Protein AF-A0A5B0R316-F1 (afdb_monomer)

Mean predicted aligned error: 24.02 Å

Organism: NCBI:txid56615

pLDDT: mean 70.98, std 22.23, range [26.22, 96.44]

Radius of gyration: 50.47 Å; Cα contacts (8 Å, |Δi|>4): 59; chains: 1; bounding box: 94×80×186 Å

Nearest PDB structures (foldseek):
  9cpb-assembly1_6M  TM=2.041E-01  e=8.741E+00  Bos taurus

Sequence (406 aa):
MTTLKRKETATASREEPPQNMEKSSAMEIDEIDSECSEATPKRPITPEIRVLSKEDQIKLRVKEHVSLWRQCQVATREGPTEKLRALLTTAQESQKVLQKLIDNEEIESYVKGWNPWDEKKTTLPFPSEKESNEIQEKRARQEAKLKLDQLLRSRQMEESHRPPSDGLRSVPECVADPKVAITILDSLETLNFNISTLDSNSESNFASIVHSLDSATNKMKENIELVCTKIIQQLNKPLPIELTPRNSEQLTIIQKDVEYLRDTSKDSKELINEIVQFSRNSAAQSNAQADYILSSIRQDAIVEKAKFDRTTSELKNLLIQKSADTDKKLDLLNEMILDKFSSIRNEISAVTRLKPDPQNDRNDLADKDSSQKEEKDLMSSHSNRYTSRDAPPHQTNNDKNTKKIK

Secondary structure (DSSP, 8-state):
------------------------------------------PPPP-------HHHHHHHHHHHHHHHHHHHHHHHHT-S-HHHHHHHHHHHHHHHHHTTTS-HHHHHHHTTS--HHHHHHHSSPPPPHHHHHHHHHHHHHHHHHHHHHHHHHHHHHHGGGPPP-------------HHHHHHHHHHHHHHHHHHHHHHHHHHHHHHHHHHHHHHHHHHHHHHHHHHHHHHHHHHTS---SS--HHHHHHHHHHHHHHHHHHHHHHHHHHHHHHHHHHHHHHHHHHHHHHHHHHHHHHHHHHHHHHHHHHHHHHHHHHHHHHHHHHHHHHHHHHHHHHHHHHHHHHHHHHHGGG-PPPP-----------------------------------------------

Foldseek 3Di:
DDDDDDDDDDDDDDDDDDDDDDDDDDDDDDDDDDDDDDDDDDDDDDPDPPPDDLVVVLVVLLVVLLVLLVQLVVVVVVADDPSNVVSLVVNVVSVVVNVVRDPPVVSCVSNVNDDSVVCVVVRDDPPPPVNVVVVVVVVVVVVVVVVVVVVVVVVVVVVPPDDDDDDDDDPPPPPDDVVVVVVVVVVVVVVVVVVVVVVVVVVVVVVVVVVVVVVVVVVVVVVVVVVVVVVVVVVPDDDDPDPDVVVVVVVVVVVVVVVVVVVVVVVVVVVVVVVVVVVVVVVVVVVVVVVVVVVVVVVVVVVVVVVVVVVVVVVVVVVVVVVVVVVVVVVVVVVVVVVVVVVVVVVVVVVVVPDDDDDDDDDDDDDDYDDDDDDDDDDDDDDDDDDDDDDDDDDDDDDDDDDDDD

Structure (mmCIF, N/CA/C/O backbone):
data_AF-A0A5B0R316-F1
#
_entry.id   AF-A0A5B0R316-F1
#
loop_
_atom_site.group_PDB
_atom_site.id
_atom_site.type_symbol
_atom_site.label_atom_id
_atom_site.label_alt_id
_atom_site.label_comp_id
_atom_site.label_asym_id
_atom_site.label_entity_id
_atom_site.label_seq_id
_atom_site.pdbx_PDB_ins_code
_atom_site.Cartn_x
_atom_site.Cartn_y
_atom_site.Cartn_z
_atom_site.occupancy
_atom_site.B_iso_or_equiv
_atom_site.auth_seq_id
_atom_site.auth_comp_id
_atom_site.auth_asym_id
_atom_site.auth_atom_id
_atom_site.pdbx_PDB_model_num
ATOM 1 N N . MET A 1 1 ? 1.970 -16.608 77.012 1.00 31.12 1 MET A N 1
ATOM 2 C CA . MET A 1 1 ? 2.658 -17.761 77.632 1.00 31.12 1 MET A CA 1
ATOM 3 C C . MET A 1 1 ? 2.508 -18.968 76.718 1.00 31.12 1 MET A C 1
ATOM 5 O O . MET A 1 1 ? 1.471 -19.091 76.080 1.00 31.12 1 MET A O 1
ATOM 9 N N . THR A 1 2 ? 3.547 -19.793 76.616 1.00 34.53 2 THR A N 1
ATOM 10 C CA . THR A 1 2 ? 3.607 -21.071 75.874 1.00 34.53 2 THR A CA 1
ATOM 11 C C . THR A 1 2 ? 2.837 -22.182 76.627 1.00 34.53 2 THR A C 1
ATOM 13 O O . THR A 1 2 ? 2.476 -21.975 77.781 1.00 34.53 2 THR A O 1
ATOM 16 N N . THR A 1 3 ? 2.472 -23.335 76.047 1.00 34.19 3 THR A N 1
ATOM 17 C CA . THR A 1 3 ? 3.372 -24.398 75.536 1.00 34.19 3 THR A CA 1
ATOM 18 C C . THR A 1 3 ? 2.697 -25.396 74.578 1.00 34.19 3 THR A C 1
ATOM 20 O O . THR A 1 3 ? 1.480 -25.548 74.559 1.00 34.19 3 THR A O 1
ATOM 23 N N . LEU A 1 4 ? 3.517 -26.101 73.782 1.00 35.59 4 LEU A N 1
ATOM 24 C CA . LEU A 1 4 ? 3.102 -27.217 72.919 1.00 35.59 4 LEU A CA 1
ATOM 25 C C . LEU A 1 4 ? 3.108 -28.562 73.668 1.00 35.59 4 LEU A C 1
ATOM 27 O O . LEU A 1 4 ? 3.827 -28.724 74.656 1.00 35.59 4 LEU A O 1
ATOM 31 N N . LYS A 1 5 ? 2.483 -29.590 73.073 1.00 34.59 5 LYS A N 1
ATOM 32 C CA . LYS A 1 5 ? 3.011 -30.961 73.169 1.00 34.59 5 LYS A CA 1
ATOM 33 C C . LYS A 1 5 ? 2.959 -31.694 71.823 1.00 34.59 5 LYS A C 1
ATOM 35 O O . LYS A 1 5 ? 2.032 -31.523 71.042 1.00 34.59 5 LYS A O 1
ATOM 40 N N . ARG A 1 6 ? 4.009 -32.475 71.566 1.00 32.84 6 ARG A N 1
ATOM 41 C CA . ARG A 1 6 ? 4.362 -33.159 70.309 1.00 32.84 6 ARG A CA 1
ATOM 42 C C . ARG A 1 6 ? 4.096 -34.659 70.443 1.00 32.84 6 ARG A C 1
ATOM 44 O O . ARG A 1 6 ? 4.309 -35.201 71.529 1.00 32.84 6 ARG A O 1
ATOM 51 N N . LYS A 1 7 ? 3.759 -35.345 69.347 1.00 38.12 7 LYS A N 1
ATOM 52 C CA . LYS A 1 7 ? 4.079 -36.772 69.191 1.00 38.12 7 LYS A CA 1
ATOM 53 C C . LYS A 1 7 ? 4.351 -37.111 67.726 1.00 38.12 7 LYS A C 1
ATOM 55 O O . LYS A 1 7 ? 3.553 -36.787 66.858 1.00 38.12 7 LYS A O 1
ATOM 60 N N . GLU A 1 8 ? 5.476 -37.772 67.493 1.00 33.75 8 GLU A N 1
ATOM 61 C CA . GLU A 1 8 ? 5.911 -38.332 66.211 1.00 33.75 8 GLU A CA 1
ATOM 62 C C . GLU A 1 8 ? 5.967 -39.858 66.329 1.00 33.75 8 GLU A C 1
ATOM 64 O O . GLU A 1 8 ? 6.203 -40.374 67.422 1.00 33.75 8 GLU A O 1
ATOM 69 N N . THR A 1 9 ? 5.821 -40.559 65.202 1.00 29.41 9 THR A N 1
ATOM 70 C CA . THR A 1 9 ? 6.404 -41.896 64.971 1.00 29.41 9 THR A CA 1
ATOM 71 C C . THR A 1 9 ? 6.431 -42.170 63.464 1.00 29.41 9 THR A C 1
ATOM 73 O O . THR A 1 9 ? 5.474 -41.807 62.783 1.00 29.41 9 THR A O 1
ATOM 76 N N . ALA A 1 10 ? 7.498 -42.788 62.941 1.00 31.16 10 ALA A N 1
ATOM 77 C CA . ALA A 1 10 ? 7.650 -43.097 61.513 1.00 31.16 10 ALA A CA 1
ATOM 78 C C . ALA A 1 10 ? 8.613 -44.280 61.255 1.00 31.16 10 ALA A C 1
ATOM 80 O O . ALA A 1 10 ? 9.680 -44.319 61.860 1.00 31.16 10 ALA A O 1
ATOM 81 N N . THR A 1 11 ? 8.229 -45.171 60.329 1.00 28.83 11 THR A N 1
ATOM 82 C CA . THR A 1 11 ? 8.977 -46.255 59.626 1.00 28.83 11 THR A CA 1
ATOM 83 C C . THR A 1 11 ? 7.994 -46.816 58.559 1.00 28.83 11 THR A C 1
ATOM 85 O O . THR A 1 11 ? 6.802 -46.862 58.843 1.00 28.83 11 THR A O 1
ATOM 88 N N . ALA A 1 12 ? 8.293 -47.049 57.266 1.00 31.67 12 ALA A N 1
ATOM 89 C CA . ALA A 1 12 ? 9.271 -47.940 56.597 1.00 31.67 12 ALA A CA 1
ATOM 90 C C . ALA A 1 12 ? 9.034 -49.446 56.896 1.00 31.67 12 ALA A C 1
ATOM 92 O O . ALA A 1 12 ? 8.996 -49.794 58.069 1.00 31.67 12 ALA A O 1
ATOM 93 N N . SER A 1 13 ? 8.922 -50.410 55.956 1.00 30.59 13 SER A N 1
ATOM 94 C CA . SER A 1 13 ? 8.861 -50.476 54.458 1.00 30.59 13 SER A CA 1
ATOM 95 C C . SER A 1 13 ? 8.245 -51.873 54.054 1.00 30.59 13 SER A C 1
ATOM 97 O O . SER A 1 13 ? 7.580 -52.420 54.929 1.00 30.59 13 SER A O 1
ATOM 99 N N . ARG A 1 14 ? 8.328 -52.570 52.888 1.00 28.52 14 ARG A N 1
ATOM 100 C CA . ARG A 1 14 ? 9.042 -52.513 51.573 1.00 28.52 14 ARG A CA 1
ATOM 101 C C . ARG A 1 14 ? 8.436 -53.587 50.589 1.00 28.52 14 ARG A C 1
ATOM 103 O O . ARG A 1 14 ? 7.758 -54.484 51.073 1.00 28.52 14 ARG A O 1
ATOM 110 N N . GLU A 1 15 ? 8.766 -53.534 49.281 1.00 26.22 15 GLU A N 1
ATOM 111 C CA . GLU A 1 15 ? 8.659 -54.597 48.215 1.00 26.22 15 GLU A CA 1
ATOM 112 C C . GLU A 1 15 ? 7.329 -54.938 47.471 1.00 26.22 15 GLU A C 1
ATOM 114 O O . GLU A 1 15 ? 6.242 -54.529 47.867 1.00 26.22 15 GLU A O 1
ATOM 119 N N . GLU A 1 16 ? 7.478 -55.625 46.315 1.00 27.00 16 GLU A N 1
ATOM 120 C CA . GLU A 1 16 ? 6.530 -55.858 45.185 1.00 27.00 16 GLU A CA 1
ATOM 121 C C . GLU A 1 16 ? 6.373 -57.387 44.852 1.00 27.00 16 GLU A C 1
ATOM 123 O O . GLU A 1 16 ? 6.710 -58.201 45.711 1.00 27.00 16 GLU A O 1
ATOM 128 N N . PRO A 1 17 ? 6.077 -57.850 43.603 1.00 50.44 17 PRO A N 1
ATOM 129 C CA . PRO A 1 17 ? 4.889 -57.727 42.727 1.00 50.44 17 PRO A CA 1
ATOM 130 C C . PRO A 1 17 ? 4.201 -59.117 42.495 1.00 50.44 17 PRO A C 1
ATOM 132 O O . PRO A 1 17 ? 4.450 -60.041 43.270 1.00 50.44 17 PRO A O 1
ATOM 135 N N . PRO A 1 18 ? 3.338 -59.327 41.461 1.00 39.19 18 PRO A N 1
ATOM 136 C CA . PRO A 1 18 ? 3.867 -59.976 40.238 1.00 39.19 18 PRO A CA 1
ATOM 137 C C . PRO A 1 18 ? 3.201 -59.639 38.868 1.00 39.19 18 PRO A C 1
ATOM 139 O O . PRO A 1 18 ? 1.987 -59.529 38.733 1.00 39.19 18 PRO A O 1
ATOM 142 N N . GLN A 1 19 ? 4.066 -59.573 37.848 1.00 32.94 19 GLN A N 1
ATOM 143 C CA . GLN A 1 19 ? 3.968 -59.988 36.425 1.00 32.94 19 GLN A CA 1
ATOM 144 C C . GLN A 1 19 ? 2.617 -60.293 35.721 1.00 32.94 19 GLN A C 1
ATOM 146 O O . GLN A 1 19 ? 1.839 -61.139 36.151 1.00 32.94 19 GLN A O 1
ATOM 151 N N . ASN A 1 20 ? 2.512 -59.820 34.466 1.00 30.19 20 ASN A N 1
ATOM 152 C CA . ASN A 1 20 ? 2.067 -60.639 33.322 1.00 30.19 20 ASN A CA 1
ATOM 153 C C . ASN A 1 20 ? 2.843 -60.246 32.034 1.00 30.19 20 ASN A C 1
ATOM 155 O O . ASN A 1 20 ? 3.482 -59.197 31.987 1.00 30.19 20 ASN A O 1
ATOM 159 N N . MET A 1 21 ? 2.826 -61.124 31.030 1.00 32.19 21 MET A N 1
ATOM 160 C CA . MET A 1 21 ? 3.539 -61.088 29.738 1.00 32.19 21 MET A CA 1
ATOM 161 C C . MET A 1 21 ? 2.742 -60.284 28.674 1.00 32.19 21 MET A C 1
ATOM 163 O O . MET A 1 21 ? 1.617 -59.882 28.955 1.00 32.19 21 MET A O 1
ATOM 167 N N . GLU A 1 22 ? 3.174 -59.988 27.439 1.00 32.84 22 GLU A N 1
ATOM 168 C CA . GLU A 1 22 ? 4.334 -60.322 26.568 1.00 32.84 22 GLU A CA 1
ATOM 169 C C . GLU A 1 22 ? 4.556 -59.083 25.617 1.00 32.84 22 GLU A C 1
ATOM 171 O O . GLU A 1 22 ? 3.850 -58.092 25.791 1.00 32.84 22 GLU A O 1
ATOM 176 N N . LYS A 1 23 ? 5.440 -58.945 24.605 1.00 35.66 23 LYS A N 1
ATOM 177 C CA . LYS A 1 23 ? 6.363 -59.814 23.835 1.00 35.66 23 LYS A CA 1
ATOM 178 C C . LYS A 1 23 ? 7.543 -58.989 23.259 1.00 35.66 23 LYS A C 1
ATOM 180 O O . LYS A 1 23 ? 7.582 -57.770 23.376 1.00 35.66 23 LYS A O 1
ATOM 185 N N . SER A 1 24 ? 8.498 -59.671 22.627 1.00 32.66 24 SER A N 1
ATOM 186 C CA . SER A 1 24 ? 9.755 -59.172 22.047 1.00 32.66 24 SER A CA 1
ATOM 187 C C . SER A 1 24 ? 9.664 -58.470 20.680 1.00 32.66 24 SER A C 1
ATOM 189 O O . SER A 1 24 ? 8.971 -58.950 19.783 1.00 32.66 24 SER A O 1
ATOM 191 N N . SER A 1 25 ? 10.567 -57.513 20.450 1.00 36.44 25 SER A N 1
ATOM 192 C CA . SER A 1 25 ? 11.430 -57.496 19.253 1.00 36.44 25 SER A CA 1
ATOM 193 C C . SER A 1 25 ? 12.783 -56.874 19.626 1.00 36.44 25 SER A C 1
ATOM 195 O O . SER A 1 25 ? 12.814 -55.989 20.479 1.00 36.44 25 SER A O 1
ATOM 197 N N . ALA A 1 26 ? 13.887 -57.353 19.050 1.00 38.78 26 ALA A N 1
ATOM 198 C CA . ALA A 1 26 ? 15.240 -56.963 19.449 1.00 38.78 26 ALA A CA 1
ATOM 199 C C . ALA A 1 26 ? 16.176 -56.772 18.246 1.00 38.78 26 ALA A C 1
ATOM 201 O O . ALA A 1 26 ? 16.152 -57.565 17.309 1.00 38.78 26 ALA A O 1
ATOM 202 N N . MET A 1 27 ? 17.020 -55.746 18.347 1.00 43.09 27 MET A N 1
ATOM 203 C CA . MET A 1 27 ? 18.334 -55.594 17.715 1.00 43.09 27 MET A CA 1
ATOM 204 C C . MET A 1 27 ? 19.194 -54.938 18.810 1.00 43.09 27 MET A C 1
ATOM 206 O O . MET A 1 27 ? 18.824 -53.888 19.327 1.00 43.09 27 MET A O 1
ATOM 210 N N . GLU A 1 28 ? 20.110 -55.675 19.435 1.00 39.16 28 GLU A N 1
ATOM 211 C CA . GLU A 1 28 ? 21.454 -55.956 18.904 1.00 39.16 28 GLU A CA 1
ATOM 212 C C . GLU A 1 28 ? 22.319 -54.689 18.999 1.00 39.16 28 GLU A C 1
ATOM 214 O O . GLU A 1 28 ? 22.260 -53.791 18.163 1.00 39.16 28 GLU A O 1
ATOM 219 N N . ILE A 1 29 ? 23.055 -54.603 20.111 1.00 39.28 29 ILE A N 1
ATOM 220 C CA . ILE A 1 29 ? 24.066 -53.585 20.402 1.00 39.28 29 ILE A CA 1
ATOM 221 C C . ILE A 1 29 ? 25.362 -54.369 20.583 1.00 39.28 29 ILE A C 1
ATOM 223 O O . ILE A 1 29 ? 25.443 -55.170 21.514 1.00 39.28 29 ILE A O 1
ATOM 227 N N . ASP A 1 30 ? 26.338 -54.162 19.702 1.00 42.19 30 ASP A N 1
ATOM 228 C CA . ASP A 1 30 ? 27.630 -54.839 19.812 1.00 42.19 30 ASP A CA 1
ATOM 229 C C . ASP A 1 30 ? 28.403 -54.371 21.052 1.00 42.19 30 ASP A C 1
ATOM 231 O O . ASP A 1 30 ? 28.545 -53.176 21.334 1.00 42.19 30 ASP A O 1
ATOM 235 N N . GLU A 1 31 ? 28.912 -55.354 21.783 1.00 44.88 31 GLU A N 1
ATOM 236 C CA . GLU A 1 31 ? 29.706 -55.205 22.995 1.00 44.88 31 GLU A CA 1
ATOM 237 C C . GLU A 1 31 ? 31.177 -54.974 22.612 1.00 44.88 31 GLU A C 1
ATOM 239 O O . GLU A 1 31 ? 31.789 -55.801 21.936 1.00 44.88 31 GLU A O 1
ATOM 244 N N . ILE A 1 32 ? 31.756 -53.838 23.023 1.00 40.59 32 ILE A N 1
ATOM 245 C CA . ILE A 1 32 ? 33.181 -53.536 22.809 1.00 40.59 32 ILE A CA 1
ATOM 246 C C . ILE A 1 32 ? 33.857 -53.178 24.134 1.00 40.59 32 ILE A C 1
ATOM 248 O O . ILE A 1 32 ? 34.098 -52.012 24.452 1.00 40.59 32 ILE A O 1
ATOM 252 N N . ASP A 1 33 ? 34.188 -54.214 24.902 1.00 34.28 33 ASP A N 1
ATOM 253 C CA . ASP A 1 33 ? 35.157 -54.102 25.988 1.00 34.28 33 ASP A CA 1
ATOM 254 C C . ASP A 1 33 ? 36.561 -53.850 25.419 1.00 34.28 33 ASP A C 1
ATOM 256 O O . ASP A 1 33 ? 37.045 -54.564 24.537 1.00 34.28 33 ASP A O 1
ATOM 260 N N . SER A 1 34 ? 37.248 -52.839 25.949 1.00 39.31 34 SER A N 1
ATOM 261 C CA . SER A 1 34 ? 38.700 -52.673 25.825 1.00 39.31 34 SER A CA 1
ATOM 262 C C . SER A 1 34 ? 39.210 -51.724 26.904 1.00 39.31 34 SER A C 1
ATOM 264 O O . SER A 1 34 ? 39.035 -50.507 26.827 1.00 39.31 34 SER A O 1
ATOM 266 N N . GLU A 1 35 ? 39.860 -52.290 27.918 1.00 33.50 35 GLU A N 1
ATOM 267 C CA . GLU A 1 35 ? 40.532 -51.535 28.973 1.00 33.50 35 GLU A CA 1
ATOM 268 C C . GLU A 1 35 ? 41.697 -50.703 28.414 1.00 33.50 35 GLU A C 1
ATOM 270 O O . GLU A 1 35 ? 42.565 -51.222 27.713 1.00 33.50 35 GLU A O 1
ATOM 275 N N . CYS A 1 36 ? 41.800 -49.435 28.822 1.00 30.66 36 CYS A N 1
ATOM 276 C CA . CYS A 1 36 ? 43.102 -48.799 29.026 1.00 30.66 36 CYS A CA 1
ATOM 277 C C . CYS A 1 36 ? 42.979 -47.632 30.0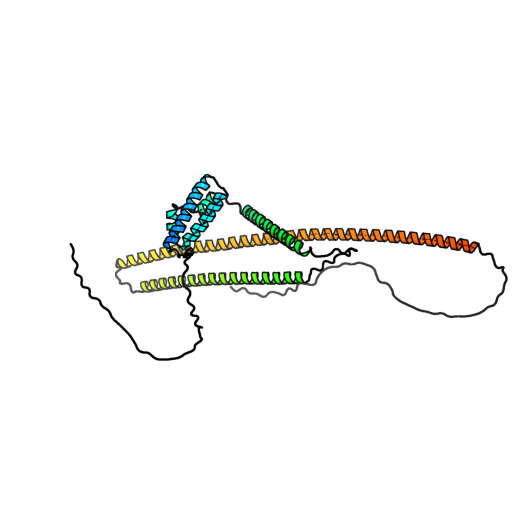15 1.00 30.66 36 CYS A C 1
ATOM 279 O O . CYS A 1 36 ? 42.121 -46.760 29.867 1.00 30.66 36 CYS A O 1
ATOM 281 N N . SER A 1 37 ? 43.838 -47.623 31.033 1.00 36.16 37 SER A N 1
ATOM 282 C CA . SER A 1 37 ? 43.792 -46.664 32.139 1.00 36.16 37 SER A CA 1
ATOM 283 C C . SER A 1 37 ? 44.692 -45.441 31.926 1.00 36.16 37 SER A C 1
ATOM 285 O O . SER A 1 37 ? 45.668 -45.474 31.186 1.00 36.16 37 SER A O 1
ATOM 287 N N . GLU A 1 38 ? 44.395 -44.398 32.704 1.00 33.16 38 GLU A N 1
ATOM 288 C CA . GLU A 1 38 ? 45.369 -43.435 33.242 1.00 33.16 38 GLU A CA 1
ATOM 289 C C . GLU A 1 38 ? 46.117 -42.490 32.272 1.00 33.16 38 GLU A C 1
ATOM 291 O O . GLU A 1 38 ? 47.277 -42.682 31.921 1.00 33.16 38 GLU A O 1
ATOM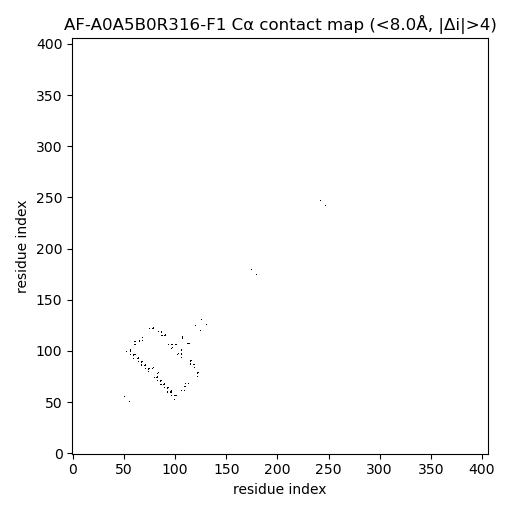 296 N N . ALA A 1 39 ? 45.509 -41.322 32.024 1.00 32.62 39 ALA A N 1
ATOM 297 C CA . ALA A 1 39 ? 46.205 -40.029 32.116 1.00 32.62 39 ALA A CA 1
ATOM 298 C C . ALA A 1 39 ? 45.189 -38.888 32.323 1.00 32.62 39 ALA A C 1
ATOM 300 O O . ALA A 1 39 ? 44.187 -38.819 31.615 1.00 32.62 39 ALA A O 1
ATOM 301 N N . THR A 1 40 ? 45.441 -37.956 33.256 1.00 43.38 40 THR A N 1
ATOM 302 C CA . THR A 1 40 ? 44.519 -36.829 33.533 1.00 43.38 40 THR A CA 1
ATOM 303 C C . THR A 1 40 ? 45.074 -35.472 33.083 1.00 43.38 40 THR A C 1
ATOM 305 O O . THR A 1 40 ? 45.884 -34.879 33.797 1.00 43.38 40 THR A O 1
ATOM 308 N N . PRO A 1 41 ? 44.557 -34.885 31.989 1.00 35.16 41 PRO A N 1
ATOM 309 C CA . PRO A 1 41 ? 44.620 -33.447 31.746 1.00 35.16 41 PRO A CA 1
ATOM 310 C C . PRO A 1 41 ? 43.256 -32.801 32.038 1.00 35.16 41 PRO A C 1
ATOM 312 O O . PRO A 1 41 ? 42.274 -33.044 31.334 1.00 35.16 41 PRO A O 1
ATOM 315 N N . LYS A 1 42 ? 43.185 -31.923 33.047 1.00 46.12 42 LYS A N 1
ATOM 316 C CA . LYS A 1 42 ? 41.985 -31.109 33.317 1.00 46.12 42 LYS A CA 1
ATOM 317 C C . LYS A 1 42 ? 41.725 -30.143 32.152 1.00 46.12 42 LYS A C 1
ATOM 319 O O . LYS A 1 42 ? 42.327 -29.072 32.099 1.00 46.12 42 LYS A O 1
ATOM 324 N N . ARG A 1 43 ? 40.806 -30.483 31.242 1.00 32.75 43 ARG A N 1
ATOM 325 C CA . ARG A 1 43 ? 40.205 -29.484 30.340 1.00 32.75 43 ARG A CA 1
ATOM 326 C C . ARG A 1 43 ? 39.260 -28.569 31.139 1.00 32.75 43 ARG A C 1
ATOM 328 O O . ARG A 1 43 ? 38.674 -29.036 32.118 1.00 32.75 43 ARG A O 1
ATOM 335 N N . PRO A 1 44 ? 39.118 -27.282 30.769 1.00 37.41 44 PRO A N 1
ATOM 336 C CA . PRO A 1 44 ? 38.201 -26.378 31.453 1.00 37.41 44 PRO A CA 1
ATOM 337 C C . PRO A 1 44 ? 36.766 -26.901 31.409 1.00 37.41 44 PRO A C 1
ATOM 339 O O . PRO A 1 44 ? 36.323 -27.416 30.384 1.00 37.41 44 PRO A O 1
ATOM 342 N N . ILE A 1 45 ? 36.038 -26.727 32.512 1.00 39.34 45 ILE A N 1
ATOM 343 C CA . ILE A 1 45 ? 34.597 -26.976 32.560 1.00 39.34 45 ILE A CA 1
ATOM 344 C C . ILE A 1 45 ? 33.936 -26.018 31.563 1.00 39.34 45 ILE A C 1
ATOM 346 O O . ILE A 1 45 ? 34.042 -24.798 31.713 1.00 39.34 45 ILE A O 1
ATOM 350 N N . THR A 1 46 ? 33.278 -26.571 30.542 1.00 37.31 46 THR A N 1
ATOM 351 C CA . THR A 1 46 ? 32.412 -25.825 29.621 1.00 37.31 46 THR A CA 1
ATOM 352 C C . THR A 1 46 ? 31.451 -24.969 30.447 1.00 37.31 46 THR A C 1
ATOM 354 O O . THR A 1 46 ? 30.878 -25.512 31.394 1.00 37.31 46 THR A O 1
ATOM 357 N N . PRO A 1 47 ? 31.255 -23.670 30.150 1.00 44.84 47 PRO A N 1
ATOM 358 C CA . PRO A 1 47 ? 30.359 -22.834 30.937 1.00 44.84 47 PRO A CA 1
ATOM 359 C C . PRO A 1 47 ? 28.932 -23.378 30.848 1.00 44.84 47 PRO A C 1
ATOM 361 O O . PRO A 1 47 ? 28.223 -23.166 29.867 1.00 44.84 47 PRO A O 1
ATOM 364 N N . GLU A 1 48 ? 28.546 -24.101 31.898 1.00 38.47 48 GLU A N 1
ATOM 365 C CA . GLU A 1 48 ? 27.192 -24.538 32.203 1.00 38.47 48 GLU A CA 1
ATOM 366 C C . GLU A 1 48 ? 26.256 -23.347 31.988 1.00 38.47 48 GLU A C 1
ATOM 368 O O . GLU A 1 48 ? 26.334 -22.354 32.719 1.00 38.47 48 GLU A O 1
ATOM 373 N N . ILE A 1 49 ? 25.403 -23.416 30.958 1.00 51.50 49 ILE A N 1
ATOM 374 C CA . ILE A 1 49 ? 24.432 -22.360 30.660 1.00 51.50 49 ILE A CA 1
ATOM 375 C C . ILE A 1 49 ? 23.325 -22.464 31.706 1.00 51.50 49 ILE A C 1
ATOM 377 O O . ILE A 1 49 ? 22.246 -23.008 31.469 1.00 51.50 49 ILE A O 1
ATOM 381 N N . ARG A 1 50 ? 23.630 -21.955 32.901 1.00 51.72 50 ARG A N 1
ATOM 382 C CA . ARG A 1 50 ? 22.679 -21.763 33.986 1.00 51.72 50 ARG A CA 1
ATOM 383 C C . ARG A 1 50 ? 21.593 -20.849 33.458 1.00 51.72 50 ARG A C 1
ATOM 385 O O . ARG A 1 50 ? 21.812 -19.649 33.295 1.00 51.72 50 ARG A O 1
ATOM 392 N N . VAL A 1 51 ? 20.438 -21.438 33.168 1.00 57.88 51 VAL A N 1
ATOM 393 C CA . VAL A 1 51 ? 19.218 -20.699 32.862 1.00 57.88 51 VAL A CA 1
ATOM 394 C C . VAL A 1 51 ? 18.938 -19.832 34.083 1.00 57.88 51 VAL A C 1
ATOM 396 O O . VAL A 1 51 ? 18.527 -20.339 35.126 1.00 57.88 51 VAL A O 1
ATOM 399 N N . LEU A 1 52 ? 19.267 -18.542 33.975 1.00 61.53 52 LEU A N 1
ATOM 400 C CA . LEU A 1 52 ? 19.078 -17.580 35.055 1.00 61.53 52 LEU A CA 1
ATOM 401 C C . LEU A 1 52 ? 17.617 -17.630 35.495 1.00 61.53 52 LEU A C 1
ATOM 403 O O . LEU A 1 52 ? 16.715 -17.694 34.654 1.00 61.53 52 LEU A O 1
ATOM 407 N N . SER A 1 53 ? 17.380 -17.595 36.807 1.00 76.94 53 SER A N 1
ATOM 408 C CA . SER A 1 53 ? 16.011 -17.493 37.300 1.00 76.94 53 SER A CA 1
ATOM 409 C C . SER A 1 53 ? 15.377 -16.203 36.763 1.00 76.94 53 SER A C 1
ATOM 411 O O . SER A 1 53 ? 16.087 -15.236 36.470 1.00 76.94 53 SER A O 1
ATOM 413 N N . LYS A 1 54 ? 14.044 -16.160 36.632 1.00 76.56 54 LYS A N 1
ATOM 414 C CA . LYS A 1 54 ? 13.345 -14.940 36.177 1.00 76.56 54 LYS A CA 1
ATOM 415 C C . LYS A 1 54 ? 13.760 -13.722 37.011 1.00 76.56 54 LYS A C 1
ATOM 417 O O . LYS A 1 54 ? 14.029 -12.663 36.462 1.00 76.56 54 LYS A O 1
ATOM 422 N N . GLU A 1 55 ? 13.905 -13.929 38.315 1.00 77.75 55 GLU A N 1
ATOM 423 C CA . GLU A 1 55 ? 14.384 -12.964 39.304 1.00 77.75 55 GLU A CA 1
ATOM 424 C C . GLU A 1 55 ? 15.804 -12.439 38.999 1.00 77.75 55 GLU A C 1
ATOM 426 O O . GLU A 1 55 ? 16.043 -11.230 38.997 1.00 77.75 55 GLU A O 1
ATOM 431 N N . ASP A 1 56 ? 16.756 -13.321 38.679 1.00 81.31 56 ASP A N 1
ATOM 432 C CA . ASP A 1 56 ? 18.124 -12.923 38.310 1.00 81.31 56 ASP A CA 1
ATOM 433 C C . ASP A 1 56 ? 18.175 -12.239 36.936 1.00 81.31 56 ASP A C 1
ATOM 435 O O . ASP A 1 56 ? 18.954 -11.306 36.724 1.00 81.31 56 ASP A O 1
ATOM 439 N N . GLN A 1 57 ? 17.316 -12.666 36.005 1.00 83.44 57 GLN A N 1
ATOM 440 C CA . GLN A 1 57 ? 17.158 -12.048 34.691 1.00 83.44 57 GLN A CA 1
ATOM 441 C C . GLN A 1 57 ? 16.595 -10.622 34.811 1.00 83.44 57 GLN A C 1
ATOM 443 O O . GLN A 1 57 ? 17.130 -9.709 34.177 1.00 83.44 57 GLN A O 1
ATOM 448 N N . ILE A 1 58 ? 15.585 -10.410 35.664 1.00 83.88 58 ILE A N 1
ATOM 449 C CA . ILE A 1 58 ? 15.049 -9.086 36.015 1.00 83.88 58 ILE A CA 1
ATOM 450 C C . ILE A 1 58 ? 16.163 -8.229 36.622 1.00 83.88 58 ILE A C 1
ATOM 452 O O . ILE A 1 58 ? 16.471 -7.170 36.082 1.00 83.88 58 ILE A O 1
ATOM 456 N N . LYS A 1 59 ? 16.854 -8.707 37.666 1.00 85.50 59 LYS A N 1
ATOM 457 C CA . LYS A 1 59 ? 17.960 -7.977 38.318 1.00 85.50 59 LYS A CA 1
ATOM 458 C C . LYS A 1 59 ? 19.067 -7.566 37.345 1.00 85.50 59 LYS A C 1
ATOM 460 O O . LYS A 1 59 ? 19.566 -6.441 37.424 1.00 85.50 59 LYS A O 1
ATOM 465 N N . LEU A 1 60 ? 19.442 -8.444 36.412 1.00 85.81 60 LEU A N 1
ATOM 466 C CA . LEU A 1 60 ? 20.443 -8.145 35.388 1.00 85.81 60 LEU A CA 1
ATOM 467 C C . LEU A 1 60 ? 19.962 -7.046 34.426 1.00 85.81 60 LEU A C 1
ATOM 469 O O . LEU A 1 60 ? 20.701 -6.092 34.177 1.00 85.81 60 LEU A O 1
ATOM 473 N N . ARG A 1 61 ? 18.721 -7.143 33.929 1.00 84.69 61 ARG A N 1
ATOM 474 C CA . ARG A 1 61 ? 18.138 -6.170 32.989 1.00 84.69 61 ARG A CA 1
ATOM 475 C C . ARG A 1 61 ? 17.798 -4.828 33.644 1.00 84.69 61 ARG A C 1
ATOM 477 O O . ARG A 1 61 ? 18.028 -3.795 33.028 1.00 84.69 61 ARG A O 1
ATOM 484 N N . VAL A 1 62 ? 17.360 -4.804 34.904 1.00 87.94 62 VAL A N 1
ATOM 485 C CA . VAL A 1 62 ? 17.165 -3.565 35.682 1.00 87.94 62 VAL A CA 1
ATOM 486 C C . VAL A 1 62 ? 18.505 -2.860 35.898 1.00 87.94 62 VAL A C 1
ATOM 488 O O . VAL A 1 62 ? 18.609 -1.654 35.685 1.00 87.94 62 VAL A O 1
ATOM 491 N N . LYS A 1 63 ? 19.571 -3.598 36.243 1.00 90.06 63 LYS A N 1
ATOM 492 C CA . LYS A 1 63 ? 20.925 -3.036 36.388 1.00 90.06 63 LYS A CA 1
ATOM 493 C C . LYS A 1 63 ? 21.453 -2.441 35.077 1.00 90.06 63 LYS A C 1
ATOM 495 O O . LYS A 1 63 ? 22.057 -1.368 35.096 1.00 90.06 63 LYS A O 1
ATOM 500 N N . GLU A 1 64 ? 21.211 -3.113 33.954 1.00 88.06 64 GLU A N 1
ATOM 501 C CA . GLU A 1 64 ? 21.515 -2.621 32.606 1.00 88.06 64 GLU A CA 1
ATOM 502 C C . GLU A 1 64 ? 20.718 -1.343 32.285 1.00 88.06 64 GLU A C 1
ATOM 504 O O . GLU A 1 64 ? 21.322 -0.317 31.965 1.00 88.06 64 GLU A O 1
ATOM 509 N N . HIS A 1 65 ? 19.396 -1.349 32.485 1.00 89.56 65 HIS A N 1
ATOM 510 C CA . HIS A 1 65 ? 18.510 -0.208 32.236 1.00 89.56 65 HIS A CA 1
ATOM 511 C C . HIS A 1 65 ? 18.885 1.027 33.075 1.00 89.56 65 HIS A C 1
ATOM 513 O O . HIS A 1 65 ? 19.059 2.122 32.541 1.00 89.56 65 HIS A O 1
ATOM 519 N N . VAL A 1 66 ? 19.141 0.846 34.375 1.00 87.12 66 VAL A N 1
ATOM 520 C CA . VAL A 1 66 ? 19.626 1.903 35.282 1.00 87.12 66 VAL A CA 1
ATOM 521 C C . VAL A 1 66 ? 21.011 2.425 34.866 1.00 87.12 66 VAL A C 1
ATOM 523 O O . VAL A 1 66 ? 21.312 3.603 35.077 1.00 87.12 66 VAL A O 1
ATOM 526 N N . SER A 1 67 ? 21.863 1.597 34.248 1.00 86.81 67 SER A N 1
ATOM 527 C CA . SER A 1 67 ? 23.147 2.057 33.697 1.00 86.81 67 SER A CA 1
ATOM 528 C C . SER A 1 67 ? 22.981 2.877 32.410 1.00 86.81 67 SER A C 1
ATOM 530 O O . SER A 1 67 ? 23.714 3.848 32.215 1.00 86.81 67 SER A O 1
ATOM 532 N N . LEU A 1 68 ? 22.001 2.540 31.564 1.00 88.19 68 LEU A N 1
ATOM 533 C CA . LEU A 1 68 ? 21.654 3.293 30.355 1.00 88.19 68 LEU A CA 1
ATOM 534 C C . LEU A 1 68 ? 21.012 4.639 30.712 1.00 88.19 68 LEU A C 1
ATOM 536 O O . LEU A 1 68 ? 21.429 5.664 30.181 1.00 88.19 68 LEU A O 1
ATOM 540 N N . TRP A 1 69 ? 20.095 4.668 31.683 1.00 88.81 69 TRP A N 1
ATOM 541 C CA . TRP A 1 69 ? 19.496 5.892 32.232 1.00 88.81 69 TRP A CA 1
ATOM 542 C C . TRP A 1 69 ? 20.541 6.900 32.732 1.00 88.81 69 TRP A C 1
ATOM 544 O O . TRP A 1 69 ? 20.481 8.088 32.410 1.00 88.81 69 TRP A O 1
ATOM 554 N N . ARG A 1 70 ? 21.546 6.436 33.489 1.00 86.12 70 ARG A N 1
ATOM 555 C CA . ARG A 1 70 ? 22.648 7.297 33.959 1.00 86.12 70 ARG A CA 1
ATOM 556 C C . ARG A 1 70 ? 23.500 7.826 32.805 1.00 86.12 70 ARG A C 1
ATOM 558 O O . ARG A 1 70 ? 23.916 8.979 32.848 1.00 86.12 70 ARG A O 1
ATOM 565 N N . GLN A 1 71 ? 23.745 7.012 31.778 1.00 85.75 71 GLN A N 1
ATOM 566 C CA . GLN A 1 71 ? 24.463 7.449 30.577 1.00 85.75 71 GLN A CA 1
ATOM 567 C C . GLN A 1 71 ? 23.649 8.463 29.759 1.00 85.75 71 GLN A C 1
ATOM 569 O O . GLN A 1 71 ? 24.229 9.441 29.291 1.00 85.75 71 GLN A O 1
ATOM 574 N N . CYS A 1 72 ? 22.324 8.296 29.661 1.00 84.81 72 CYS A N 1
ATOM 575 C CA . CYS A 1 72 ? 21.424 9.283 29.059 1.00 84.81 72 CYS A CA 1
ATOM 576 C C . CYS A 1 72 ? 21.505 10.615 29.816 1.00 84.81 72 CYS A C 1
ATOM 578 O O . CYS A 1 72 ? 21.854 11.617 29.212 1.00 84.81 72 CYS A O 1
ATOM 580 N N . GLN A 1 73 ? 21.344 10.629 31.146 1.00 81.94 73 GLN A N 1
ATOM 581 C CA . GLN A 1 73 ? 21.471 11.856 31.956 1.00 81.94 73 GLN A CA 1
ATOM 582 C C . GLN A 1 73 ? 22.810 12.597 31.796 1.00 81.94 73 GLN A C 1
ATOM 584 O O . GLN A 1 73 ? 22.847 13.820 31.941 1.00 81.94 73 GLN A O 1
ATOM 589 N N . VAL A 1 74 ? 23.913 11.886 31.539 1.00 82.38 74 VAL A N 1
ATOM 590 C CA . VAL A 1 74 ? 25.210 12.514 31.238 1.00 82.38 74 VAL A CA 1
ATOM 591 C C . VAL A 1 74 ? 25.215 13.065 29.810 1.00 82.38 74 VAL A C 1
ATOM 593 O O . VAL A 1 74 ? 25.512 14.241 29.623 1.00 82.38 74 VAL A O 1
ATOM 596 N N . ALA A 1 75 ? 24.815 12.269 28.816 1.00 77.88 75 ALA A N 1
ATOM 597 C CA . ALA A 1 75 ? 24.780 12.689 27.414 1.00 77.88 75 ALA A CA 1
ATOM 598 C C . ALA A 1 75 ? 23.768 13.826 27.139 1.00 77.88 75 ALA A C 1
ATOM 600 O O . ALA A 1 75 ? 24.043 14.696 26.322 1.00 77.88 75 ALA A O 1
ATOM 601 N N . THR A 1 76 ? 22.658 13.911 27.876 1.00 78.25 76 THR A N 1
ATOM 602 C CA . THR A 1 76 ? 21.697 15.028 27.812 1.00 78.25 76 THR A CA 1
ATOM 603 C C . THR A 1 76 ? 22.330 16.357 28.250 1.00 78.25 76 THR A C 1
ATOM 605 O O . THR A 1 76 ? 21.963 17.408 27.730 1.00 78.25 76 THR A O 1
ATOM 608 N N . ARG A 1 77 ? 23.348 16.338 29.128 1.00 74.00 77 ARG A N 1
ATOM 609 C CA . ARG A 1 77 ? 24.153 17.532 29.473 1.00 74.00 77 ARG A CA 1
ATOM 610 C C . ARG A 1 77 ? 25.192 17.887 28.404 1.00 74.00 77 ARG A C 1
ATOM 612 O O . ARG A 1 77 ? 25.630 19.030 28.350 1.00 74.00 77 ARG A O 1
ATOM 619 N N . GLU A 1 78 ? 25.573 16.926 27.563 1.00 71.50 78 GLU A N 1
ATOM 620 C CA . GLU A 1 78 ? 26.427 17.125 26.381 1.00 71.50 78 GLU A CA 1
ATOM 621 C C . GLU A 1 78 ? 25.615 17.595 25.148 1.00 71.50 78 GLU A C 1
ATOM 623 O O . GLU A 1 78 ? 26.191 17.925 24.112 1.00 71.50 78 GLU A O 1
ATOM 628 N N . GLY A 1 79 ? 24.282 17.663 25.260 1.00 66.69 79 GLY A N 1
ATOM 629 C CA . GLY A 1 79 ? 23.361 18.151 24.231 1.00 66.69 79 GLY A CA 1
ATOM 630 C C . GLY A 1 79 ? 22.872 17.079 23.236 1.00 66.69 79 GLY A C 1
ATOM 631 O O . GLY A 1 79 ? 23.185 15.898 23.399 1.00 66.69 79 GLY A O 1
ATOM 632 N N . PRO A 1 80 ? 22.093 17.466 22.197 1.00 69.94 80 PRO A N 1
ATOM 633 C CA . PRO A 1 80 ? 21.412 16.556 21.252 1.00 69.94 80 PRO A CA 1
ATOM 634 C C . PRO A 1 80 ? 22.321 15.770 20.277 1.00 69.94 80 PRO A C 1
ATOM 636 O O . PRO A 1 80 ? 22.127 15.775 19.060 1.00 69.94 80 PRO A O 1
ATOM 639 N N . THR A 1 81 ? 23.328 15.079 20.806 1.00 75.50 81 THR A N 1
ATOM 640 C CA . THR A 1 81 ? 24.335 14.313 20.065 1.00 75.50 81 THR A CA 1
ATOM 641 C C . THR A 1 81 ? 23.817 12.962 19.559 1.00 75.50 81 THR A C 1
ATOM 643 O O . THR A 1 81 ? 22.881 12.369 20.098 1.00 75.50 81 THR A O 1
ATOM 646 N N . GLU A 1 82 ? 24.476 12.414 18.536 1.00 74.62 82 GLU A N 1
ATOM 647 C CA . GLU A 1 82 ? 24.203 11.062 18.024 1.00 74.62 82 GLU A CA 1
ATOM 648 C C . GLU A 1 82 ? 24.412 9.973 19.097 1.00 74.62 82 GLU A C 1
ATOM 650 O O . GLU A 1 82 ? 23.626 9.030 19.189 1.00 74.62 82 GLU A O 1
ATOM 655 N N . LYS A 1 83 ? 25.387 10.176 19.994 1.00 78.00 83 LYS A N 1
ATOM 656 C CA . LYS A 1 83 ? 25.622 9.378 21.210 1.00 78.00 83 LYS A CA 1
ATOM 657 C C . LYS A 1 83 ? 24.362 9.267 22.082 1.00 78.00 83 LYS A C 1
ATOM 659 O O . LYS A 1 83 ? 24.003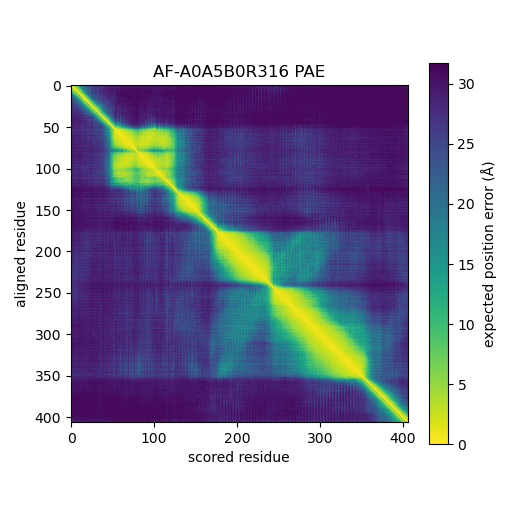 8.164 22.487 1.00 78.00 83 LYS A O 1
ATOM 664 N N . LEU A 1 84 ? 23.656 10.377 22.324 1.00 80.56 84 LEU A N 1
ATOM 665 C CA . LEU A 1 84 ? 22.395 10.371 23.074 1.00 80.56 84 LEU A CA 1
ATOM 666 C C . LEU A 1 84 ? 21.282 9.620 22.321 1.00 80.56 84 LEU A C 1
ATOM 668 O O . LEU A 1 84 ? 20.531 8.865 22.934 1.00 80.56 84 LEU A O 1
ATOM 672 N N . ARG A 1 85 ? 21.201 9.755 20.988 1.00 80.94 85 ARG A N 1
ATOM 673 C CA . ARG A 1 85 ? 20.216 9.025 20.159 1.00 80.94 85 ARG A CA 1
ATOM 674 C C . ARG A 1 85 ? 20.424 7.509 20.203 1.00 80.94 85 ARG A C 1
ATOM 676 O O . ARG A 1 85 ? 19.441 6.766 20.269 1.00 80.94 85 ARG A O 1
ATOM 683 N N . ALA A 1 86 ? 21.679 7.058 20.190 1.00 83.75 86 ALA A N 1
ATOM 684 C CA . ALA A 1 86 ? 22.035 5.653 20.359 1.00 83.75 86 ALA A CA 1
ATOM 685 C C . ALA A 1 86 ? 21.636 5.149 21.757 1.00 83.75 86 ALA A C 1
ATOM 687 O O . ALA A 1 86 ? 20.860 4.201 21.861 1.00 83.75 86 ALA A O 1
ATOM 688 N N . LEU A 1 87 ? 22.066 5.846 22.819 1.00 85.06 87 LEU A N 1
ATOM 689 C CA . LEU A 1 87 ? 21.753 5.497 24.211 1.00 85.06 87 LEU A CA 1
ATOM 690 C C . LEU A 1 87 ? 20.242 5.423 24.485 1.00 85.06 87 LEU A C 1
ATOM 692 O O . LEU A 1 87 ? 19.783 4.444 25.071 1.00 85.06 87 LEU A O 1
ATOM 696 N N . LEU A 1 88 ? 19.458 6.398 24.009 1.00 85.12 88 LEU A N 1
ATOM 697 C CA . LEU A 1 88 ? 17.995 6.384 24.127 1.00 85.12 88 LEU A CA 1
ATOM 698 C C . LEU A 1 88 ? 17.363 5.199 23.384 1.00 85.12 88 LEU A C 1
ATOM 700 O O . LEU A 1 88 ? 16.375 4.641 23.849 1.00 85.12 88 LEU A O 1
ATOM 704 N N . THR A 1 89 ? 17.923 4.783 22.246 1.00 85.12 89 THR A N 1
ATOM 705 C CA . THR A 1 89 ? 17.391 3.649 21.474 1.00 85.12 89 THR A CA 1
ATOM 706 C C . THR A 1 89 ? 17.688 2.317 22.172 1.00 85.12 89 THR A C 1
ATOM 708 O O . THR A 1 89 ? 16.772 1.522 22.367 1.00 85.12 89 THR A O 1
ATOM 711 N N . THR A 1 90 ? 18.906 2.117 22.685 1.00 84.44 90 THR A N 1
ATOM 712 C CA . THR A 1 90 ? 19.233 0.948 23.524 1.00 84.44 90 THR A CA 1
ATOM 713 C C . THR A 1 90 ? 18.437 0.942 24.838 1.00 84.44 90 THR A C 1
ATOM 715 O O . THR A 1 90 ? 18.032 -0.118 25.314 1.00 84.44 90 THR A O 1
ATOM 718 N N . ALA A 1 91 ? 18.137 2.111 25.417 1.00 86.75 91 ALA A N 1
ATOM 719 C CA . ALA A 1 91 ? 17.262 2.215 26.585 1.00 86.75 91 ALA A CA 1
ATOM 720 C C . ALA A 1 91 ? 15.807 1.816 26.279 1.00 86.75 91 ALA A C 1
ATOM 722 O O . ALA A 1 91 ? 15.196 1.126 27.093 1.00 86.75 91 ALA A O 1
ATOM 723 N N . GLN A 1 92 ? 15.274 2.183 25.107 1.00 86.81 92 GLN A N 1
ATOM 724 C CA . GLN A 1 92 ? 13.949 1.752 24.639 1.00 86.81 92 GLN A CA 1
ATOM 725 C C . GLN A 1 92 ? 13.875 0.231 24.429 1.00 86.81 92 GLN A C 1
ATOM 727 O O . GLN A 1 92 ? 12.893 -0.398 24.823 1.00 86.81 92 GLN A O 1
ATOM 732 N N . GLU A 1 93 ? 14.918 -0.381 23.865 1.00 86.12 93 GLU A N 1
ATOM 733 C CA . GLU A 1 93 ? 15.015 -1.841 23.719 1.00 86.12 93 GLU A CA 1
ATOM 734 C C . GLU A 1 93 ? 15.106 -2.543 25.083 1.00 86.12 93 GLU A C 1
ATOM 736 O O . GLU A 1 93 ? 14.367 -3.493 25.343 1.00 86.12 93 GLU A O 1
ATOM 741 N N . SER A 1 94 ? 15.948 -2.029 25.983 1.00 86.50 94 SER A N 1
ATOM 742 C CA . SER A 1 94 ? 16.098 -2.508 27.362 1.00 86.50 94 SER A CA 1
ATOM 743 C C . SER A 1 94 ? 14.775 -2.442 28.145 1.00 86.50 94 SER A C 1
ATOM 745 O O . SER A 1 94 ? 14.379 -3.434 28.762 1.00 86.50 94 SER A O 1
ATOM 747 N N . GLN A 1 95 ? 14.036 -1.330 28.044 1.00 85.75 95 GLN A N 1
ATOM 748 C CA . GLN A 1 95 ? 12.704 -1.174 28.641 1.00 85.75 95 GLN A CA 1
ATOM 749 C C . GLN A 1 95 ? 11.711 -2.192 28.059 1.00 85.75 95 GLN A C 1
ATOM 751 O O . GLN A 1 95 ? 11.051 -2.902 28.811 1.00 85.75 95 GLN A O 1
ATOM 756 N N . LYS A 1 96 ? 11.663 -2.346 26.728 1.00 88.06 96 LYS A N 1
ATOM 757 C CA . LYS A 1 96 ? 10.770 -3.294 26.032 1.00 88.06 96 LYS A CA 1
ATOM 758 C C . LYS A 1 96 ? 11.064 -4.769 26.351 1.00 88.06 96 LYS A C 1
ATOM 760 O O . LYS A 1 96 ? 10.198 -5.626 26.168 1.00 88.06 96 LYS A O 1
ATOM 765 N N . VAL A 1 97 ? 12.275 -5.086 26.814 1.00 83.81 97 VAL A N 1
ATOM 766 C CA . VAL A 1 97 ? 12.631 -6.412 27.347 1.00 83.81 97 VAL A CA 1
ATOM 767 C C . VAL A 1 97 ? 12.193 -6.562 28.807 1.00 83.81 97 VAL A C 1
ATOM 769 O O . VAL A 1 97 ? 11.660 -7.612 29.157 1.00 83.81 97 VAL A O 1
ATOM 772 N N . LEU A 1 98 ? 12.349 -5.527 29.641 1.00 85.44 98 LEU A N 1
ATOM 773 C CA . LEU A 1 98 ? 11.849 -5.524 31.025 1.00 85.44 98 LEU A CA 1
ATOM 774 C C . LEU A 1 98 ? 10.319 -5.623 31.105 1.00 85.44 98 LEU A C 1
ATOM 776 O O . LEU A 1 98 ? 9.817 -6.397 31.912 1.00 85.44 98 LEU A O 1
ATOM 780 N N . GLN A 1 99 ? 9.596 -4.956 30.201 1.00 86.69 99 GLN A N 1
ATOM 781 C CA . GLN A 1 99 ? 8.128 -4.998 30.063 1.00 86.69 99 GLN A CA 1
ATOM 782 C C . GLN A 1 99 ? 7.546 -6.393 29.753 1.00 86.69 99 GLN A C 1
ATOM 784 O O . GLN A 1 99 ? 6.333 -6.560 29.681 1.00 86.69 99 GLN A O 1
ATOM 789 N N . LYS A 1 100 ? 8.394 -7.406 29.528 1.00 86.50 100 LYS A N 1
ATOM 790 C CA . LYS A 1 100 ? 7.992 -8.818 29.385 1.00 86.50 100 LYS A CA 1
ATOM 791 C C . LYS A 1 100 ? 8.210 -9.643 30.658 1.00 86.50 100 LYS A C 1
ATOM 793 O O . LYS A 1 100 ? 7.959 -10.848 30.643 1.00 86.50 100 LYS A O 1
ATOM 798 N N . LEU A 1 101 ? 8.752 -9.029 31.709 1.00 80.56 101 LEU A N 1
ATOM 799 C CA . LEU A 1 101 ? 9.209 -9.682 32.936 1.00 80.56 101 LEU A CA 1
ATOM 800 C C . LEU A 1 101 ? 8.626 -9.033 34.203 1.00 80.56 101 LEU A C 1
ATOM 802 O O . LEU A 1 101 ? 8.375 -9.763 35.157 1.00 80.56 101 LEU A O 1
ATOM 806 N N . ILE A 1 102 ? 8.418 -7.710 34.194 1.00 85.00 102 ILE A N 1
ATOM 807 C CA . ILE A 1 102 ? 7.828 -6.894 35.271 1.00 85.00 102 ILE A CA 1
ATOM 808 C C . ILE A 1 102 ? 6.968 -5.754 34.694 1.00 85.00 102 ILE A C 1
ATOM 810 O O . ILE A 1 102 ? 7.098 -5.412 33.514 1.00 85.00 102 ILE A O 1
ATOM 814 N N . ASP A 1 103 ? 6.107 -5.168 35.527 1.00 85.31 103 ASP A N 1
ATOM 815 C CA . ASP A 1 103 ? 5.160 -4.114 35.141 1.00 85.31 103 ASP A CA 1
ATOM 816 C C . ASP A 1 103 ? 5.817 -2.727 34.983 1.00 85.31 103 ASP A C 1
ATOM 818 O O . ASP A 1 103 ? 6.851 -2.424 35.585 1.00 85.31 103 ASP A O 1
ATOM 822 N N . ASN A 1 104 ? 5.191 -1.846 34.189 1.00 79.75 104 ASN A N 1
ATOM 823 C CA . ASN A 1 104 ? 5.700 -0.494 33.895 1.00 79.75 104 ASN A CA 1
ATOM 824 C C . ASN A 1 104 ? 6.004 0.326 35.157 1.00 79.75 104 ASN A C 1
ATOM 826 O O . ASN A 1 104 ? 7.062 0.944 35.243 1.00 79.75 104 ASN A O 1
ATOM 830 N N . GLU A 1 105 ? 5.099 0.302 36.137 1.00 76.81 105 GLU A N 1
ATOM 831 C CA . GLU A 1 105 ? 5.216 1.069 37.384 1.00 76.81 105 GLU A CA 1
ATOM 832 C C . GLU A 1 105 ? 6.452 0.644 38.198 1.00 76.81 105 GLU A C 1
ATOM 834 O O . GLU A 1 105 ? 7.159 1.483 38.764 1.00 76.81 105 GLU A O 1
ATOM 839 N N . GLU A 1 106 ? 6.777 -0.654 38.196 1.00 81.69 106 GLU A N 1
ATOM 840 C CA . GLU A 1 106 ? 7.973 -1.185 38.851 1.00 81.69 106 GLU A CA 1
ATOM 841 C C . GLU A 1 106 ? 9.249 -0.783 38.091 1.00 81.69 106 GLU A C 1
ATOM 843 O O . GLU A 1 106 ? 10.210 -0.319 38.711 1.00 81.69 106 GLU A O 1
ATOM 848 N N . ILE A 1 107 ? 9.244 -0.861 36.752 1.00 81.31 107 ILE A N 1
ATOM 849 C CA . ILE A 1 107 ? 10.360 -0.407 35.899 1.00 81.31 107 ILE A CA 1
ATOM 850 C C . ILE A 1 107 ? 10.659 1.076 36.145 1.00 81.31 107 ILE A C 1
ATOM 852 O O . ILE A 1 107 ? 11.810 1.449 36.386 1.00 81.31 107 ILE A O 1
ATOM 856 N N . GLU A 1 108 ? 9.625 1.918 36.118 1.00 80.50 108 GLU A N 1
ATOM 857 C CA . GLU A 1 108 ? 9.733 3.362 36.324 1.00 80.50 108 GLU A CA 1
ATOM 858 C C . GLU A 1 108 ? 10.229 3.707 37.733 1.00 80.50 108 GLU A C 1
ATOM 860 O O . GLU A 1 108 ? 11.017 4.646 37.886 1.00 80.50 108 GLU A O 1
ATOM 865 N N . SER A 1 109 ? 9.877 2.914 38.753 1.00 79.69 109 SER A N 1
ATOM 866 C CA . SER A 1 109 ? 10.389 3.095 40.119 1.00 79.69 109 SER A CA 1
ATOM 867 C C . SER A 1 109 ? 11.926 3.042 40.186 1.00 79.69 109 SER A C 1
ATOM 869 O O . SER A 1 109 ? 12.549 3.879 40.849 1.00 79.69 109 SER A O 1
ATOM 871 N N . TYR A 1 110 ? 12.566 2.143 39.426 1.00 80.38 110 TYR A N 1
ATOM 872 C CA . TYR A 1 110 ? 14.026 1.986 39.409 1.00 80.38 110 TYR A CA 1
ATOM 873 C C . TYR A 1 110 ? 14.768 3.141 38.720 1.00 80.38 110 TYR A C 1
ATOM 875 O O . TYR A 1 110 ? 15.945 3.378 39.011 1.00 80.38 110 TYR A O 1
ATOM 883 N N . VAL A 1 111 ? 14.093 3.878 37.832 1.00 80.50 111 VAL A N 1
ATOM 884 C CA . VAL A 1 111 ? 14.643 5.029 37.088 1.00 80.50 111 VAL A CA 1
ATOM 885 C C . VAL A 1 111 ? 13.988 6.366 37.468 1.00 80.50 111 VAL A C 1
ATOM 887 O O . VAL A 1 111 ? 14.172 7.366 36.780 1.00 80.50 111 VAL A O 1
ATOM 890 N N . LYS A 1 112 ? 13.279 6.417 38.607 1.00 79.19 112 LYS A N 1
ATOM 891 C CA . LYS A 1 112 ? 12.616 7.616 39.162 1.00 79.19 112 LYS A CA 1
ATOM 892 C C . LYS A 1 112 ? 11.575 8.265 38.230 1.00 79.19 112 LYS A C 1
ATOM 894 O O . LYS A 1 112 ? 11.544 9.489 38.114 1.00 79.19 112 LYS A O 1
ATOM 899 N N . GLY A 1 113 ? 10.743 7.467 37.562 1.00 74.38 113 GLY A N 1
ATOM 900 C CA . GLY A 1 113 ? 9.734 7.963 36.614 1.00 74.38 113 GLY A CA 1
ATOM 901 C C . GLY A 1 113 ? 10.320 8.459 35.287 1.00 74.38 113 GLY A C 1
ATOM 902 O O . GLY A 1 113 ? 9.689 9.238 34.578 1.00 74.38 113 GLY A O 1
ATOM 903 N N . TRP A 1 114 ? 11.552 8.062 34.954 1.00 78.44 114 TRP A N 1
ATOM 904 C CA . TRP A 1 114 ? 12.168 8.393 33.672 1.00 78.44 114 TRP A CA 1
ATOM 905 C C . TRP A 1 114 ? 11.622 7.516 32.545 1.00 78.44 114 TRP A C 1
ATOM 907 O O . TRP A 1 114 ? 11.771 6.294 32.572 1.00 78.44 114 TRP A O 1
ATOM 917 N N . ASN A 1 115 ? 11.070 8.158 31.517 1.00 76.06 115 ASN A N 1
ATOM 918 C CA . ASN A 1 115 ? 10.599 7.493 30.312 1.00 76.06 115 ASN A CA 1
ATOM 919 C C . ASN A 1 115 ? 11.536 7.777 29.113 1.00 76.06 115 ASN A C 1
ATOM 921 O O . ASN A 1 115 ? 11.552 8.912 28.616 1.00 76.06 115 ASN A O 1
ATOM 925 N N . PRO A 1 116 ? 12.254 6.769 28.568 1.00 74.38 116 PRO A N 1
ATOM 926 C CA . PRO A 1 116 ? 13.064 6.914 27.352 1.00 74.38 116 PRO A CA 1
ATOM 927 C C . PRO A 1 116 ? 12.290 7.494 26.160 1.00 74.38 116 PRO A C 1
ATOM 929 O O . PRO A 1 116 ? 12.863 8.168 25.304 1.00 74.38 116 PRO A O 1
ATOM 932 N N . TRP A 1 117 ? 10.982 7.225 26.083 1.00 74.00 117 TRP A N 1
ATOM 933 C CA . TRP A 1 117 ? 10.124 7.689 24.994 1.00 74.00 117 TRP A CA 1
ATOM 934 C C . TRP A 1 117 ? 9.810 9.185 25.074 1.00 74.00 117 TRP A C 1
ATOM 936 O O . TRP A 1 117 ? 9.590 9.791 24.028 1.00 74.00 117 TRP A O 1
ATOM 946 N N . ASP A 1 118 ? 9.846 9.796 26.261 1.00 67.88 118 ASP A N 1
ATOM 947 C CA . ASP A 1 118 ? 9.547 11.222 26.442 1.00 67.88 118 ASP A CA 1
ATOM 948 C C . ASP A 1 118 ? 10.809 12.095 26.447 1.00 67.88 118 ASP A C 1
ATOM 950 O O . ASP A 1 118 ? 10.789 13.187 25.874 1.00 67.88 118 ASP A O 1
ATOM 954 N N . GLU A 1 119 ? 11.956 11.599 26.932 1.00 62.78 119 GLU A N 1
ATOM 955 C CA . GLU A 1 119 ? 13.244 12.280 26.691 1.00 62.78 119 GLU A CA 1
ATOM 956 C C . GLU A 1 119 ? 13.592 12.332 25.195 1.00 62.78 119 GLU A C 1
ATOM 958 O O . GLU A 1 119 ? 14.116 13.340 24.714 1.00 62.78 119 GLU A O 1
ATOM 963 N N . LYS A 1 120 ? 13.225 11.298 24.422 1.00 61.53 120 LYS A N 1
ATOM 964 C CA . LYS A 1 120 ? 13.402 11.271 22.960 1.00 61.53 120 LYS A CA 1
ATOM 965 C C . LYS A 1 120 ? 12.489 12.262 22.221 1.00 61.53 120 LYS A C 1
ATOM 967 O O . LYS A 1 120 ? 12.890 12.735 21.163 1.00 61.53 120 LYS A O 1
ATOM 972 N N . LYS A 1 121 ? 11.317 12.613 22.774 1.00 60.28 121 LYS A N 1
ATOM 973 C CA . LYS A 1 121 ? 10.413 13.662 22.243 1.00 60.28 121 LYS A CA 1
ATOM 974 C C . LYS A 1 121 ? 10.845 15.081 22.623 1.00 60.28 121 LYS A C 1
ATOM 976 O O . LYS A 1 121 ? 10.568 16.013 21.879 1.00 60.28 121 LYS A O 1
ATOM 981 N N . THR A 1 122 ? 11.457 15.257 23.794 1.00 58.91 122 THR A N 1
ATOM 982 C CA . THR A 1 122 ? 11.789 16.583 24.353 1.00 58.91 122 THR A CA 1
ATOM 983 C C . THR A 1 122 ? 13.206 17.045 24.017 1.00 58.91 122 THR A C 1
ATOM 985 O O . THR A 1 122 ? 13.426 18.240 23.839 1.00 58.91 122 THR A O 1
ATOM 988 N N . THR A 1 123 ? 14.165 16.123 23.881 1.00 54.56 123 THR A N 1
ATOM 989 C CA . THR A 1 123 ? 15.584 16.455 23.625 1.00 54.56 123 THR A CA 1
ATOM 990 C C . THR A 1 123 ? 15.938 16.494 22.134 1.00 54.56 123 THR A C 1
ATOM 992 O O . THR A 1 123 ? 17.005 16.973 21.750 1.00 54.56 123 THR A O 1
ATOM 995 N N . LEU A 1 124 ? 15.052 15.991 21.273 1.00 47.69 124 LEU A N 1
ATOM 996 C CA . LEU A 1 124 ? 15.204 16.027 19.824 1.00 47.69 124 LEU A CA 1
ATOM 997 C C . LEU A 1 124 ? 14.053 16.850 19.234 1.00 47.69 124 LEU A C 1
ATOM 999 O O . LEU A 1 124 ? 12.908 16.414 19.354 1.00 47.69 124 LEU A O 1
ATOM 1003 N N . PRO A 1 125 ? 14.305 17.979 18.539 1.00 41.50 125 PRO A N 1
ATOM 1004 C CA . PRO A 1 125 ? 13.332 18.429 17.556 1.00 41.50 125 PRO A CA 1
ATOM 1005 C C . PRO A 1 125 ? 13.149 17.275 16.566 1.00 41.50 125 PRO A C 1
ATOM 1007 O O . PRO A 1 125 ? 14.137 16.710 16.084 1.00 41.50 125 PRO A O 1
ATOM 1010 N N . PHE A 1 126 ? 11.899 16.881 16.318 1.00 42.81 126 PHE A N 1
ATOM 1011 C CA . PHE A 1 126 ? 11.606 15.824 15.355 1.00 42.81 126 PHE A CA 1
ATOM 1012 C C . PHE A 1 126 ? 12.264 16.200 14.019 1.00 42.81 126 PHE A C 1
ATOM 1014 O O . PHE A 1 126 ? 11.988 17.302 13.533 1.00 42.81 126 PHE A O 1
ATOM 1021 N N . PRO A 1 127 ? 13.104 15.334 13.411 1.00 43.69 127 PRO A N 1
ATOM 1022 C CA . PRO A 1 127 ? 13.429 15.517 12.006 1.00 43.69 127 PRO A CA 1
ATOM 1023 C C . PRO A 1 127 ? 12.093 15.518 11.274 1.00 43.69 127 PRO A C 1
ATOM 1025 O O . PRO A 1 127 ? 11.255 14.640 11.508 1.00 43.69 127 PRO A O 1
ATOM 1028 N N . SER A 1 128 ? 11.856 16.539 10.459 1.00 48.53 128 SER A N 1
ATOM 1029 C CA . SER A 1 128 ? 10.592 16.653 9.746 1.00 48.53 128 SER A CA 1
ATOM 1030 C C . SER A 1 128 ? 10.363 15.388 8.917 1.00 48.53 128 SER A C 1
ATOM 1032 O O . SER A 1 128 ? 11.311 14.738 8.476 1.00 48.53 128 SER A O 1
ATOM 1034 N N . GLU A 1 129 ? 9.104 15.022 8.679 1.00 52.72 129 GLU A N 1
ATOM 1035 C CA . GLU A 1 129 ? 8.760 13.814 7.910 1.00 52.72 129 GLU A CA 1
ATOM 1036 C C . GLU A 1 129 ? 9.482 13.787 6.544 1.00 52.72 129 GLU A C 1
ATOM 1038 O O . GLU A 1 129 ? 9.938 12.745 6.078 1.00 52.72 129 GLU A O 1
ATOM 1043 N N . LYS A 1 130 ? 9.723 14.979 5.979 1.00 51.78 130 LYS A N 1
ATOM 1044 C CA . LYS A 1 130 ? 10.556 15.234 4.797 1.00 51.78 130 LYS A CA 1
ATOM 1045 C C . LYS A 1 130 ? 12.024 14.833 4.989 1.00 51.78 130 LYS A C 1
ATOM 1047 O O . LYS A 1 130 ? 12.551 14.120 4.146 1.00 51.78 130 LYS A O 1
ATOM 1052 N N . GLU A 1 131 ? 12.674 15.242 6.078 1.00 53.03 131 GLU A N 1
ATOM 1053 C CA . GLU A 1 131 ? 14.067 14.876 6.388 1.00 53.03 131 GLU A CA 1
ATOM 1054 C C . GLU A 1 131 ? 14.217 13.387 6.722 1.00 53.03 131 GLU A C 1
ATOM 1056 O O . GLU A 1 131 ? 15.201 12.771 6.319 1.00 53.03 131 GLU A O 1
ATOM 1061 N N . SER A 1 132 ? 13.247 12.780 7.417 1.00 53.78 132 SER A N 1
ATOM 1062 C CA . SER A 1 132 ? 13.260 11.331 7.664 1.00 53.78 132 SER A CA 1
ATOM 1063 C C . SER A 1 132 ? 13.179 10.555 6.347 1.00 53.78 132 SER A C 1
ATOM 1065 O O . SER A 1 132 ? 13.985 9.653 6.108 1.00 53.78 132 SER A O 1
ATOM 1067 N N . ASN A 1 133 ? 12.268 10.961 5.457 1.00 62.06 133 ASN A N 1
ATOM 1068 C CA . ASN A 1 133 ? 12.137 10.377 4.125 1.00 62.06 133 ASN A CA 1
ATOM 1069 C C . ASN A 1 133 ? 13.384 10.641 3.264 1.00 62.06 133 ASN A C 1
ATOM 1071 O O . ASN A 1 133 ? 13.854 9.723 2.603 1.00 62.06 133 ASN A O 1
ATOM 1075 N N . GLU A 1 134 ? 13.989 11.830 3.324 1.00 71.44 134 GLU A N 1
ATOM 1076 C CA . GLU A 1 134 ? 15.224 12.152 2.594 1.00 71.44 134 GLU A CA 1
ATOM 1077 C C . GLU A 1 134 ? 16.433 11.343 3.107 1.00 71.44 134 GLU A C 1
ATOM 1079 O O . GLU A 1 134 ? 17.264 10.895 2.317 1.00 71.44 134 GLU A O 1
ATOM 1084 N N . ILE A 1 135 ? 16.545 11.101 4.419 1.00 73.69 135 ILE A N 1
ATOM 1085 C CA . ILE A 1 135 ? 17.585 10.233 5.000 1.00 73.69 135 ILE A CA 1
ATOM 1086 C C . ILE A 1 135 ? 17.364 8.772 4.584 1.00 73.69 135 ILE A C 1
ATOM 1088 O O . ILE A 1 135 ? 18.326 8.082 4.230 1.00 73.69 135 ILE A O 1
ATOM 1092 N N . GLN A 1 136 ? 16.116 8.300 4.585 1.00 74.38 136 GLN A N 1
ATOM 1093 C CA . GLN A 1 136 ? 15.766 6.947 4.154 1.00 74.38 136 GLN A CA 1
ATOM 1094 C C . GLN A 1 136 ? 15.981 6.757 2.643 1.00 74.38 136 GLN A C 1
ATOM 1096 O O . GLN A 1 136 ? 16.548 5.744 2.236 1.00 74.38 136 GLN A O 1
ATOM 1101 N N . GLU A 1 137 ? 15.643 7.751 1.820 1.00 80.56 137 GLU A N 1
ATOM 1102 C CA . GLU A 1 137 ? 15.907 7.775 0.379 1.00 80.56 137 GLU A CA 1
ATOM 1103 C C . GLU A 1 137 ? 17.413 7.824 0.084 1.00 80.56 137 GLU A C 1
ATOM 1105 O O . GLU A 1 137 ? 17.899 7.058 -0.748 1.00 80.56 137 GLU A O 1
ATOM 1110 N N . LYS A 1 138 ? 18.189 8.660 0.789 1.00 83.38 138 LYS A N 1
ATOM 1111 C CA . LYS A 1 138 ? 19.659 8.685 0.674 1.00 83.38 138 LYS A CA 1
ATOM 1112 C C . LYS A 1 138 ? 20.266 7.330 1.034 1.00 83.38 138 LYS A C 1
ATOM 1114 O O . LYS A 1 138 ? 21.107 6.838 0.283 1.00 83.38 138 LYS A O 1
ATOM 1119 N N . ARG A 1 139 ? 19.808 6.692 2.119 1.00 81.69 139 ARG A N 1
ATOM 1120 C CA . ARG A 1 139 ? 20.247 5.343 2.514 1.00 81.69 139 ARG A CA 1
ATOM 1121 C C . ARG A 1 139 ? 19.883 4.301 1.451 1.00 81.69 139 ARG A C 1
ATOM 1123 O O . ARG A 1 139 ? 20.759 3.544 1.047 1.00 81.69 139 ARG A O 1
ATOM 1130 N N . ALA A 1 140 ? 18.652 4.312 0.937 1.00 84.25 140 ALA A N 1
ATOM 1131 C CA . ALA A 1 140 ? 18.206 3.402 -0.119 1.00 84.25 140 ALA A CA 1
ATOM 1132 C C . ALA A 1 140 ? 18.986 3.597 -1.434 1.00 84.25 140 ALA A C 1
ATOM 1134 O O . ALA A 1 140 ? 19.431 2.623 -2.035 1.00 84.25 140 ALA A O 1
ATOM 1135 N N . ARG A 1 141 ? 19.240 4.846 -1.852 1.00 83.88 141 ARG A N 1
ATOM 1136 C CA . ARG A 1 141 ? 20.093 5.174 -3.012 1.00 83.88 141 ARG A CA 1
ATOM 1137 C C . ARG A 1 141 ? 21.536 4.706 -2.816 1.00 83.88 141 ARG A C 1
ATOM 1139 O O . ARG A 1 141 ? 22.154 4.224 -3.762 1.00 83.88 141 ARG A O 1
ATOM 1146 N N . GLN A 1 142 ? 22.079 4.827 -1.605 1.00 84.56 142 GLN A N 1
ATOM 1147 C CA . GLN A 1 142 ? 23.441 4.397 -1.284 1.00 84.56 142 GLN A CA 1
ATOM 1148 C C . GLN A 1 142 ? 23.565 2.864 -1.230 1.00 84.56 142 GLN A C 1
ATOM 1150 O O . GLN A 1 142 ? 24.551 2.316 -1.722 1.00 84.56 142 GLN A O 1
ATOM 1155 N N . GLU A 1 143 ? 22.545 2.164 -0.730 1.00 86.31 143 GLU A N 1
ATOM 1156 C CA . GLU A 1 143 ? 22.451 0.701 -0.765 1.00 86.31 143 GLU A CA 1
ATOM 1157 C C . GLU A 1 143 ? 22.258 0.170 -2.196 1.00 86.31 143 GLU A C 1
ATOM 1159 O O . GLU A 1 143 ? 22.944 -0.765 -2.606 1.00 86.31 143 GLU A O 1
ATOM 1164 N N . ALA A 1 144 ? 21.394 0.804 -2.996 1.00 83.94 144 ALA A N 1
ATOM 1165 C CA . ALA A 1 144 ? 21.224 0.487 -4.414 1.00 83.94 144 ALA A CA 1
ATOM 1166 C C . ALA A 1 144 ? 22.525 0.703 -5.204 1.00 83.94 144 ALA A C 1
ATOM 1168 O O . ALA A 1 144 ? 22.878 -0.123 -6.046 1.00 83.94 144 ALA A O 1
ATOM 1169 N N . LYS A 1 145 ? 23.288 1.761 -4.891 1.00 87.06 145 LYS A N 1
ATOM 1170 C CA . LYS A 1 145 ? 24.611 1.995 -5.483 1.00 87.06 145 LYS A CA 1
ATOM 1171 C C . LYS A 1 145 ? 25.629 0.926 -5.073 1.00 87.06 145 LYS A C 1
ATOM 1173 O O . LYS A 1 145 ? 26.374 0.464 -5.927 1.00 87.06 145 LYS A O 1
ATOM 1178 N N . LEU A 1 146 ? 25.634 0.483 -3.812 1.00 84.94 146 LEU A N 1
ATOM 1179 C CA . LEU A 1 146 ? 26.480 -0.634 -3.368 1.00 84.94 146 LEU A CA 1
ATOM 1180 C C . LEU A 1 146 ? 26.111 -1.951 -4.068 1.00 84.94 146 LEU A C 1
ATOM 1182 O O . LEU A 1 146 ? 27.004 -2.666 -4.513 1.00 84.94 146 LEU A O 1
ATOM 1186 N N . LYS A 1 147 ? 24.815 -2.243 -4.232 1.00 84.62 147 LYS A N 1
ATOM 1187 C CA . LYS A 1 147 ? 24.325 -3.407 -4.992 1.00 84.62 147 LYS A CA 1
ATOM 1188 C C . LYS A 1 147 ? 24.724 -3.337 -6.473 1.00 84.62 147 LYS A C 1
ATOM 1190 O O . LYS A 1 147 ? 25.123 -4.351 -7.040 1.00 84.62 147 LYS A O 1
ATOM 1195 N N . LEU A 1 148 ? 24.691 -2.149 -7.082 1.00 82.19 148 LEU A N 1
ATOM 1196 C CA . LEU A 1 148 ? 25.154 -1.927 -8.455 1.00 82.19 148 LEU A CA 1
ATOM 1197 C C . LEU A 1 148 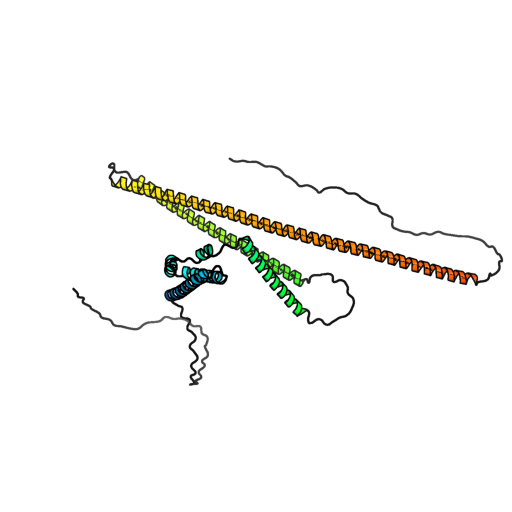? 26.676 -2.110 -8.592 1.00 82.19 148 LEU A C 1
ATOM 1199 O O . LEU A 1 148 ? 27.116 -2.842 -9.475 1.00 82.19 148 LEU A O 1
ATOM 1203 N N . ASP A 1 149 ? 27.477 -1.523 -7.698 1.00 79.75 149 ASP A N 1
ATOM 1204 C CA . ASP A 1 149 ? 28.935 -1.719 -7.656 1.00 79.75 149 ASP A CA 1
ATOM 1205 C C . ASP A 1 149 ? 29.306 -3.197 -7.425 1.00 79.75 149 ASP A C 1
ATOM 1207 O O . ASP A 1 149 ? 30.302 -3.679 -7.966 1.00 79.75 149 ASP A O 1
ATOM 1211 N N . GLN A 1 150 ? 28.512 -3.931 -6.638 1.00 80.88 150 GLN A N 1
ATOM 1212 C CA . GLN A 1 150 ? 28.699 -5.362 -6.399 1.00 80.88 150 GLN A CA 1
ATOM 1213 C C . GLN A 1 150 ? 28.396 -6.187 -7.659 1.00 80.88 150 GLN A C 1
ATOM 1215 O O . GLN A 1 150 ? 29.231 -6.997 -8.057 1.00 80.88 150 GLN A O 1
ATOM 1220 N N . LEU A 1 151 ? 27.274 -5.925 -8.343 1.00 77.00 151 LEU A N 1
ATOM 1221 C CA . LEU A 1 151 ? 26.932 -6.548 -9.631 1.00 77.00 151 LEU A CA 1
ATOM 1222 C C . LEU A 1 151 ? 27.980 -6.261 -10.721 1.00 77.00 151 LEU A C 1
ATOM 1224 O O . LEU A 1 151 ? 28.351 -7.160 -11.476 1.00 77.00 151 LEU A O 1
ATOM 1228 N N . LEU A 1 152 ? 28.498 -5.030 -10.783 1.00 72.38 152 LEU A N 1
ATOM 1229 C CA . LEU A 1 152 ? 29.546 -4.643 -11.732 1.00 72.38 152 LEU A CA 1
ATOM 1230 C C . LEU A 1 152 ? 30.865 -5.391 -11.472 1.00 72.38 152 LEU A C 1
ATOM 1232 O O . LEU A 1 152 ? 31.495 -5.849 -12.425 1.00 72.38 152 LEU A O 1
ATOM 1236 N N . ARG A 1 153 ? 31.254 -5.589 -10.203 1.00 69.50 153 ARG A N 1
ATOM 1237 C CA . ARG A 1 153 ? 32.423 -6.418 -9.848 1.00 69.50 153 ARG A CA 1
ATOM 1238 C C . ARG A 1 153 ? 32.204 -7.898 -10.151 1.00 69.50 153 ARG A C 1
ATOM 1240 O O . ARG A 1 153 ? 33.123 -8.536 -10.654 1.00 69.50 153 ARG A O 1
ATOM 1247 N N . SER A 1 154 ? 31.009 -8.436 -9.895 1.00 58.56 154 SER A N 1
ATOM 1248 C CA . SER A 1 154 ? 30.672 -9.819 -10.256 1.00 58.56 154 SER A CA 1
ATOM 1249 C C . SER A 1 154 ? 30.817 -10.058 -11.761 1.00 58.56 154 SER A C 1
ATOM 1251 O O . SER A 1 154 ? 31.471 -11.022 -12.148 1.00 58.56 154 SER A O 1
ATOM 1253 N N . ARG A 1 155 ? 30.322 -9.145 -12.612 1.00 55.47 155 ARG A N 1
ATOM 1254 C CA . ARG A 1 155 ? 30.485 -9.252 -14.075 1.00 55.47 155 ARG A CA 1
ATOM 1255 C C . ARG A 1 155 ? 31.955 -9.223 -14.519 1.00 55.47 155 ARG A C 1
ATOM 1257 O O . ARG A 1 155 ? 32.327 -9.966 -15.420 1.00 55.47 155 ARG A O 1
ATOM 1264 N N . GLN A 1 156 ? 32.807 -8.407 -13.892 1.00 49.50 156 GLN A N 1
ATOM 1265 C CA . GLN A 1 156 ? 34.231 -8.337 -14.263 1.00 49.50 156 GLN A CA 1
ATOM 1266 C C . GLN A 1 156 ? 35.025 -9.626 -13.978 1.00 49.50 156 GLN A C 1
ATOM 1268 O O . GLN A 1 156 ? 36.094 -9.804 -14.557 1.00 49.50 156 GLN A O 1
ATOM 1273 N N . MET A 1 157 ? 34.519 -10.534 -13.136 1.00 42.12 157 MET A N 1
ATOM 1274 C CA . MET A 1 157 ? 35.168 -11.827 -12.878 1.00 42.12 157 MET A CA 1
ATOM 1275 C C . MET A 1 157 ? 34.942 -12.851 -14.004 1.00 42.12 157 MET A C 1
ATOM 1277 O O . MET A 1 157 ? 35.791 -13.717 -14.198 1.00 42.12 157 MET A O 1
ATOM 1281 N N . GLU A 1 158 ? 33.847 -12.755 -14.769 1.00 50.53 158 GLU A N 1
ATOM 1282 C CA . GLU A 1 158 ? 33.529 -13.704 -15.854 1.00 50.53 158 GLU A CA 1
ATOM 1283 C C . GLU A 1 158 ? 34.214 -13.352 -17.190 1.00 50.53 158 GLU A C 1
ATOM 1285 O O . GLU A 1 158 ? 34.540 -14.237 -17.979 1.00 50.53 158 GLU A O 1
ATOM 1290 N N . GLU A 1 159 ? 34.496 -12.069 -17.441 1.00 43.06 159 GLU A N 1
ATOM 1291 C CA . GLU A 1 159 ? 35.091 -11.586 -18.704 1.00 43.06 159 GLU A CA 1
ATOM 1292 C C . GLU A 1 159 ? 36.583 -11.990 -18.872 1.00 43.06 159 GLU A C 1
ATOM 1294 O O . GLU A 1 159 ? 37.142 -11.926 -19.966 1.00 43.06 159 GLU A O 1
ATOM 1299 N N . SER A 1 160 ? 37.245 -12.444 -17.799 1.00 40.56 160 SER A N 1
ATOM 1300 C CA . SER A 1 160 ? 38.712 -12.614 -17.708 1.00 40.56 160 SER A CA 1
ATOM 1301 C C . SER A 1 160 ? 39.285 -13.881 -18.383 1.00 40.56 160 SER A C 1
ATOM 1303 O O . SER A 1 160 ? 40.463 -14.209 -18.224 1.00 40.56 160 SER A O 1
ATOM 1305 N N . HIS A 1 161 ? 38.470 -14.635 -19.128 1.00 47.31 161 HIS A N 1
ATOM 1306 C CA . HIS A 1 161 ? 38.859 -15.920 -19.737 1.00 47.31 161 HIS A CA 1
ATOM 1307 C C . HIS A 1 161 ? 38.642 -16.009 -21.257 1.00 47.31 161 HIS A C 1
ATOM 1309 O O . HIS A 1 161 ? 38.742 -17.093 -21.834 1.00 47.31 161 HIS A O 1
ATOM 1315 N N . ARG A 1 162 ? 38.385 -14.884 -21.940 1.00 47.84 162 ARG A N 1
ATOM 1316 C CA . ARG A 1 162 ? 38.230 -14.865 -23.403 1.00 47.84 162 ARG A CA 1
ATOM 1317 C C . ARG A 1 162 ? 39.558 -14.524 -24.106 1.00 47.84 162 ARG A C 1
ATOM 1319 O O . ARG A 1 162 ? 40.117 -13.465 -23.826 1.00 47.84 162 ARG A O 1
ATOM 1326 N N . PRO A 1 163 ? 40.077 -15.371 -25.018 1.00 50.03 163 PRO A N 1
ATOM 1327 C CA . PRO A 1 163 ? 41.279 -15.044 -25.782 1.00 50.03 163 PRO A CA 1
ATOM 1328 C C . PRO A 1 163 ? 40.999 -13.911 -26.788 1.00 50.03 163 PRO A C 1
ATOM 1330 O O . PRO A 1 163 ? 39.864 -13.782 -27.259 1.00 50.03 163 PRO A O 1
ATOM 1333 N N . PRO A 1 164 ? 42.008 -13.100 -27.154 1.00 53.09 164 PRO A N 1
ATOM 1334 C CA . PRO A 1 164 ? 41.836 -12.057 -28.155 1.00 53.09 164 PRO A CA 1
ATOM 1335 C C . PRO A 1 164 ? 41.562 -12.676 -29.530 1.00 53.09 164 PRO A C 1
ATOM 1337 O O . PRO A 1 164 ? 42.194 -13.650 -29.933 1.00 53.09 164 PRO A O 1
ATOM 1340 N N . SER A 1 165 ? 40.607 -12.104 -30.258 1.00 47.78 165 SER A N 1
ATOM 1341 C CA . SER A 1 165 ? 40.340 -12.422 -31.661 1.00 47.78 165 SER A CA 1
ATOM 1342 C C . SER A 1 165 ? 40.171 -11.116 -32.422 1.00 47.78 165 SER A C 1
ATOM 1344 O O . SER A 1 165 ? 39.270 -10.331 -32.124 1.00 47.78 165 SER A O 1
ATOM 1346 N N . ASP A 1 166 ? 41.068 -10.876 -33.373 1.00 46.22 166 ASP A N 1
ATOM 1347 C CA . ASP A 1 166 ? 41.001 -9.733 -34.277 1.00 46.22 166 ASP A CA 1
ATOM 1348 C C . ASP A 1 166 ? 39.855 -9.873 -35.287 1.00 46.22 166 ASP A C 1
ATOM 1350 O O . ASP A 1 166 ? 39.478 -10.978 -35.678 1.00 46.22 166 ASP A O 1
ATOM 1354 N N . GLY A 1 167 ? 39.383 -8.733 -35.798 1.00 49.12 167 GLY A N 1
ATOM 1355 C CA . GLY A 1 167 ? 38.661 -8.679 -37.071 1.00 49.12 167 GLY A CA 1
ATOM 1356 C C . GLY A 1 167 ? 37.200 -8.226 -37.007 1.00 49.12 167 GLY A C 1
ATOM 1357 O O . GLY A 1 167 ? 36.318 -8.952 -36.572 1.00 49.12 167 GLY A O 1
ATOM 1358 N N . LEU A 1 168 ? 36.963 -7.049 -37.597 1.00 43.00 168 LEU A N 1
ATOM 1359 C CA . LEU A 1 168 ? 35.715 -6.627 -38.256 1.00 43.00 168 LEU A CA 1
ATOM 1360 C C . LEU A 1 168 ? 34.424 -6.613 -37.407 1.00 43.00 168 LEU A C 1
ATOM 1362 O O . LEU A 1 168 ? 33.686 -7.583 -37.276 1.00 43.00 168 LEU A O 1
ATOM 1366 N N . ARG A 1 169 ? 34.090 -5.409 -36.927 1.00 41.28 169 ARG A N 1
ATOM 1367 C CA . ARG A 1 169 ? 32.872 -5.096 -36.168 1.00 41.28 169 ARG A CA 1
ATOM 1368 C C . ARG A 1 169 ? 31.621 -5.046 -37.060 1.00 41.28 169 ARG A C 1
ATOM 1370 O O . ARG A 1 169 ? 31.332 -4.008 -37.654 1.00 41.28 169 ARG A O 1
ATOM 1377 N N . SER A 1 170 ? 30.831 -6.116 -37.063 1.00 48.53 170 SER A N 1
ATOM 1378 C CA . SER A 1 170 ? 29.379 -6.021 -37.268 1.00 48.53 170 SER A CA 1
ATOM 1379 C C . SER A 1 170 ? 28.705 -5.377 -36.042 1.00 48.53 170 SER A C 1
ATOM 1381 O O . SER A 1 170 ? 29.292 -5.296 -34.959 1.00 48.53 170 SER A O 1
ATOM 1383 N N . VAL A 1 171 ? 27.487 -4.851 -36.207 1.00 46.91 171 VAL A N 1
ATOM 1384 C CA . VAL A 1 171 ? 26.721 -4.261 -35.094 1.00 46.91 171 VAL A CA 1
ATOM 1385 C C . VAL A 1 171 ? 26.182 -5.390 -34.205 1.00 46.91 171 VAL A C 1
ATOM 1387 O O . VAL A 1 171 ? 25.541 -6.291 -34.745 1.00 46.91 171 VAL A O 1
ATOM 1390 N N . PRO A 1 172 ? 26.390 -5.364 -32.873 1.00 47.03 172 PRO A N 1
ATOM 1391 C CA . PRO A 1 172 ? 25.766 -6.329 -31.976 1.00 47.03 172 PRO A CA 1
ATOM 1392 C C . PRO A 1 172 ? 24.256 -6.085 -31.916 1.00 47.03 172 PRO A C 1
ATOM 1394 O O . PRO A 1 172 ? 23.787 -5.138 -31.283 1.00 47.03 172 PRO A O 1
ATOM 1397 N N . GLU A 1 173 ? 23.492 -6.940 -32.587 1.00 48.47 173 GLU A N 1
ATOM 1398 C CA . GLU A 1 173 ? 22.049 -7.027 -32.398 1.00 48.47 173 GLU A CA 1
ATOM 1399 C C . GLU A 1 173 ? 21.790 -7.508 -30.965 1.00 48.47 173 GLU A C 1
ATOM 1401 O O . GLU A 1 173 ? 22.273 -8.565 -30.557 1.00 48.47 173 GLU A O 1
ATOM 1406 N N . CYS A 1 174 ? 21.113 -6.685 -30.158 1.00 45.62 174 CYS A N 1
ATOM 1407 C CA . CYS A 1 174 ? 21.033 -6.870 -28.707 1.00 45.62 174 CYS A CA 1
ATOM 1408 C C . CYS A 1 174 ? 19.970 -7.913 -28.322 1.00 45.62 174 CYS A C 1
ATOM 1410 O O . CYS A 1 174 ? 18.989 -7.617 -27.637 1.00 45.62 174 CYS A O 1
ATOM 1412 N N . VAL A 1 175 ? 20.163 -9.146 -28.792 1.00 55.97 175 VAL A N 1
ATOM 1413 C CA . VAL A 1 175 ? 19.395 -10.314 -28.363 1.00 55.97 175 VAL A CA 1
ATOM 1414 C C . VAL A 1 175 ? 19.790 -10.614 -26.919 1.00 55.97 175 VAL A C 1
ATOM 1416 O O . VAL A 1 175 ? 20.868 -11.147 -26.656 1.00 55.97 175 VAL A O 1
ATOM 1419 N N . ALA A 1 176 ? 18.933 -10.232 -25.972 1.00 62.09 176 ALA A N 1
ATOM 1420 C CA . ALA A 1 176 ? 19.102 -10.613 -24.576 1.00 62.09 176 ALA A CA 1
ATOM 1421 C C . ALA A 1 176 ? 19.138 -12.147 -24.468 1.00 62.09 176 ALA A C 1
ATOM 1423 O O . ALA A 1 176 ? 18.291 -12.820 -25.057 1.00 62.09 176 ALA A O 1
ATOM 1424 N N . ASP A 1 177 ? 20.115 -12.692 -23.733 1.00 78.12 177 ASP A N 1
ATOM 1425 C CA . ASP A 1 177 ? 20.251 -14.142 -23.541 1.00 78.12 177 ASP A CA 1
ATOM 1426 C C . ASP A 1 177 ? 18.914 -14.712 -23.021 1.00 78.12 177 ASP A C 1
ATOM 1428 O O . ASP A 1 177 ? 18.429 -14.242 -21.982 1.00 78.12 177 ASP A O 1
ATOM 1432 N N . PRO A 1 178 ? 18.309 -15.711 -23.697 1.00 83.06 178 PRO A N 1
ATOM 1433 C CA . PRO A 1 178 ? 17.076 -16.347 -23.245 1.00 83.06 178 PRO A CA 1
ATOM 1434 C C . PRO A 1 178 ? 17.118 -16.805 -21.782 1.00 83.06 178 PRO A C 1
ATOM 1436 O O . PRO A 1 178 ? 16.093 -16.757 -21.109 1.00 83.06 178 PRO A O 1
ATOM 1439 N N . LYS A 1 179 ? 18.292 -17.172 -21.249 1.00 84.12 179 LYS A N 1
ATOM 1440 C CA . LYS A 1 179 ? 18.469 -17.490 -19.824 1.00 84.12 179 LYS A CA 1
ATOM 1441 C C . LYS A 1 179 ? 18.162 -16.298 -18.924 1.00 84.12 179 LYS A C 1
ATOM 1443 O O . LYS A 1 179 ? 17.462 -16.460 -17.935 1.00 84.12 179 LYS A O 1
ATOM 1448 N N . VAL A 1 180 ? 18.640 -15.104 -19.277 1.00 83.56 180 VAL A N 1
ATOM 1449 C CA . VAL A 1 180 ? 18.378 -13.870 -18.518 1.00 83.56 180 VAL A CA 1
ATOM 1450 C C . VAL A 1 180 ? 16.893 -13.513 -18.585 1.00 83.56 180 VAL A C 1
ATOM 1452 O O . VAL A 1 180 ? 16.320 -13.126 -17.571 1.00 83.56 180 VAL A O 1
ATOM 1455 N N . ALA A 1 181 ? 16.246 -13.703 -19.740 1.00 81.88 181 ALA A N 1
ATOM 1456 C CA . ALA A 1 181 ? 14.800 -13.519 -19.868 1.00 81.88 181 ALA A CA 1
ATOM 1457 C C . ALA A 1 181 ? 14.006 -14.498 -18.978 1.00 81.88 181 ALA A C 1
ATOM 1459 O O . ALA A 1 181 ? 13.085 -14.071 -18.287 1.00 81.88 181 ALA A O 1
ATOM 1460 N N . ILE A 1 182 ? 14.403 -15.777 -18.930 1.00 89.31 182 ILE A N 1
ATOM 1461 C CA . ILE A 1 182 ? 13.813 -16.791 -18.039 1.00 89.31 182 ILE A CA 1
ATOM 1462 C C . ILE A 1 182 ? 14.021 -16.409 -16.565 1.00 89.31 182 ILE A C 1
ATOM 1464 O O . ILE A 1 182 ? 13.048 -16.299 -15.833 1.00 89.31 182 ILE A O 1
ATOM 1468 N N . THR A 1 183 ? 15.245 -16.076 -16.138 1.00 87.56 183 THR A N 1
ATOM 1469 C CA . THR A 1 183 ? 15.516 -15.685 -14.739 1.00 87.56 183 THR A CA 1
ATOM 1470 C C . THR A 1 183 ? 14.739 -14.432 -14.308 1.00 87.56 183 THR A C 1
ATOM 1472 O O . THR A 1 183 ? 14.368 -14.302 -13.140 1.00 87.56 183 THR A O 1
ATOM 1475 N N . ILE A 1 184 ? 14.461 -13.505 -15.233 1.00 86.31 184 ILE A N 1
ATOM 1476 C CA . ILE A 1 184 ? 13.588 -12.349 -14.979 1.00 86.31 184 ILE A CA 1
ATOM 1477 C C . ILE A 1 184 ? 12.128 -12.791 -14.797 1.00 86.31 184 ILE A C 1
ATOM 1479 O O . ILE A 1 184 ? 11.477 -12.305 -13.873 1.00 86.31 184 ILE A O 1
ATOM 1483 N N . LEU A 1 185 ? 11.621 -13.718 -15.616 1.00 92.25 185 LEU A N 1
ATOM 1484 C CA . LEU A 1 185 ? 10.272 -14.279 -15.462 1.00 92.25 185 LEU A CA 1
ATOM 1485 C C . LEU A 1 185 ? 10.121 -15.027 -14.128 1.00 92.25 185 LEU A C 1
ATOM 1487 O O . LEU A 1 185 ? 9.221 -14.688 -13.364 1.00 92.25 185 LEU A O 1
ATOM 1491 N N . ASP A 1 186 ? 11.052 -15.923 -13.785 1.00 90.62 186 ASP A N 1
ATOM 1492 C CA . ASP A 1 186 ? 11.060 -16.656 -12.506 1.00 90.62 186 ASP A CA 1
ATOM 1493 C C . ASP A 1 186 ? 11.041 -15.692 -11.299 1.00 90.62 186 ASP A C 1
ATOM 1495 O O . ASP A 1 186 ? 10.350 -15.903 -10.296 1.00 90.62 186 ASP A O 1
ATOM 1499 N N . SER A 1 187 ? 11.783 -14.582 -11.406 1.00 90.31 187 SER A N 1
ATOM 1500 C CA . SER A 1 187 ? 11.829 -13.525 -10.386 1.00 90.31 187 SER A CA 1
ATOM 1501 C C . SER A 1 187 ? 10.505 -12.762 -10.272 1.00 90.31 187 SER A C 1
ATOM 1503 O O . SER A 1 187 ? 10.087 -12.419 -9.165 1.00 90.31 187 SER A O 1
ATOM 1505 N N . LEU A 1 188 ? 9.829 -12.499 -11.395 1.00 89.69 188 LEU A N 1
ATOM 1506 C CA . LEU A 1 188 ? 8.524 -11.833 -11.428 1.00 89.69 188 LEU A CA 1
ATOM 1507 C C . LEU A 1 188 ? 7.405 -12.739 -10.899 1.00 89.69 188 LEU A C 1
ATOM 1509 O O . LEU A 1 188 ? 6.568 -12.264 -10.132 1.00 89.69 188 LEU A O 1
ATOM 1513 N N . GLU A 1 189 ? 7.417 -14.035 -11.221 1.00 91.12 189 GLU A N 1
ATOM 1514 C CA . GLU A 1 189 ? 6.492 -15.014 -10.635 1.00 91.12 189 GLU A CA 1
ATOM 1515 C C . GLU A 1 189 ? 6.695 -15.134 -9.119 1.00 91.12 189 GLU A C 1
ATOM 1517 O O . GLU A 1 189 ? 5.727 -15.086 -8.359 1.00 91.12 189 GLU A O 1
ATOM 1522 N N . THR A 1 190 ? 7.952 -15.170 -8.661 1.00 92.50 190 THR A N 1
ATOM 1523 C CA . THR A 1 190 ? 8.297 -15.169 -7.229 1.00 92.50 190 THR A CA 1
ATOM 1524 C C . THR A 1 190 ? 7.792 -13.906 -6.518 1.00 92.50 190 THR A C 1
ATOM 1526 O O . THR A 1 190 ? 7.241 -13.986 -5.418 1.00 92.50 190 THR A O 1
ATOM 1529 N N . LEU A 1 191 ? 7.935 -12.725 -7.131 1.00 88.50 191 LEU A N 1
ATOM 1530 C CA . LEU A 1 191 ? 7.390 -11.475 -6.588 1.00 88.50 191 LEU A CA 1
ATOM 1531 C C . LEU A 1 191 ? 5.857 -11.486 -6.546 1.00 88.50 191 LEU A C 1
ATOM 1533 O O . LEU A 1 191 ? 5.283 -11.101 -5.529 1.00 88.50 191 LEU A O 1
ATOM 1537 N N . ASN A 1 192 ? 5.199 -11.970 -7.601 1.00 90.50 192 ASN A N 1
ATOM 1538 C CA . ASN A 1 192 ? 3.743 -12.079 -7.662 1.00 90.50 192 ASN A CA 1
ATOM 1539 C C . ASN A 1 192 ? 3.199 -13.029 -6.578 1.00 90.50 192 ASN A C 1
ATOM 1541 O O . ASN A 1 192 ? 2.278 -12.667 -5.850 1.00 90.50 192 ASN A O 1
ATOM 1545 N N . PHE A 1 193 ? 3.835 -14.190 -6.384 1.00 93.50 193 PHE A N 1
ATOM 1546 C CA . PHE A 1 193 ? 3.506 -15.130 -5.307 1.00 93.50 193 PHE A CA 1
ATOM 1547 C C . PHE A 1 193 ? 3.662 -14.503 -3.911 1.00 93.50 193 PHE A C 1
ATOM 1549 O O . PHE A 1 193 ? 2.791 -14.661 -3.053 1.00 93.50 193 PHE A O 1
ATOM 1556 N N . ASN A 1 194 ? 4.743 -13.750 -3.681 1.00 91.44 194 ASN A N 1
ATOM 1557 C CA . ASN A 1 194 ? 4.968 -13.052 -2.414 1.00 91.44 194 ASN A CA 1
ATOM 1558 C C . ASN A 1 194 ? 3.925 -11.949 -2.160 1.00 91.44 194 ASN A C 1
ATOM 1560 O O . ASN A 1 194 ? 3.476 -11.797 -1.024 1.00 91.44 194 ASN A O 1
ATOM 1564 N N . ILE A 1 195 ? 3.494 -11.223 -3.198 1.00 8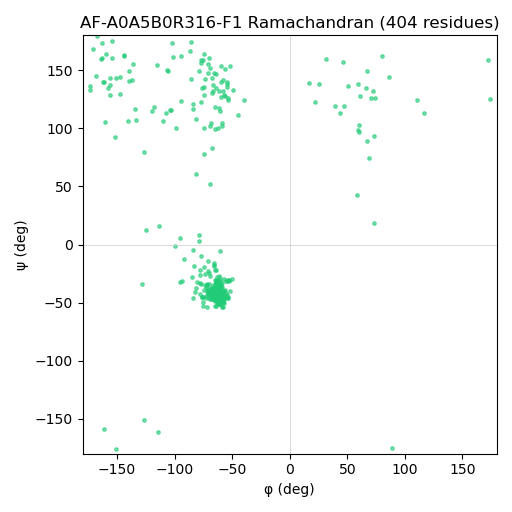7.62 195 ILE A N 1
ATOM 1565 C CA . ILE A 1 195 ? 2.411 -10.230 -3.106 1.00 87.62 195 ILE A CA 1
ATOM 1566 C C . ILE A 1 195 ? 1.082 -10.919 -2.766 1.00 87.62 195 ILE A C 1
ATOM 1568 O O . ILE A 1 195 ? 0.434 -10.520 -1.803 1.00 87.62 195 ILE A O 1
ATOM 1572 N N . SER A 1 196 ? 0.709 -11.994 -3.469 1.00 88.62 196 SER A N 1
ATOM 1573 C CA . SER A 1 196 ? -0.509 -12.767 -3.165 1.00 88.62 196 SER A CA 1
ATOM 1574 C C . SER A 1 196 ? -0.491 -13.369 -1.753 1.00 88.62 196 SER A C 1
ATOM 1576 O O . SER A 1 196 ? -1.520 -13.429 -1.081 1.00 88.62 196 SER A O 1
ATOM 1578 N N . THR A 1 197 ? 0.685 -13.789 -1.278 1.00 89.31 197 THR A N 1
ATOM 1579 C CA . THR A 1 197 ? 0.875 -14.302 0.086 1.00 89.31 197 THR A CA 1
ATOM 1580 C C . THR A 1 197 ? 0.730 -13.192 1.128 1.00 89.31 197 THR A C 1
ATOM 1582 O O . THR A 1 197 ? 0.124 -13.414 2.174 1.00 89.31 197 THR A O 1
ATOM 1585 N N . LEU A 1 198 ? 1.255 -11.990 0.864 1.00 88.06 198 LEU A N 1
ATOM 1586 C CA . LEU A 1 198 ? 1.069 -10.830 1.737 1.00 88.06 198 LEU A CA 1
ATOM 1587 C C . LEU A 1 198 ? -0.411 -10.440 1.829 1.00 88.06 198 LEU A C 1
ATOM 1589 O O . LEU A 1 198 ? -0.913 -10.294 2.939 1.00 88.06 198 LEU A O 1
ATOM 1593 N N . ASP A 1 199 ? -1.096 -10.348 0.689 1.00 83.44 199 ASP A N 1
ATOM 1594 C CA . ASP A 1 199 ? -2.502 -9.942 0.584 1.00 83.44 199 ASP A CA 1
ATOM 1595 C C . ASP A 1 199 ? -3.431 -10.899 1.359 1.00 83.44 199 ASP A C 1
ATOM 1597 O O . ASP A 1 199 ? -4.181 -10.478 2.244 1.00 83.44 199 ASP A O 1
ATOM 1601 N N . SER A 1 200 ? -3.260 -12.211 1.146 1.00 90.44 200 SER A N 1
ATOM 1602 C CA . SER A 1 200 ? -3.950 -13.276 1.892 1.00 90.44 200 SER A CA 1
ATOM 1603 C C . SER A 1 200 ? -3.669 -13.237 3.403 1.00 90.44 200 SER A C 1
ATOM 1605 O O . SER A 1 200 ? -4.563 -13.465 4.222 1.00 90.44 200 SER A O 1
ATOM 1607 N N . ASN A 1 201 ? -2.442 -12.884 3.806 1.00 89.38 201 ASN A N 1
ATOM 1608 C CA . ASN A 1 201 ? -2.100 -12.708 5.217 1.00 89.38 201 ASN A CA 1
ATOM 1609 C C . ASN A 1 201 ? -2.750 -11.452 5.822 1.00 89.38 201 ASN A C 1
ATOM 1611 O O . ASN A 1 201 ? -3.187 -11.502 6.972 1.00 89.38 201 ASN A O 1
ATOM 161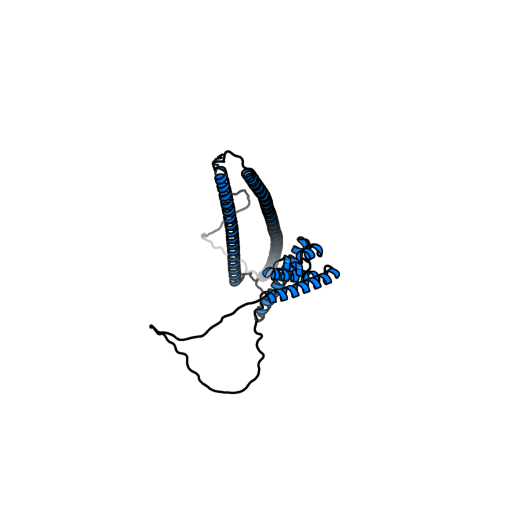5 N N . SER A 1 202 ? -2.844 -10.332 5.096 1.00 84.25 202 SER A N 1
ATOM 1616 C CA . SER A 1 202 ? -3.585 -9.151 5.568 1.00 84.25 202 SER A CA 1
ATOM 1617 C C . SER A 1 202 ? -5.081 -9.425 5.701 1.00 84.25 202 SER A C 1
ATOM 1619 O O . SER A 1 202 ? -5.647 -9.083 6.738 1.00 84.25 202 SER A O 1
ATOM 1621 N N . GLU A 1 203 ? -5.698 -10.100 4.729 1.00 89.81 203 GLU A N 1
ATOM 1622 C CA . GLU A 1 203 ? -7.125 -10.445 4.768 1.00 89.81 203 GLU A CA 1
ATOM 1623 C C . GLU A 1 203 ? -7.439 -11.403 5.930 1.00 89.81 203 GLU A C 1
ATOM 1625 O O . GLU A 1 203 ? -8.360 -11.162 6.710 1.00 89.81 203 GLU A O 1
ATOM 1630 N N . SER A 1 204 ? -6.610 -12.433 6.138 1.00 91.31 204 SER A N 1
ATOM 1631 C CA . SER A 1 204 ? -6.732 -13.357 7.277 1.00 91.31 204 SER A CA 1
ATOM 1632 C C . SER A 1 204 ? -6.606 -12.643 8.634 1.00 91.31 204 SER A C 1
ATOM 1634 O O . SER A 1 204 ? -7.410 -12.864 9.545 1.00 91.31 204 SER A O 1
ATOM 1636 N N . ASN A 1 205 ? -5.645 -11.720 8.767 1.00 88.75 205 ASN A N 1
ATOM 1637 C CA . ASN A 1 205 ? -5.498 -10.901 9.973 1.00 88.75 205 ASN A CA 1
ATOM 1638 C C . ASN A 1 205 ? -6.698 -9.962 10.184 1.00 88.75 205 ASN A C 1
ATOM 1640 O O . ASN A 1 205 ? -7.186 -9.842 11.309 1.00 88.75 205 ASN A O 1
ATOM 1644 N N . PHE A 1 206 ? -7.202 -9.324 9.124 1.00 89.19 206 PHE A N 1
ATOM 1645 C CA . PHE A 1 206 ? -8.364 -8.438 9.192 1.00 89.19 206 PHE A CA 1
ATOM 1646 C C . PHE A 1 206 ? -9.633 -9.201 9.592 1.00 89.19 206 PHE A C 1
ATOM 1648 O O . PHE A 1 206 ? -10.298 -8.813 10.552 1.00 89.19 206 PHE A O 1
ATOM 1655 N N . ALA A 1 207 ? -9.917 -10.337 8.949 1.00 90.81 207 ALA A N 1
ATOM 1656 C CA . ALA A 1 207 ? -11.039 -11.210 9.288 1.00 90.81 207 ALA A CA 1
ATOM 1657 C C . ALA A 1 207 ? -10.978 -11.700 10.749 1.00 90.81 207 ALA A C 1
ATOM 1659 O O . ALA A 1 207 ? -11.995 -11.710 11.444 1.00 90.81 207 ALA A O 1
ATOM 1660 N N . SER A 1 208 ? -9.783 -12.039 11.247 1.00 92.06 208 SER A N 1
ATOM 1661 C CA . SER A 1 208 ? -9.565 -12.429 12.647 1.00 92.06 208 SER A CA 1
ATOM 1662 C C . SER A 1 208 ? -9.849 -11.280 13.631 1.00 92.06 208 SER A C 1
ATOM 1664 O O . SER A 1 208 ? -10.500 -11.482 14.660 1.00 92.06 208 SER A O 1
ATOM 1666 N N . ILE A 1 209 ? -9.446 -10.047 13.296 1.00 88.94 209 ILE A N 1
ATOM 1667 C CA . ILE A 1 209 ? -9.755 -8.844 14.090 1.00 88.94 209 ILE A CA 1
ATOM 1668 C C . ILE A 1 209 ? -11.263 -8.554 14.089 1.00 88.94 209 ILE A C 1
ATOM 1670 O O . ILE A 1 209 ? -11.835 -8.336 15.158 1.00 88.94 209 ILE A O 1
ATOM 1674 N N . VAL A 1 210 ? -11.925 -8.604 12.927 1.00 91.62 210 VAL A N 1
ATOM 1675 C CA . VAL A 1 210 ? -13.380 -8.395 12.803 1.00 91.62 210 VAL A CA 1
ATOM 1676 C C . VAL A 1 210 ? -14.153 -9.438 13.615 1.00 91.62 210 VAL A C 1
ATOM 1678 O O . VAL A 1 210 ? -14.977 -9.071 14.449 1.00 91.62 210 VAL A O 1
ATOM 1681 N N . HIS A 1 211 ? -13.825 -10.726 13.482 1.00 91.69 211 HIS A N 1
ATOM 1682 C CA . HIS A 1 211 ? -14.477 -11.792 14.250 1.00 91.69 211 HIS A CA 1
ATOM 1683 C C . HIS A 1 211 ? -14.221 -11.665 15.769 1.00 91.69 211 HIS A C 1
ATOM 1685 O O . HIS A 1 211 ? -15.074 -12.029 16.587 1.00 91.69 211 HIS A O 1
ATOM 1691 N N . SER A 1 212 ? -13.064 -11.136 16.180 1.00 93.75 212 SER A N 1
ATOM 1692 C CA . SER A 1 212 ? -12.781 -10.829 17.588 1.00 93.75 212 SER A CA 1
ATOM 1693 C C . SER A 1 212 ? -13.676 -9.694 18.112 1.00 93.75 212 SER A C 1
ATOM 1695 O O . SER A 1 212 ? -14.297 -9.835 19.170 1.00 93.75 212 SER A O 1
ATOM 1697 N N . LEU A 1 213 ? -13.824 -8.612 17.337 1.00 86.50 213 LEU A N 1
ATOM 1698 C CA . LEU A 1 213 ? -14.701 -7.478 17.654 1.00 86.50 213 LEU A CA 1
ATOM 1699 C C . LEU A 1 213 ? -16.183 -7.878 17.695 1.00 86.50 213 LEU A C 1
ATOM 1701 O O . LEU A 1 213 ? -16.882 -7.507 18.640 1.00 86.50 213 LEU A O 1
ATOM 1705 N N . ASP A 1 214 ? -16.656 -8.688 16.747 1.00 89.69 214 ASP A N 1
ATOM 1706 C CA . ASP A 1 214 ? -18.023 -9.222 16.754 1.00 89.69 214 ASP A CA 1
ATOM 1707 C C . ASP A 1 214 ? -18.261 -10.147 17.957 1.00 89.69 214 ASP A C 1
ATOM 1709 O O . ASP A 1 214 ? -19.307 -10.069 18.606 1.00 89.69 214 ASP A O 1
ATOM 1713 N N . SER A 1 215 ? -17.288 -10.991 18.326 1.00 92.94 215 SER A N 1
ATOM 1714 C CA . SER A 1 215 ? -17.394 -11.836 19.526 1.00 92.94 215 SER A CA 1
ATOM 1715 C C . SER A 1 215 ? -17.460 -11.003 20.811 1.00 92.94 215 SER A C 1
ATOM 1717 O O . SER A 1 215 ? -18.268 -11.298 21.694 1.00 92.94 215 SER A O 1
ATOM 1719 N N . ALA A 1 216 ? -16.650 -9.945 20.919 1.00 88.06 216 ALA A N 1
ATOM 1720 C CA . ALA A 1 216 ? -16.680 -9.021 22.051 1.00 88.06 216 ALA A CA 1
ATOM 1721 C C . ALA A 1 216 ? -18.007 -8.243 22.124 1.00 88.06 216 ALA A C 1
ATOM 1723 O O . ALA A 1 216 ? -18.613 -8.153 23.192 1.00 88.06 216 ALA A O 1
ATOM 1724 N N . THR A 1 217 ? -18.497 -7.753 20.983 1.00 89.75 217 THR A N 1
ATOM 1725 C CA . THR A 1 217 ? -19.752 -6.994 20.869 1.00 89.75 217 THR A CA 1
ATOM 1726 C C . THR A 1 217 ? -20.962 -7.849 21.244 1.00 89.75 217 THR A C 1
ATOM 1728 O O . THR A 1 217 ? -21.809 -7.410 22.024 1.00 89.75 217 THR A O 1
ATOM 1731 N N . ASN A 1 218 ? -21.024 -9.099 20.773 1.00 90.81 218 ASN A N 1
ATOM 1732 C CA . ASN A 1 218 ? -22.102 -10.020 21.139 1.00 90.81 218 ASN A CA 1
ATOM 1733 C C . ASN A 1 218 ? -22.064 -10.385 22.634 1.00 90.81 218 ASN A C 1
ATOM 1735 O O . ASN A 1 218 ? -23.096 -10.294 23.291 1.00 90.81 218 ASN A O 1
ATOM 1739 N N . LYS A 1 219 ? -20.888 -10.659 23.219 1.00 91.31 219 LYS A N 1
ATOM 1740 C CA . LYS A 1 219 ? -20.754 -10.872 24.677 1.00 91.31 219 LYS A CA 1
ATOM 1741 C C . LYS A 1 219 ? -21.168 -9.646 25.495 1.00 91.31 219 LYS A C 1
ATOM 1743 O O .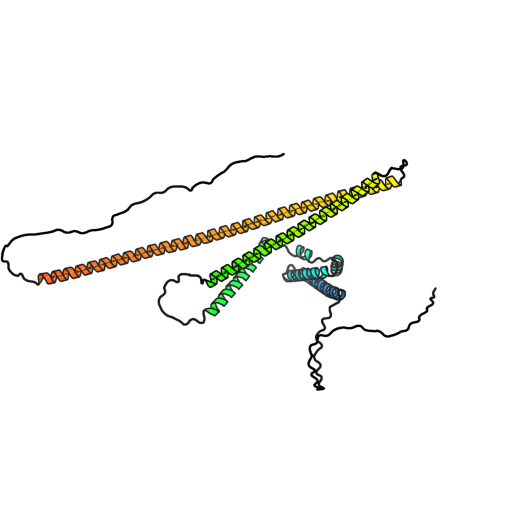 LYS A 1 219 ? -21.788 -9.783 26.547 1.00 91.31 219 LYS A O 1
ATOM 1748 N N . MET A 1 220 ? -20.844 -8.435 25.034 1.00 86.88 220 MET A N 1
ATOM 1749 C CA . MET A 1 220 ? -21.286 -7.198 25.688 1.00 86.88 220 MET A CA 1
ATOM 1750 C C . MET A 1 220 ? -22.814 -7.067 25.641 1.00 86.88 220 MET A C 1
ATOM 1752 O O . MET A 1 220 ? -23.432 -6.763 26.661 1.00 86.88 220 MET A O 1
ATOM 1756 N N . LYS A 1 221 ? -23.429 -7.363 24.489 1.00 91.44 221 LYS A N 1
ATOM 1757 C CA . LYS A 1 221 ? -24.886 -7.388 24.318 1.00 91.44 221 LYS A CA 1
ATOM 1758 C C . LYS A 1 221 ? -25.554 -8.422 25.233 1.00 91.44 221 LYS A C 1
ATOM 1760 O O . LYS A 1 221 ? -26.483 -8.061 25.945 1.00 91.44 221 LYS A O 1
ATOM 1765 N N . GLU A 1 222 ? -25.062 -9.661 25.267 1.00 92.06 222 GLU A N 1
ATOM 1766 C CA . GLU A 1 222 ? -25.565 -10.733 26.145 1.00 92.06 222 GLU A CA 1
ATOM 1767 C C . GLU A 1 222 ? -25.494 -10.340 27.629 1.00 92.06 222 GLU A C 1
ATOM 1769 O O . GLU A 1 222 ? -26.456 -10.531 28.373 1.00 92.06 222 GLU A O 1
ATOM 1774 N N . ASN A 1 223 ? -24.387 -9.724 28.061 1.00 89.50 223 ASN A N 1
ATOM 1775 C CA . ASN A 1 223 ? -24.240 -9.216 29.426 1.00 89.50 223 ASN A CA 1
ATOM 1776 C C . ASN A 1 223 ? -25.247 -8.098 29.747 1.00 89.50 223 ASN A C 1
ATOM 1778 O O . ASN A 1 223 ? -25.846 -8.109 30.824 1.00 89.50 223 ASN A O 1
ATOM 1782 N N . ILE A 1 224 ? -25.472 -7.159 28.821 1.00 87.69 224 ILE A N 1
ATOM 1783 C CA . ILE A 1 224 ? -26.488 -6.106 28.971 1.00 87.69 224 ILE A CA 1
ATOM 1784 C C . ILE A 1 224 ? -27.891 -6.725 29.047 1.00 87.69 224 ILE A C 1
ATOM 1786 O O . ILE A 1 224 ? -28.662 -6.385 29.940 1.00 87.69 224 ILE A O 1
ATOM 1790 N N . GLU A 1 225 ? -28.213 -7.677 28.172 1.00 92.19 225 GLU A N 1
ATOM 1791 C CA . GLU A 1 225 ? -29.512 -8.357 28.125 1.00 92.19 225 GLU A CA 1
ATOM 1792 C C . GLU A 1 225 ? -29.778 -9.175 29.407 1.00 92.19 225 GLU A C 1
ATOM 1794 O O . GLU A 1 225 ? -30.881 -9.132 29.963 1.00 92.19 225 GLU A O 1
ATOM 1799 N N . LEU A 1 226 ? -28.746 -9.815 29.971 1.00 91.56 226 LEU A N 1
ATOM 1800 C CA . LEU A 1 226 ? -28.791 -10.490 31.273 1.00 91.56 226 LEU A CA 1
ATOM 1801 C C . LEU A 1 226 ? -28.993 -9.518 32.452 1.00 91.56 226 LEU A C 1
ATOM 1803 O O . LEU A 1 226 ? -29.656 -9.861 33.433 1.00 91.56 226 LEU A O 1
ATOM 1807 N N . VAL A 1 227 ? -28.434 -8.306 32.390 1.00 87.56 227 VAL A N 1
ATOM 1808 C CA . VAL A 1 227 ? -28.654 -7.260 33.406 1.00 87.56 227 VAL A CA 1
ATOM 1809 C C . VAL A 1 227 ? -30.066 -6.679 33.285 1.00 87.56 227 VAL A C 1
ATOM 1811 O O . VAL A 1 227 ? -30.780 -6.606 34.286 1.00 87.56 227 VAL A O 1
ATOM 1814 N N . CYS A 1 228 ? -30.520 -6.348 32.075 1.00 86.25 228 CYS A N 1
ATOM 1815 C CA . CYS A 1 228 ? -31.870 -5.842 31.824 1.00 86.25 228 CYS A CA 1
ATOM 1816 C C . CYS A 1 228 ? -32.952 -6.845 32.253 1.00 86.25 228 CYS A C 1
ATOM 1818 O O . CYS A 1 228 ? -33.888 -6.465 32.956 1.00 86.25 228 CYS A O 1
ATOM 1820 N N . THR A 1 229 ? -32.810 -8.128 31.908 1.00 89.75 229 THR A N 1
ATOM 1821 C CA . THR A 1 229 ? -33.758 -9.175 32.333 1.00 89.75 229 THR A CA 1
ATOM 1822 C C . THR A 1 229 ? -33.780 -9.355 33.852 1.00 89.75 229 THR A C 1
ATOM 1824 O O . THR A 1 229 ? -34.867 -9.444 34.423 1.00 89.75 229 THR A O 1
ATOM 1827 N N . LYS A 1 230 ? -32.626 -9.306 34.538 1.00 87.56 230 LYS A N 1
ATOM 1828 C CA . LYS A 1 230 ? -32.573 -9.289 36.014 1.00 87.56 230 LYS A CA 1
ATOM 1829 C C . LYS A 1 230 ? -33.296 -8.079 36.608 1.00 87.56 230 LYS A C 1
ATOM 1831 O O . LYS A 1 230 ? -34.068 -8.257 37.546 1.00 87.56 230 LYS A O 1
ATOM 1836 N N . ILE A 1 231 ? -33.091 -6.871 36.077 1.00 82.88 231 ILE A N 1
ATOM 1837 C CA . ILE A 1 231 ? -33.764 -5.651 36.561 1.00 82.88 231 ILE A CA 1
ATOM 1838 C C . ILE A 1 231 ? -35.284 -5.770 36.380 1.00 82.88 231 ILE A C 1
ATOM 1840 O O . ILE A 1 231 ? -36.029 -5.578 37.339 1.00 82.88 231 ILE A O 1
ATOM 1844 N N . ILE A 1 232 ? -35.752 -6.183 35.197 1.00 86.62 232 ILE A N 1
ATOM 1845 C CA . ILE A 1 232 ? -37.179 -6.417 34.917 1.00 86.62 232 ILE A CA 1
ATOM 1846 C C . ILE A 1 232 ? -37.759 -7.480 35.868 1.00 86.62 232 ILE A C 1
ATOM 1848 O O . ILE A 1 232 ? -38.850 -7.303 36.407 1.00 86.62 232 ILE A O 1
ATOM 1852 N N . GLN A 1 233 ? -37.022 -8.559 36.146 1.00 87.12 233 GLN A N 1
ATOM 1853 C CA . GLN A 1 233 ? -37.451 -9.614 37.069 1.00 87.12 233 GLN A CA 1
ATOM 1854 C C . GLN A 1 233 ? -37.475 -9.168 38.546 1.00 87.12 233 GLN A C 1
ATOM 1856 O O . GLN A 1 233 ? -38.220 -9.744 39.336 1.00 87.12 233 GLN A O 1
ATOM 1861 N N . GLN A 1 234 ? -36.696 -8.154 38.940 1.00 77.56 234 GLN A N 1
ATOM 1862 C CA . GLN A 1 234 ? -36.815 -7.524 40.263 1.00 77.56 234 GLN A CA 1
ATOM 1863 C C . GLN A 1 234 ? -38.029 -6.585 40.320 1.00 77.56 234 GLN A C 1
ATOM 1865 O O . GLN A 1 234 ? -38.799 -6.663 41.273 1.00 77.56 234 GLN A O 1
ATOM 1870 N N . LEU A 1 235 ? -38.235 -5.753 39.290 1.00 75.94 235 LEU A N 1
ATOM 1871 C CA . LEU A 1 235 ? -39.359 -4.808 39.199 1.00 75.94 235 LEU A CA 1
ATOM 1872 C C . LEU A 1 235 ? -40.729 -5.506 39.126 1.00 75.94 235 LEU A C 1
ATOM 1874 O O . LEU A 1 235 ? -41.702 -4.997 39.669 1.00 75.94 235 LEU A O 1
ATOM 1878 N N . ASN A 1 236 ? -40.798 -6.688 38.508 1.00 82.69 236 ASN A N 1
ATOM 1879 C CA . ASN A 1 236 ? -42.020 -7.496 38.415 1.00 82.69 236 ASN A CA 1
ATOM 1880 C C . ASN A 1 236 ? -42.353 -8.289 39.697 1.00 82.69 236 ASN A C 1
ATOM 1882 O O . ASN A 1 236 ? -43.317 -9.058 39.704 1.00 82.69 236 ASN A O 1
ATOM 1886 N N . LYS A 1 237 ? -41.583 -8.148 40.785 1.00 81.81 237 LYS A N 1
ATOM 1887 C CA . LYS A 1 237 ? -41.960 -8.738 42.078 1.00 81.81 237 LYS A CA 1
ATOM 1888 C C . LYS A 1 237 ? -43.092 -7.916 42.698 1.00 81.81 237 LYS A C 1
ATOM 1890 O O . LYS A 1 237 ? -42.993 -6.691 42.710 1.00 81.81 237 LYS A O 1
ATOM 1895 N N . PRO A 1 238 ? -44.147 -8.551 43.244 1.00 65.44 238 PRO A N 1
ATOM 1896 C CA . PRO A 1 238 ? -45.231 -7.818 43.885 1.00 65.44 238 PRO A CA 1
ATOM 1897 C C . PRO A 1 238 ? -44.680 -7.021 45.070 1.00 65.44 238 PRO A C 1
ATOM 1899 O O . PRO A 1 238 ? -44.185 -7.592 46.043 1.00 65.44 238 PRO A O 1
ATOM 1902 N N . LEU A 1 239 ? -44.749 -5.695 44.959 1.00 60.94 239 LEU A N 1
ATOM 1903 C CA . LEU A 1 239 ? -44.339 -4.770 46.009 1.00 60.94 239 LEU A CA 1
ATOM 1904 C C . LEU A 1 239 ? -45.167 -5.033 47.278 1.00 60.94 239 LEU A C 1
ATOM 1906 O O . LEU A 1 239 ? -46.400 -4.991 47.210 1.00 60.94 239 LEU A O 1
ATOM 1910 N N . PRO A 1 240 ? -44.530 -5.249 48.445 1.00 54.88 240 PRO A N 1
ATOM 1911 C CA . PRO A 1 240 ? -45.199 -5.054 49.723 1.00 54.88 240 PRO A CA 1
ATOM 1912 C C . PRO A 1 240 ? -45.772 -3.634 49.763 1.00 54.88 240 PRO A C 1
ATOM 1914 O O . PRO A 1 240 ? -45.095 -2.683 49.375 1.00 54.88 240 PRO A O 1
ATOM 1917 N N . ILE A 1 241 ? -47.017 -3.493 50.220 1.00 57.41 241 ILE A N 1
ATOM 1918 C CA . ILE A 1 241 ? -47.753 -2.214 50.181 1.00 57.41 241 ILE A CA 1
ATOM 1919 C C . ILE A 1 241 ? -47.111 -1.148 51.098 1.00 57.41 241 ILE A C 1
ATOM 1921 O O . ILE A 1 241 ? -47.334 0.048 50.922 1.00 57.41 241 ILE A O 1
ATOM 1925 N N . GLU A 1 242 ? -46.242 -1.560 52.021 1.00 59.09 242 GLU A N 1
ATOM 1926 C CA . GLU A 1 242 ? -45.377 -0.666 52.787 1.00 59.09 242 GLU A CA 1
ATOM 1927 C C . GLU A 1 242 ? -44.094 -0.320 52.006 1.00 59.09 242 GLU A C 1
ATOM 1929 O O . GLU A 1 242 ? -43.236 -1.178 51.769 1.00 59.09 242 GLU A O 1
ATOM 1934 N N . LEU A 1 243 ? -43.909 0.965 51.668 1.00 56.78 243 LEU A N 1
ATOM 1935 C CA . LEU A 1 243 ? -42.614 1.494 51.222 1.00 56.78 243 LEU A CA 1
ATOM 1936 C C . LEU A 1 243 ? -41.608 1.471 52.385 1.00 56.78 243 LEU A C 1
ATOM 1938 O O . LEU A 1 243 ? -41.378 2.470 53.065 1.00 56.78 243 LEU A O 1
ATOM 1942 N N . THR A 1 244 ? -40.984 0.316 52.612 1.00 66.19 244 THR A N 1
ATOM 1943 C CA . THR A 1 244 ? -39.883 0.212 53.578 1.00 66.19 244 THR A CA 1
ATOM 1944 C C . THR A 1 244 ? -38.666 1.023 53.097 1.00 66.19 244 THR A C 1
ATOM 1946 O O . THR A 1 244 ? -38.411 1.077 51.888 1.00 66.19 244 THR A O 1
ATOM 1949 N N . PRO A 1 245 ? -37.851 1.609 54.002 1.00 72.62 245 PRO A N 1
ATOM 1950 C CA . PRO A 1 245 ? -36.660 2.382 53.622 1.00 72.62 245 PRO A CA 1
ATOM 1951 C C . PRO A 1 245 ? -35.685 1.623 52.707 1.00 72.62 245 PRO A C 1
ATOM 1953 O O . PRO A 1 245 ? -35.063 2.216 51.827 1.00 72.62 245 PRO A O 1
ATOM 1956 N N . ARG A 1 246 ? -35.626 0.294 52.850 1.00 74.81 246 ARG A N 1
ATOM 1957 C CA . ARG A 1 246 ? -34.822 -0.621 52.029 1.00 74.81 246 ARG A CA 1
ATOM 1958 C C . ARG A 1 246 ? -35.159 -0.554 50.533 1.00 74.81 246 ARG A C 1
ATOM 1960 O O . ARG A 1 246 ? -34.267 -0.702 49.703 1.00 74.81 246 ARG A O 1
ATOM 1967 N N . ASN A 1 247 ? -36.419 -0.302 50.177 1.00 78.81 247 ASN A N 1
ATOM 1968 C CA . ASN A 1 247 ? -36.829 -0.172 48.776 1.00 78.81 247 ASN A CA 1
ATOM 1969 C C . ASN A 1 247 ? -36.302 1.146 48.171 1.00 78.81 247 ASN A C 1
ATOM 1971 O O . ASN A 1 247 ? -35.917 1.178 47.006 1.00 78.81 247 ASN A O 1
ATOM 1975 N N . SER A 1 248 ? -36.225 2.216 48.974 1.00 81.00 248 SER A N 1
ATOM 1976 C CA . SER A 1 248 ? -35.630 3.504 48.577 1.00 81.00 248 SER A CA 1
ATOM 1977 C C . SER A 1 248 ? -34.114 3.394 48.370 1.00 81.00 248 SER A C 1
ATOM 1979 O O . SER A 1 248 ? -33.573 3.886 47.379 1.00 81.00 248 SER A O 1
ATOM 1981 N N . GLU A 1 249 ? -33.430 2.662 49.253 1.00 85.38 249 GLU A N 1
ATOM 1982 C CA . GLU A 1 249 ? -32.004 2.348 49.118 1.00 85.38 249 GLU A CA 1
ATOM 1983 C C . GLU A 1 249 ? -31.720 1.547 47.833 1.00 85.38 249 GLU A C 1
ATOM 1985 O O . GLU A 1 249 ? -30.839 1.913 47.056 1.00 85.38 249 GLU A O 1
ATOM 1990 N N . GLN A 1 250 ? -32.522 0.516 47.539 1.00 84.00 250 GLN A N 1
ATOM 1991 C CA . GLN A 1 250 ? -32.396 -0.263 46.299 1.00 84.00 250 GLN A CA 1
ATOM 1992 C C . GLN A 1 250 ? -32.658 0.564 45.032 1.00 84.00 250 GLN A C 1
ATOM 1994 O O . GLN A 1 250 ? -31.923 0.413 44.057 1.00 84.00 250 GLN A O 1
ATOM 1999 N N . LEU A 1 251 ? -33.650 1.462 45.041 1.00 83.44 251 LEU A N 1
ATOM 2000 C CA . LEU A 1 251 ? -33.879 2.396 43.931 1.00 83.44 251 LEU A CA 1
ATOM 2001 C C . LEU A 1 251 ? -32.681 3.334 43.731 1.00 83.44 251 LEU A C 1
ATOM 2003 O O . LEU A 1 251 ? -32.229 3.503 42.602 1.00 83.44 251 LEU A O 1
ATOM 2007 N N . THR A 1 252 ? -32.119 3.870 44.818 1.00 88.69 252 THR A N 1
ATOM 2008 C CA . THR A 1 252 ? -30.927 4.736 44.779 1.00 88.69 252 THR A CA 1
ATOM 2009 C C . THR A 1 252 ? -29.714 4.020 44.171 1.00 88.69 252 THR A C 1
ATOM 2011 O O . THR A 1 252 ? -28.982 4.618 43.382 1.00 88.69 252 THR A O 1
ATOM 2014 N N . ILE A 1 253 ? -29.513 2.735 44.489 1.00 87.75 253 ILE A N 1
ATOM 2015 C CA . ILE A 1 253 ? -28.441 1.910 43.904 1.00 87.75 253 ILE A CA 1
ATOM 2016 C C . ILE A 1 253 ? -28.669 1.712 42.398 1.00 87.75 253 ILE A C 1
ATOM 2018 O O . ILE A 1 253 ? -27.800 2.064 41.605 1.00 87.75 253 ILE A O 1
ATOM 2022 N N . ILE A 1 254 ? -29.857 1.247 41.990 1.00 87.50 254 ILE A N 1
ATOM 2023 C CA . ILE A 1 254 ? -30.195 1.022 40.570 1.00 87.50 254 ILE A CA 1
ATOM 2024 C C . ILE A 1 254 ? -30.036 2.312 39.752 1.00 87.50 254 ILE A C 1
ATOM 2026 O O . ILE A 1 254 ? -29.520 2.288 38.636 1.00 87.50 254 ILE A O 1
ATOM 2030 N N . GLN A 1 255 ? -30.452 3.450 40.308 1.00 88.81 255 GLN A N 1
ATOM 2031 C CA . GLN A 1 255 ? -30.341 4.753 39.658 1.00 88.81 255 GLN A CA 1
ATOM 2032 C C . GLN A 1 255 ? -28.874 5.162 39.440 1.00 88.81 255 GLN A C 1
ATOM 2034 O O . GLN A 1 255 ? -28.545 5.698 38.382 1.00 88.81 255 GLN A O 1
ATOM 2039 N N . LYS A 1 256 ? -27.987 4.836 40.389 1.00 93.19 256 LYS A N 1
ATOM 2040 C CA . LYS A 1 256 ? -26.541 5.078 40.302 1.00 93.19 256 LYS A CA 1
ATOM 2041 C C . LYS A 1 256 ? -25.842 4.147 39.303 1.00 93.19 256 LYS A C 1
ATOM 2043 O O . LYS A 1 256 ? -25.003 4.613 38.535 1.00 93.19 256 LYS A O 1
ATOM 2048 N N . ASP A 1 257 ? -26.229 2.872 39.253 1.00 89.19 257 ASP A N 1
ATOM 2049 C CA . ASP A 1 257 ? -25.712 1.902 38.275 1.00 89.19 257 ASP A CA 1
ATOM 2050 C C . ASP A 1 257 ? -26.109 2.286 36.836 1.00 89.19 257 ASP A C 1
ATOM 2052 O O . ASP A 1 257 ? -25.297 2.214 35.912 1.00 89.19 257 ASP A O 1
ATOM 2056 N N . VAL A 1 258 ? -27.345 2.764 36.640 1.00 87.94 258 VAL A N 1
ATOM 2057 C CA . VAL A 1 258 ? -27.832 3.292 35.351 1.00 87.94 258 VAL A CA 1
ATOM 2058 C C . VAL A 1 258 ? -27.085 4.563 34.932 1.00 87.94 258 VAL A C 1
ATOM 2060 O O . VAL A 1 258 ? -26.864 4.773 33.739 1.00 87.94 258 VAL A O 1
ATOM 2063 N N . GLU A 1 259 ? -26.687 5.411 35.881 1.00 92.12 259 GLU A N 1
ATOM 2064 C CA . GLU A 1 259 ? -25.889 6.612 35.608 1.00 92.12 259 GLU A CA 1
ATOM 2065 C C . GLU A 1 259 ? -24.456 6.247 35.184 1.00 92.12 259 GLU A C 1
ATOM 2067 O O . GLU A 1 259 ? -23.992 6.711 34.145 1.00 92.12 259 GLU A O 1
ATOM 2072 N N . TYR A 1 260 ? -23.810 5.319 35.899 1.00 91.19 260 TYR A N 1
ATOM 2073 C CA . TYR A 1 260 ? -22.493 4.780 35.539 1.00 91.19 260 TYR A CA 1
ATOM 2074 C C . TYR A 1 260 ? -22.485 4.155 34.132 1.00 91.19 260 TYR A C 1
ATOM 2076 O O . TYR A 1 260 ? -21.670 4.529 33.288 1.00 91.19 260 TYR A O 1
ATOM 2084 N N . LEU A 1 261 ? -23.447 3.273 33.831 1.00 85.56 261 LEU A N 1
ATOM 2085 C CA . LEU A 1 261 ? -23.584 2.651 32.506 1.00 85.56 261 LEU A CA 1
ATOM 2086 C C . LEU A 1 261 ? -23.849 3.676 31.390 1.00 85.56 261 LEU A C 1
ATOM 2088 O O . LEU A 1 261 ? -23.401 3.486 30.255 1.00 85.56 261 LEU A O 1
ATOM 2092 N N . ARG A 1 262 ? -24.566 4.768 31.688 1.00 90.50 262 ARG A N 1
ATOM 2093 C CA . ARG A 1 262 ? -24.798 5.864 30.735 1.00 90.50 262 ARG A CA 1
ATOM 2094 C C . ARG A 1 262 ? -23.497 6.581 30.392 1.00 90.50 262 ARG A C 1
ATOM 2096 O O . ARG A 1 262 ? -23.300 6.908 29.222 1.00 90.50 262 ARG A O 1
ATOM 2103 N N . ASP A 1 263 ? -22.636 6.806 31.376 1.00 88.88 263 ASP A N 1
ATOM 2104 C CA . ASP A 1 263 ? -21.386 7.538 31.189 1.00 88.88 263 ASP A CA 1
ATOM 2105 C C . ASP A 1 263 ? -20.336 6.678 30.476 1.00 88.88 263 ASP A C 1
ATOM 2107 O O . ASP A 1 263 ? -19.854 7.098 29.429 1.00 88.88 263 ASP A O 1
ATOM 2111 N N . THR A 1 264 ? -20.150 5.407 30.855 1.00 88.31 264 THR A N 1
ATOM 2112 C CA . THR A 1 264 ? -19.318 4.466 30.070 1.00 88.31 264 THR A CA 1
ATOM 2113 C C . THR A 1 264 ? -19.807 4.316 28.615 1.00 88.31 264 THR A C 1
ATOM 2115 O O . THR A 1 264 ? -19.016 4.098 27.694 1.00 88.31 264 THR A O 1
ATOM 2118 N N . SER A 1 265 ? -21.114 4.480 28.362 1.00 84.19 265 SER A N 1
ATOM 2119 C CA . SER A 1 265 ? -21.688 4.513 27.006 1.00 84.19 265 SER A CA 1
ATOM 2120 C C . SER A 1 265 ? -21.411 5.817 26.234 1.00 84.19 265 SER A C 1
ATOM 2122 O O . SER A 1 265 ? -21.516 5.813 25.004 1.00 84.19 265 SER A O 1
ATOM 2124 N N . LYS A 1 266 ? -21.060 6.928 26.899 1.00 88.19 266 LYS A N 1
ATOM 2125 C CA . LYS A 1 266 ? -20.523 8.137 26.244 1.00 88.19 266 LYS A CA 1
ATOM 2126 C C . LYS A 1 266 ? -19.075 7.899 25.834 1.00 88.19 266 LYS A C 1
ATOM 2128 O O . LYS A 1 266 ? -18.779 8.016 24.649 1.00 88.19 266 LYS A O 1
ATOM 2133 N N . ASP A 1 267 ? -18.239 7.464 26.775 1.00 87.88 267 ASP A N 1
ATOM 2134 C CA . ASP A 1 267 ? -16.806 7.215 26.569 1.00 87.88 267 ASP A CA 1
ATOM 2135 C C . ASP A 1 267 ? -16.587 6.242 25.396 1.00 87.88 267 ASP A C 1
ATOM 2137 O O . ASP A 1 267 ? -15.802 6.491 24.483 1.00 87.88 267 ASP A O 1
ATOM 2141 N N . SER A 1 268 ? -17.398 5.177 25.343 1.00 84.44 268 SER A N 1
ATOM 2142 C CA . SER A 1 268 ? -17.405 4.208 24.239 1.00 84.44 268 SER A CA 1
ATOM 2143 C C . SER A 1 268 ? -17.709 4.843 22.871 1.00 84.44 268 SER A C 1
ATOM 2145 O O . SER A 1 268 ? -17.156 4.418 21.860 1.00 84.44 268 SER A O 1
ATOM 2147 N N . LYS A 1 269 ? -18.589 5.853 22.803 1.00 87.38 269 LYS A N 1
ATOM 2148 C CA . LYS A 1 269 ? -18.938 6.553 21.548 1.00 87.38 269 LYS A CA 1
ATOM 2149 C C . LYS A 1 269 ? -17.862 7.545 21.126 1.00 87.38 269 LYS A C 1
ATOM 2151 O O . LYS A 1 269 ? -17.653 7.719 19.928 1.00 87.38 269 LYS A O 1
ATOM 2156 N N . GLU A 1 270 ? -17.197 8.178 22.086 1.00 90.62 270 GLU A N 1
ATOM 2157 C CA . GLU A 1 270 ? -16.063 9.063 21.828 1.00 90.62 270 GLU A CA 1
ATOM 2158 C C . GLU A 1 270 ? -14.884 8.262 21.259 1.00 90.62 270 GLU A C 1
ATOM 2160 O O . GLU A 1 270 ? -14.398 8.586 20.178 1.00 90.62 270 GLU A O 1
ATOM 2165 N N . LEU A 1 271 ? -14.559 7.117 21.867 1.00 88.56 271 LEU A N 1
ATOM 2166 C CA . LEU A 1 271 ? -13.531 6.186 21.386 1.00 88.56 271 LEU A CA 1
ATOM 2167 C C . LEU A 1 271 ? -13.872 5.603 19.993 1.00 88.56 271 LEU A C 1
ATOM 2169 O O . LEU A 1 271 ? -13.014 5.546 19.113 1.00 88.56 271 LEU A O 1
ATOM 2173 N N . ILE A 1 272 ? -15.140 5.254 19.727 1.00 88.62 272 ILE A N 1
ATOM 2174 C CA . ILE A 1 272 ? -15.597 4.872 18.372 1.00 88.62 272 ILE A CA 1
ATOM 2175 C C . ILE A 1 272 ? -15.400 6.020 17.367 1.00 88.62 272 ILE A C 1
ATOM 2177 O O . ILE A 1 272 ? -14.975 5.781 16.235 1.00 88.62 272 ILE A O 1
ATOM 2181 N N . ASN A 1 273 ? -15.690 7.266 17.752 1.00 91.62 273 ASN A N 1
ATOM 2182 C CA . ASN A 1 273 ? -15.479 8.428 16.891 1.00 91.62 273 ASN A CA 1
ATOM 2183 C C . ASN A 1 273 ? -13.982 8.665 16.620 1.00 91.62 273 ASN A C 1
ATOM 2185 O O . ASN A 1 273 ? -13.623 8.904 15.469 1.00 91.62 273 ASN A O 1
ATOM 2189 N N . GLU A 1 274 ? -13.104 8.523 17.617 1.00 94.06 274 GLU A N 1
ATOM 2190 C CA . GLU A 1 274 ? -11.647 8.578 17.425 1.00 94.06 274 GLU A CA 1
ATOM 2191 C C . GLU A 1 274 ? -11.155 7.521 16.429 1.00 94.06 274 GLU A C 1
ATOM 2193 O O . GLU A 1 274 ? -10.448 7.869 15.482 1.00 94.06 274 GLU A O 1
ATOM 2198 N N . ILE A 1 275 ? -11.589 6.260 16.569 1.00 90.00 275 ILE A N 1
ATOM 2199 C CA . ILE A 1 275 ? -11.270 5.183 15.615 1.00 90.00 275 ILE A CA 1
ATOM 2200 C C . ILE A 1 275 ? -11.722 5.568 14.199 1.00 90.00 275 ILE A C 1
ATOM 2202 O O . ILE A 1 275 ? -10.941 5.475 13.253 1.00 90.00 275 ILE A O 1
ATOM 2206 N N . VAL A 1 276 ? -12.953 6.065 14.040 1.00 92.94 276 VAL A N 1
ATOM 2207 C CA . VAL A 1 276 ? -13.489 6.480 12.733 1.00 92.94 276 VAL A CA 1
ATOM 2208 C C . VAL A 1 276 ? -12.700 7.648 12.126 1.00 92.94 276 VAL A C 1
ATOM 2210 O O . VAL A 1 276 ? -12.468 7.655 10.914 1.00 92.94 276 VAL A O 1
ATOM 2213 N N . GLN A 1 277 ? -12.252 8.625 12.922 1.00 92.94 277 GLN A N 1
ATOM 2214 C CA . GLN A 1 277 ? -11.401 9.711 12.418 1.00 92.94 277 GLN A CA 1
ATOM 2215 C C . GLN A 1 277 ? -9.990 9.216 12.074 1.00 92.94 277 GLN A C 1
ATOM 2217 O O . GLN A 1 277 ? -9.461 9.587 11.027 1.00 92.94 277 GLN A O 1
ATOM 2222 N N . PHE A 1 278 ? -9.401 8.329 12.882 1.00 93.12 278 PHE A N 1
ATOM 2223 C CA . PHE A 1 278 ? -8.116 7.696 12.580 1.00 93.12 278 PHE A CA 1
ATOM 2224 C C . PHE A 1 278 ? -8.169 6.919 11.255 1.00 93.12 278 PHE A C 1
ATOM 2226 O O . PHE A 1 278 ? -7.307 7.114 10.397 1.00 93.12 278 PHE A O 1
ATOM 2233 N N . SER A 1 279 ? -9.218 6.120 11.028 1.00 88.12 279 SER A N 1
ATOM 2234 C CA . SER A 1 279 ? -9.432 5.408 9.761 1.00 88.12 279 SER A CA 1
ATOM 2235 C C . SER A 1 279 ? -9.552 6.357 8.562 1.00 88.12 279 SER A C 1
ATOM 2237 O O . SER A 1 279 ? -8.944 6.095 7.525 1.00 88.12 279 SER A O 1
ATOM 2239 N N . ARG A 1 280 ? -10.277 7.481 8.689 1.00 91.81 280 ARG A N 1
ATOM 2240 C CA . ARG A 1 280 ? -10.361 8.499 7.620 1.00 91.81 280 ARG A CA 1
ATOM 2241 C C . ARG A 1 280 ? -9.011 9.151 7.332 1.00 91.81 280 ARG A C 1
ATOM 2243 O O . ARG A 1 280 ? -8.653 9.298 6.167 1.00 91.81 280 ARG A O 1
ATOM 2250 N N . ASN A 1 281 ? -8.269 9.523 8.373 1.00 91.81 281 ASN A N 1
ATOM 2251 C CA . ASN A 1 281 ? -6.966 10.173 8.240 1.00 91.81 281 ASN A CA 1
ATOM 2252 C C . ASN A 1 281 ? -5.941 9.230 7.590 1.00 91.81 281 ASN A C 1
ATOM 2254 O O . ASN A 1 281 ? -5.244 9.634 6.662 1.00 91.81 281 ASN A O 1
ATOM 2258 N N . SER A 1 282 ? -5.917 7.961 8.009 1.00 90.12 282 SER A N 1
ATOM 2259 C CA . SER A 1 282 ? -5.077 6.912 7.416 1.00 90.12 282 SER A CA 1
ATOM 2260 C C . SER A 1 282 ? -5.417 6.668 5.938 1.00 90.12 282 SER A C 1
ATOM 2262 O O . SER A 1 282 ? -4.526 6.669 5.088 1.00 90.12 282 SER A O 1
ATOM 2264 N N . ALA A 1 283 ? -6.707 6.572 5.590 1.00 88.62 283 ALA A N 1
ATOM 2265 C CA . ALA A 1 283 ? -7.142 6.438 4.198 1.00 88.62 283 ALA A CA 1
ATOM 2266 C C . ALA A 1 283 ? -6.759 7.662 3.339 1.00 88.62 283 ALA A C 1
ATOM 2268 O O . ALA A 1 283 ? -6.293 7.506 2.211 1.00 88.62 283 ALA A O 1
ATOM 2269 N N . ALA A 1 284 ? -6.897 8.881 3.872 1.00 90.06 284 ALA A N 1
ATOM 2270 C CA . ALA A 1 284 ? -6.487 10.103 3.182 1.00 90.06 284 ALA A CA 1
ATOM 2271 C C . ALA A 1 284 ? -4.963 10.168 2.959 1.00 90.06 284 ALA A C 1
ATOM 2273 O O . ALA A 1 284 ? -4.523 10.533 1.868 1.00 90.06 284 ALA A O 1
ATOM 2274 N N . GLN A 1 285 ? -4.162 9.765 3.953 1.00 92.25 285 GLN A N 1
ATOM 2275 C CA . GLN A 1 285 ? -2.702 9.683 3.843 1.00 92.25 285 GLN A CA 1
ATOM 2276 C C . GLN A 1 285 ? -2.272 8.630 2.808 1.00 92.25 285 GLN A C 1
ATOM 2278 O O . GLN A 1 285 ? -1.425 8.915 1.963 1.00 92.25 285 GLN A O 1
ATOM 2283 N N . SER A 1 286 ? -2.898 7.449 2.826 1.00 86.56 286 SER A N 1
ATOM 2284 C CA . SER A 1 286 ? -2.648 6.370 1.861 1.00 86.56 286 SER A CA 1
ATOM 2285 C C . SER A 1 286 ? -2.953 6.805 0.422 1.00 86.56 286 SER A C 1
ATOM 2287 O O . SER A 1 286 ? -2.111 6.643 -0.462 1.00 86.56 286 SER A O 1
ATOM 2289 N N . ASN A 1 287 ? -4.098 7.458 0.195 1.00 87.56 287 ASN A N 1
ATOM 2290 C CA . ASN A 1 287 ? -4.464 7.998 -1.118 1.00 87.56 287 ASN A CA 1
ATOM 2291 C C . ASN A 1 287 ? -3.468 9.067 -1.600 1.00 87.56 287 ASN A C 1
ATOM 2293 O O . ASN A 1 287 ? -3.005 9.001 -2.735 1.00 87.56 287 ASN A O 1
ATOM 2297 N N . ALA A 1 288 ? -3.070 10.007 -0.734 1.00 90.25 288 ALA A N 1
ATOM 2298 C CA . ALA A 1 288 ? -2.084 11.034 -1.082 1.00 90.25 288 ALA A CA 1
ATOM 2299 C C . ALA A 1 288 ? -0.699 10.440 -1.415 1.00 90.25 288 ALA A C 1
ATOM 2301 O O . ALA A 1 288 ? -0.007 10.932 -2.310 1.00 90.25 288 ALA A O 1
ATOM 2302 N N . GLN A 1 289 ? -0.300 9.360 -0.734 1.00 91.56 289 GLN A N 1
ATOM 2303 C CA . GLN A 1 289 ? 0.921 8.617 -1.045 1.00 91.56 289 GLN A CA 1
ATOM 2304 C C . GLN A 1 289 ? 0.813 7.881 -2.393 1.00 91.56 289 GLN A C 1
ATOM 2306 O O . GLN A 1 289 ? 1.764 7.908 -3.177 1.00 91.56 289 GLN A O 1
ATOM 2311 N N . ALA A 1 290 ? -0.336 7.269 -2.694 1.00 89.38 290 ALA A N 1
ATOM 2312 C CA . ALA A 1 290 ? -0.590 6.621 -3.980 1.00 89.38 290 ALA A CA 1
ATOM 2313 C C . ALA A 1 290 ? -0.563 7.627 -5.145 1.00 89.38 290 ALA A C 1
ATOM 2315 O O . ALA A 1 290 ? 0.123 7.388 -6.140 1.00 89.38 290 ALA A O 1
ATOM 2316 N N . ASP A 1 291 ? -1.219 8.784 -5.002 1.00 91.25 291 ASP A N 1
ATOM 2317 C CA . ASP A 1 291 ? -1.190 9.866 -5.995 1.00 91.25 291 ASP A CA 1
ATOM 2318 C C . ASP A 1 291 ? 0.234 10.396 -6.230 1.00 91.25 291 ASP A C 1
ATOM 2320 O O . ASP A 1 291 ? 0.627 10.626 -7.377 1.00 91.25 291 ASP A O 1
ATOM 2324 N N . TYR A 1 292 ? 1.045 10.538 -5.174 1.00 95.38 292 TYR A N 1
ATOM 2325 C CA . TYR A 1 292 ? 2.454 10.924 -5.301 1.00 95.38 292 TYR A CA 1
ATOM 2326 C C . TYR A 1 292 ? 3.270 9.894 -6.101 1.00 95.38 292 TYR A C 1
ATOM 2328 O O . TYR A 1 292 ? 3.988 10.266 -7.032 1.00 95.38 292 TYR A O 1
ATOM 2336 N N . ILE A 1 293 ? 3.122 8.599 -5.794 1.00 92.44 293 ILE A N 1
ATOM 2337 C CA . ILE A 1 293 ? 3.810 7.507 -6.504 1.00 92.44 293 ILE A CA 1
ATOM 2338 C C . ILE A 1 293 ? 3.389 7.471 -7.982 1.00 92.44 293 ILE A C 1
ATOM 2340 O O . ILE A 1 293 ? 4.244 7.442 -8.869 1.00 92.44 293 ILE A O 1
ATOM 2344 N N . LEU A 1 294 ? 2.085 7.544 -8.266 1.00 92.88 294 LEU A N 1
ATOM 2345 C CA . LEU A 1 294 ? 1.553 7.578 -9.632 1.00 92.88 294 LEU A CA 1
ATOM 2346 C C . LEU A 1 294 ? 2.013 8.823 -10.405 1.00 92.88 294 LEU A C 1
ATOM 2348 O O . LEU A 1 294 ? 2.271 8.737 -11.607 1.00 92.88 294 LEU A O 1
ATOM 2352 N N . SER A 1 295 ? 2.145 9.969 -9.733 1.00 93.31 295 SER A N 1
ATOM 2353 C CA . SER A 1 295 ? 2.681 11.201 -10.320 1.00 93.31 295 SER A CA 1
ATOM 2354 C C . SER A 1 295 ? 4.167 11.064 -10.676 1.00 93.31 295 SER A C 1
ATOM 2356 O O . SER A 1 295 ? 4.551 11.404 -11.796 1.00 93.31 295 SER A O 1
ATOM 2358 N N . SER A 1 296 ? 4.988 10.479 -9.791 1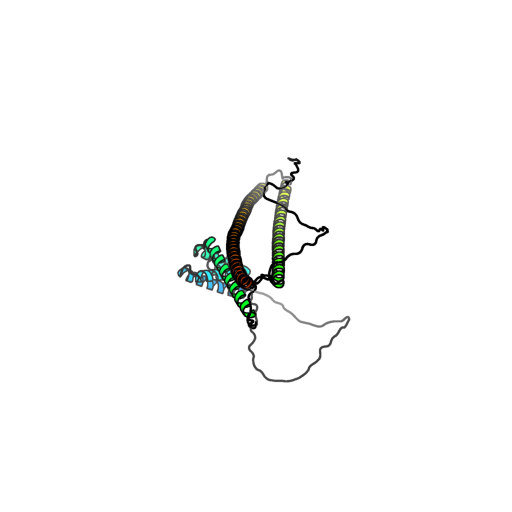.00 92.19 296 SER A N 1
ATOM 2359 C CA . SER A 1 296 ? 6.407 10.207 -10.078 1.00 92.19 296 SER A CA 1
ATOM 2360 C C . SER A 1 296 ? 6.567 9.273 -11.278 1.00 92.19 296 SER A C 1
ATOM 2362 O O . SER A 1 296 ? 7.243 9.631 -12.236 1.00 92.19 296 SER A O 1
ATOM 2364 N N . ILE A 1 297 ? 5.867 8.132 -11.291 1.00 91.50 297 ILE A N 1
ATOM 2365 C CA . ILE A 1 297 ? 5.938 7.151 -12.390 1.00 91.50 297 ILE A CA 1
ATOM 2366 C C . ILE A 1 297 ? 5.520 7.784 -13.729 1.00 91.50 297 ILE A C 1
ATOM 2368 O O . ILE A 1 297 ? 6.156 7.548 -14.758 1.00 91.50 297 ILE A O 1
ATOM 2372 N N . ARG A 1 298 ? 4.482 8.634 -13.734 1.00 92.94 298 ARG A N 1
ATOM 2373 C CA . ARG A 1 298 ? 4.081 9.398 -14.930 1.00 92.94 298 ARG A CA 1
ATOM 2374 C C . ARG A 1 298 ? 5.169 10.372 -15.380 1.00 92.94 298 ARG A C 1
ATOM 2376 O O . ARG A 1 298 ? 5.427 10.467 -16.578 1.00 92.94 298 ARG A O 1
ATOM 2383 N N . GLN A 1 299 ? 5.806 11.080 -14.450 1.00 93.50 299 GLN A N 1
ATOM 2384 C CA . GLN A 1 299 ? 6.875 12.027 -14.761 1.00 93.50 299 GLN A CA 1
ATOM 2385 C C . GLN A 1 299 ? 8.122 11.320 -15.313 1.00 93.50 299 GLN A C 1
ATOM 2387 O O . GLN A 1 299 ? 8.688 11.779 -16.307 1.00 93.50 299 GLN A O 1
ATOM 2392 N N . ASP A 1 300 ? 8.511 10.183 -14.735 1.00 90.88 300 ASP A N 1
ATOM 2393 C CA . ASP A 1 300 ? 9.628 9.365 -15.212 1.00 90.88 300 ASP A CA 1
ATOM 2394 C C . ASP A 1 300 ? 9.358 8.819 -16.623 1.00 90.88 300 ASP A C 1
ATOM 2396 O O . ASP A 1 300 ? 10.206 8.966 -17.506 1.00 90.88 300 ASP A O 1
ATOM 2400 N N . ALA A 1 301 ? 8.148 8.314 -16.892 1.00 90.19 301 ALA A N 1
ATOM 2401 C CA . ALA A 1 301 ? 7.739 7.862 -18.225 1.00 90.19 301 ALA A CA 1
ATOM 2402 C C . ALA A 1 301 ? 7.733 8.997 -19.274 1.00 90.19 301 ALA A C 1
ATOM 2404 O O . ALA A 1 301 ? 8.122 8.787 -20.426 1.00 90.19 301 ALA A O 1
ATOM 2405 N N . ILE A 1 302 ? 7.343 10.221 -18.892 1.00 93.62 302 ILE A N 1
ATOM 2406 C CA . ILE A 1 302 ? 7.438 11.412 -19.757 1.00 93.62 302 ILE A CA 1
ATOM 2407 C C . ILE A 1 302 ? 8.907 11.744 -20.064 1.00 93.62 302 ILE A C 1
ATOM 2409 O O . ILE A 1 302 ? 9.252 12.018 -21.216 1.00 93.62 302 ILE A O 1
ATOM 2413 N N . VAL A 1 303 ? 9.784 11.696 -19.057 1.00 94.00 303 VAL A N 1
ATOM 2414 C CA . VAL A 1 303 ? 11.224 11.957 -19.208 1.00 94.00 303 VAL A CA 1
ATOM 2415 C C . VAL A 1 303 ? 11.910 10.878 -20.051 1.00 94.00 303 VAL A C 1
ATOM 2417 O O . VAL A 1 303 ? 12.774 11.202 -20.866 1.00 94.00 303 VAL A O 1
ATOM 2420 N N . GLU A 1 304 ? 11.538 9.609 -19.894 1.00 92.81 304 GLU A N 1
ATOM 2421 C CA . GLU A 1 304 ? 12.063 8.500 -20.693 1.00 92.81 304 GLU A CA 1
ATOM 2422 C C . GLU A 1 304 ? 11.615 8.586 -22.153 1.00 92.81 304 GLU A C 1
ATOM 2424 O O . GLU A 1 304 ? 12.461 8.560 -23.051 1.00 92.81 304 GLU A O 1
ATOM 2429 N N . LYS A 1 305 ? 10.322 8.826 -22.406 1.00 92.44 305 LYS A N 1
ATOM 2430 C CA . LYS A 1 305 ? 9.823 9.080 -23.763 1.00 92.44 305 LYS A CA 1
ATOM 2431 C C . LYS A 1 305 ? 10.562 10.251 -24.422 1.00 92.44 305 LYS A C 1
ATOM 2433 O O . LYS A 1 305 ? 11.018 10.128 -25.554 1.00 92.44 305 LYS A O 1
ATOM 2438 N N . ALA A 1 306 ? 10.773 11.352 -23.699 1.00 94.38 306 ALA A N 1
ATOM 2439 C CA . ALA A 1 306 ? 11.509 12.507 -24.213 1.00 94.38 306 ALA A CA 1
ATOM 2440 C C . ALA A 1 306 ? 13.001 12.222 -24.505 1.00 94.38 306 ALA A C 1
ATOM 2442 O O . ALA A 1 306 ? 13.605 12.943 -25.301 1.00 94.38 306 ALA A O 1
ATOM 2443 N N . LYS A 1 307 ? 13.612 11.189 -23.901 1.00 94.75 307 LYS A N 1
ATOM 2444 C CA . LYS A 1 307 ? 14.942 10.686 -24.300 1.00 94.75 307 LYS A CA 1
ATOM 2445 C C . LYS A 1 307 ? 14.848 9.854 -25.583 1.00 94.75 307 LYS A C 1
ATOM 2447 O O . LYS A 1 307 ? 15.643 10.072 -26.492 1.00 94.75 307 LYS A O 1
ATOM 2452 N N . PHE A 1 308 ? 13.867 8.955 -25.675 1.00 92.19 308 PHE A N 1
ATOM 2453 C CA . PHE A 1 308 ? 13.643 8.105 -26.851 1.00 92.19 308 PHE A CA 1
ATOM 2454 C C . PHE A 1 308 ? 13.317 8.915 -28.118 1.00 92.19 308 PHE A C 1
ATOM 2456 O O . PHE A 1 308 ? 13.847 8.636 -29.194 1.00 92.19 308 PHE A O 1
ATOM 2463 N N . ASP A 1 309 ? 12.506 9.969 -27.995 1.00 93.19 309 ASP A N 1
ATOM 2464 C CA . ASP A 1 309 ? 12.178 10.868 -29.108 1.00 93.19 309 ASP A CA 1
ATOM 2465 C C . ASP A 1 309 ? 13.428 11.623 -29.622 1.00 93.19 309 ASP A C 1
ATOM 2467 O O . ASP A 1 309 ? 13.551 11.876 -30.826 1.00 93.19 309 ASP A O 1
ATOM 2471 N N . ARG A 1 310 ? 14.403 11.925 -28.745 1.00 94.81 310 ARG A N 1
ATOM 2472 C CA . ARG A 1 310 ? 15.696 12.532 -29.124 1.00 94.81 310 ARG A CA 1
ATOM 2473 C C . ARG A 1 310 ? 16.597 11.548 -29.859 1.00 94.81 310 ARG A C 1
ATOM 2475 O O . ARG A 1 310 ? 16.989 11.846 -30.983 1.00 94.81 310 ARG A O 1
ATOM 2482 N N . THR A 1 311 ? 16.859 10.367 -29.296 1.00 92.25 311 THR A N 1
ATOM 2483 C CA . THR A 1 311 ? 17.721 9.360 -29.946 1.00 92.25 311 THR A CA 1
ATOM 2484 C C . THR A 1 311 ? 17.135 8.890 -31.281 1.00 92.25 311 THR A C 1
ATOM 2486 O O . THR A 1 311 ? 17.859 8.735 -32.262 1.00 92.25 311 THR A O 1
ATOM 2489 N N . THR A 1 312 ? 15.807 8.772 -31.376 1.00 93.38 312 THR A N 1
ATOM 2490 C CA . THR A 1 312 ? 15.096 8.515 -32.640 1.00 93.38 312 THR A CA 1
ATOM 2491 C C . THR A 1 312 ? 15.308 9.633 -33.668 1.00 93.38 312 THR A C 1
ATOM 2493 O O . THR A 1 312 ? 15.421 9.364 -34.865 1.00 93.38 312 THR A O 1
ATOM 2496 N N . SER A 1 313 ? 15.370 10.893 -33.231 1.00 94.31 313 SER A N 1
ATOM 2497 C CA . SER A 1 313 ? 15.621 12.045 -34.109 1.00 94.31 313 SER A CA 1
ATOM 2498 C C . SER A 1 313 ? 17.087 12.126 -34.552 1.00 94.31 313 SER A C 1
ATOM 2500 O O . SER A 1 313 ? 17.363 12.382 -35.722 1.00 94.31 313 SER A O 1
ATOM 2502 N N . GLU A 1 314 ? 18.028 11.829 -33.655 1.00 95.50 314 GLU A N 1
ATOM 2503 C CA . GLU A 1 314 ? 19.462 11.717 -33.952 1.00 95.50 314 GLU A CA 1
ATOM 2504 C C . GLU A 1 314 ? 19.738 10.607 -34.980 1.00 95.50 314 GLU A C 1
ATOM 2506 O O . GLU A 1 314 ? 20.432 10.845 -35.970 1.00 95.50 314 GLU A O 1
ATOM 2511 N N . LEU A 1 315 ? 19.122 9.429 -34.816 1.00 92.62 315 LEU A N 1
ATOM 2512 C CA . LEU A 1 315 ? 19.213 8.322 -35.775 1.00 92.62 315 LEU A CA 1
ATOM 2513 C C . LEU A 1 315 ? 18.631 8.683 -37.150 1.00 92.62 315 LEU A C 1
ATOM 2515 O O . LEU A 1 315 ? 19.241 8.358 -38.168 1.00 92.62 315 LEU A O 1
ATOM 2519 N N . LYS A 1 316 ? 17.494 9.393 -37.203 1.00 93.69 316 LYS A N 1
ATOM 2520 C CA . LYS A 1 316 ? 16.920 9.898 -38.466 1.00 93.69 316 LYS A CA 1
ATOM 2521 C C . LYS A 1 316 ? 17.869 10.871 -39.167 1.00 93.69 316 LYS A C 1
ATOM 2523 O O . LYS A 1 316 ? 18.102 10.723 -40.364 1.00 93.69 316 LYS A O 1
ATOM 2528 N N . ASN A 1 317 ? 18.454 11.817 -38.433 1.00 94.75 317 ASN A N 1
ATOM 2529 C CA . ASN A 1 317 ? 19.414 12.773 -38.987 1.00 94.75 317 ASN A CA 1
ATOM 2530 C C . ASN A 1 317 ? 20.674 12.070 -39.520 1.00 94.75 317 ASN A C 1
ATOM 2532 O O . ASN A 1 317 ? 21.126 12.379 -40.621 1.00 94.75 317 ASN A O 1
ATOM 2536 N N . LEU A 1 318 ? 21.201 11.084 -38.786 1.00 95.50 318 LEU A N 1
ATOM 2537 C CA . LEU A 1 318 ? 22.353 10.287 -39.215 1.00 95.50 318 LEU A CA 1
ATOM 2538 C C . LEU A 1 318 ? 22.033 9.460 -40.470 1.00 95.50 318 LEU A C 1
ATOM 2540 O O . LEU A 1 318 ? 22.861 9.394 -41.377 1.00 95.50 318 LEU A O 1
ATOM 2544 N N . LEU A 1 319 ? 20.834 8.876 -40.564 1.00 91.25 319 LEU A N 1
ATOM 2545 C CA . LEU A 1 319 ? 20.389 8.136 -41.749 1.00 91.25 319 LEU A CA 1
ATOM 2546 C C . LEU A 1 319 ? 20.274 9.046 -42.985 1.00 91.25 319 LEU A C 1
ATOM 2548 O O . LEU A 1 319 ? 20.788 8.689 -44.041 1.00 91.25 319 LEU A O 1
ATOM 2552 N N . ILE A 1 320 ? 19.679 10.236 -42.838 1.00 94.62 320 ILE A N 1
ATOM 2553 C CA . ILE A 1 320 ? 19.566 11.249 -43.906 1.00 94.62 320 ILE A CA 1
ATOM 2554 C C . ILE A 1 320 ? 20.953 11.744 -44.349 1.00 94.62 320 ILE A C 1
ATOM 2556 O O . ILE A 1 320 ? 21.210 11.904 -45.542 1.00 94.62 320 ILE A O 1
ATOM 2560 N N . GLN A 1 321 ? 21.880 11.946 -43.407 1.00 94.75 321 GLN A N 1
ATOM 2561 C CA . GLN A 1 321 ? 23.267 12.274 -43.740 1.00 94.75 321 GLN A CA 1
ATOM 2562 C C . GLN A 1 321 ? 23.937 11.130 -44.515 1.00 94.75 321 GLN A C 1
ATOM 2564 O O . GLN A 1 321 ? 24.641 11.380 -45.493 1.00 94.75 321 GLN A O 1
ATOM 2569 N N . LYS A 1 322 ? 23.710 9.872 -44.113 1.00 93.38 322 LYS A N 1
ATOM 2570 C CA . LYS A 1 322 ? 24.287 8.704 -44.788 1.00 93.38 322 LYS A CA 1
ATOM 2571 C C . LYS A 1 322 ? 23.742 8.493 -46.195 1.00 93.38 322 LYS A C 1
ATOM 2573 O O . LYS A 1 322 ? 24.556 8.169 -47.053 1.00 93.38 322 LYS A O 1
ATOM 2578 N N . SER A 1 323 ? 22.449 8.716 -46.449 1.00 90.94 323 SER A N 1
ATOM 2579 C CA . SER A 1 323 ? 21.913 8.664 -47.816 1.00 90.94 323 SER A CA 1
ATOM 2580 C C . SER A 1 323 ? 22.514 9.774 -48.682 1.00 90.94 323 SER A C 1
ATOM 2582 O O . SER A 1 323 ? 23.101 9.486 -49.719 1.00 90.94 323 SER A O 1
ATOM 2584 N N . ALA A 1 324 ? 22.537 11.019 -48.191 1.00 94.12 324 ALA A N 1
ATOM 2585 C CA . ALA A 1 324 ? 23.153 12.131 -48.919 1.00 94.12 324 ALA A CA 1
ATOM 2586 C C . ALA A 1 324 ? 24.660 11.921 -49.196 1.00 94.12 324 ALA A C 1
ATOM 2588 O O . ALA A 1 324 ? 25.185 12.428 -50.185 1.00 94.12 324 ALA A O 1
ATOM 2589 N N . ASP A 1 325 ? 25.378 11.182 -48.344 1.00 94.12 325 ASP A N 1
ATOM 2590 C CA . ASP A 1 325 ? 26.780 10.801 -48.568 1.00 94.12 325 ASP A CA 1
ATOM 2591 C C . ASP A 1 325 ? 26.958 9.561 -49.468 1.00 94.12 325 ASP A C 1
ATOM 2593 O O . ASP A 1 325 ? 28.058 9.361 -49.992 1.00 94.12 325 ASP A O 1
ATOM 2597 N N . THR A 1 326 ? 25.931 8.726 -49.670 1.00 92.50 326 THR A N 1
ATOM 2598 C CA . THR A 1 326 ? 25.938 7.694 -50.724 1.00 92.50 326 THR A CA 1
ATOM 2599 C C . THR A 1 326 ? 25.572 8.269 -52.085 1.00 92.50 326 THR A C 1
ATOM 2601 O O . THR A 1 326 ? 26.214 7.900 -53.065 1.00 92.50 326 THR A O 1
ATOM 2604 N N . ASP A 1 327 ? 24.643 9.222 -52.143 1.00 94.31 327 ASP A N 1
ATOM 2605 C CA . ASP A 1 327 ? 24.197 9.851 -53.392 1.00 94.31 327 ASP A CA 1
ATOM 2606 C C . ASP A 1 327 ? 25.370 10.585 -54.069 1.00 94.31 327 ASP A C 1
ATOM 2608 O O . ASP A 1 327 ? 25.748 10.248 -55.188 1.00 94.31 327 ASP A O 1
ATOM 2612 N N . LYS A 1 328 ? 26.101 11.433 -53.325 1.00 95.81 328 LYS A N 1
ATOM 2613 C CA . LYS A 1 328 ? 27.341 12.092 -53.802 1.00 95.81 328 LYS A CA 1
ATOM 2614 C C . LYS A 1 328 ? 28.405 11.115 -54.322 1.00 95.81 328 LYS A C 1
ATOM 2616 O O . LYS A 1 328 ? 29.219 11.477 -55.169 1.00 95.81 328 LYS A O 1
ATOM 2621 N N . LYS A 1 329 ? 28.469 9.895 -53.772 1.00 94.38 329 LYS A N 1
ATOM 2622 C CA . LYS A 1 329 ? 29.417 8.858 -54.221 1.00 94.38 329 LYS A CA 1
ATOM 2623 C C . LYS A 1 329 ? 28.949 8.181 -55.500 1.00 94.38 329 LYS A C 1
ATOM 2625 O O . LYS A 1 329 ? 29.795 7.805 -56.305 1.00 94.38 329 LYS A O 1
ATOM 2630 N N . LEU A 1 330 ? 27.638 8.029 -55.679 1.00 95.25 330 LEU A N 1
ATOM 2631 C CA . LEU A 1 330 ? 27.042 7.550 -56.919 1.00 95.25 330 LEU A CA 1
ATOM 2632 C C . LEU A 1 330 ? 27.262 8.574 -58.041 1.00 95.25 330 LEU A C 1
ATOM 2634 O O . LEU A 1 330 ? 27.723 8.193 -59.112 1.00 95.25 330 LEU A O 1
ATOM 2638 N N . ASP A 1 331 ? 27.051 9.863 -57.766 1.00 94.75 331 ASP A N 1
ATOM 2639 C CA . ASP A 1 331 ? 27.335 10.957 -58.704 1.00 94.75 331 ASP A CA 1
ATOM 2640 C C . ASP A 1 331 ? 28.813 10.967 -59.127 1.00 94.75 331 ASP A C 1
ATOM 2642 O O . ASP A 1 331 ? 29.123 10.939 -60.317 1.00 94.75 331 ASP A O 1
ATOM 2646 N N . LEU A 1 332 ? 29.742 10.900 -58.164 1.00 95.62 332 LEU A N 1
ATOM 2647 C CA . LEU A 1 332 ? 31.180 10.830 -58.447 1.00 95.62 332 LEU A CA 1
ATOM 2648 C C . LEU A 1 332 ? 31.563 9.585 -59.269 1.00 95.62 332 LEU A C 1
ATOM 2650 O O . LEU A 1 332 ? 32.420 9.667 -60.149 1.00 95.62 332 LEU A O 1
ATOM 2654 N N . LEU A 1 333 ? 30.930 8.435 -59.007 1.00 95.50 333 LEU A N 1
ATOM 2655 C CA . LEU A 1 333 ? 31.127 7.215 -59.795 1.00 95.50 333 LEU A CA 1
ATOM 2656 C C . LEU A 1 333 ? 30.631 7.400 -61.238 1.00 95.50 333 LEU A C 1
ATOM 2658 O O . LEU A 1 333 ? 31.320 6.993 -62.172 1.00 95.50 333 LEU A O 1
ATOM 2662 N N . ASN A 1 334 ? 29.466 8.027 -61.422 1.00 94.75 334 ASN A N 1
ATOM 2663 C CA . ASN A 1 334 ? 28.881 8.294 -62.734 1.00 94.75 334 ASN A CA 1
ATOM 2664 C C . ASN A 1 334 ? 29.777 9.224 -63.567 1.00 94.75 334 ASN A C 1
ATOM 2666 O O . ASN A 1 334 ? 30.069 8.903 -64.717 1.00 94.75 334 ASN A O 1
ATOM 2670 N N . GLU A 1 335 ? 30.303 10.303 -62.981 1.00 96.44 335 GLU A N 1
ATOM 2671 C CA . GLU A 1 335 ? 31.267 11.191 -63.649 1.00 96.44 335 GLU A CA 1
ATOM 2672 C C . GLU A 1 335 ? 32.553 10.445 -64.053 1.00 96.44 335 GLU A C 1
ATOM 2674 O O . GLU A 1 335 ? 32.986 10.523 -65.204 1.00 96.44 335 GLU A O 1
ATOM 2679 N N . MET A 1 336 ? 33.122 9.620 -63.161 1.00 95.12 336 MET A N 1
ATOM 2680 C CA . MET A 1 336 ? 34.283 8.772 -63.486 1.00 95.12 336 MET A CA 1
ATOM 2681 C C . MET A 1 336 ? 34.005 7.743 -64.598 1.00 95.12 336 MET A C 1
ATOM 2683 O O . MET A 1 336 ? 34.930 7.309 -65.289 1.00 95.12 336 MET A O 1
ATOM 2687 N N . ILE A 1 337 ? 32.751 7.317 -64.766 1.00 95.25 337 ILE A N 1
ATOM 2688 C CA . ILE A 1 337 ? 32.320 6.419 -65.844 1.00 95.25 337 ILE A CA 1
ATOM 2689 C C . ILE A 1 337 ? 32.167 7.196 -67.163 1.00 95.25 337 ILE A C 1
ATOM 2691 O O . ILE A 1 337 ? 32.625 6.719 -68.204 1.00 95.25 337 ILE A O 1
ATOM 2695 N N . LEU A 1 338 ? 31.584 8.399 -67.132 1.00 95.19 338 LEU A N 1
ATOM 2696 C CA . LEU A 1 338 ? 31.409 9.268 -68.303 1.00 95.19 338 LEU A CA 1
ATOM 2697 C C . LEU A 1 338 ? 32.746 9.757 -68.882 1.00 95.19 338 LEU A C 1
ATOM 2699 O O . LEU A 1 338 ? 32.917 9.751 -70.106 1.00 95.19 338 LEU A O 1
ATOM 2703 N N . ASP A 1 339 ? 33.710 10.107 -68.029 1.00 95.44 339 ASP A N 1
ATOM 2704 C CA . ASP A 1 339 ? 35.072 10.465 -68.441 1.00 95.44 339 ASP A CA 1
ATOM 2705 C C . ASP A 1 339 ? 35.772 9.287 -69.145 1.00 95.44 339 ASP A C 1
ATOM 2707 O O . ASP A 1 339 ? 36.232 9.408 -70.283 1.00 95.44 339 ASP A O 1
ATOM 2711 N N . LYS A 1 340 ? 35.725 8.085 -68.551 1.00 95.88 340 LYS A N 1
ATOM 2712 C CA . LYS A 1 340 ? 36.266 6.863 -69.174 1.00 95.88 340 LYS A CA 1
ATOM 2713 C C . LYS A 1 340 ? 35.608 6.525 -70.510 1.00 95.88 340 LYS A C 1
ATOM 2715 O O . LYS A 1 340 ? 36.314 6.196 -71.462 1.00 95.88 340 LYS A O 1
ATOM 2720 N N . PHE A 1 341 ? 34.282 6.631 -70.621 1.00 95.69 341 PHE A N 1
ATOM 2721 C CA . PHE A 1 341 ? 33.597 6.449 -71.906 1.00 95.69 341 PHE A CA 1
ATOM 2722 C C . PHE A 1 341 ? 34.013 7.500 -72.941 1.00 95.69 341 PHE A C 1
ATOM 2724 O O . PHE A 1 341 ? 34.079 7.187 -74.131 1.00 95.69 341 PHE A O 1
ATOM 2731 N N . SER A 1 342 ? 34.328 8.722 -72.509 1.00 94.69 342 SER A N 1
ATOM 2732 C CA . SER A 1 342 ? 34.830 9.786 -73.380 1.00 94.69 342 SER A CA 1
ATOM 2733 C C . SER A 1 342 ? 36.264 9.508 -73.852 1.00 94.69 342 SER A C 1
ATOM 2735 O O . SER A 1 342 ? 36.529 9.637 -75.047 1.00 94.69 342 SER A O 1
ATOM 2737 N N . SER A 1 343 ? 37.154 9.020 -72.975 1.00 95.25 343 SER A N 1
ATOM 2738 C CA . SER A 1 343 ? 38.499 8.538 -73.351 1.00 95.25 343 SER A CA 1
ATOM 2739 C C . SER A 1 343 ? 38.421 7.417 -74.390 1.00 95.25 343 SER A C 1
ATOM 2741 O O . SER A 1 343 ? 38.959 7.553 -75.487 1.00 95.25 343 SER A O 1
ATOM 2743 N N . ILE A 1 344 ? 37.648 6.361 -74.107 1.00 94.88 344 ILE A N 1
ATOM 2744 C CA . ILE A 1 344 ? 37.475 5.211 -75.011 1.00 94.88 344 ILE A CA 1
ATOM 2745 C C . ILE A 1 344 ? 36.890 5.654 -76.363 1.00 94.88 344 ILE A C 1
ATOM 2747 O O . ILE A 1 344 ? 37.348 5.215 -77.418 1.00 94.88 344 ILE A O 1
ATOM 2751 N N . ARG A 1 345 ? 35.907 6.566 -76.366 1.00 93.69 345 ARG A N 1
ATOM 2752 C CA . ARG A 1 345 ? 35.343 7.135 -77.601 1.00 93.69 345 ARG A CA 1
ATOM 2753 C C . ARG A 1 345 ? 36.397 7.889 -78.414 1.00 93.69 345 ARG A C 1
ATOM 2755 O O . ARG A 1 345 ? 36.400 7.769 -79.640 1.00 93.69 345 ARG A O 1
ATOM 2762 N N . ASN A 1 346 ? 37.280 8.641 -77.762 1.00 92.06 346 ASN A N 1
ATOM 2763 C CA . ASN A 1 346 ? 38.362 9.370 -78.421 1.00 92.06 346 ASN A CA 1
ATOM 2764 C C . ASN A 1 346 ? 39.429 8.418 -78.989 1.00 92.06 346 ASN A C 1
ATOM 2766 O O . ASN A 1 346 ? 39.847 8.604 -80.130 1.00 92.06 346 ASN A O 1
ATOM 2770 N N . GLU A 1 347 ? 39.800 7.364 -78.258 1.00 93.25 347 GLU A N 1
ATOM 2771 C CA . GLU A 1 347 ? 40.722 6.315 -78.721 1.00 93.25 347 GLU A CA 1
ATOM 2772 C C . GLU A 1 347 ? 40.174 5.578 -79.952 1.00 93.25 347 GLU A C 1
ATOM 2774 O O . GLU A 1 347 ? 40.847 5.507 -80.982 1.00 93.25 347 GLU A O 1
ATOM 2779 N N . ILE A 1 348 ? 38.916 5.118 -79.904 1.00 90.75 348 ILE A N 1
ATOM 2780 C CA . ILE A 1 348 ? 38.233 4.513 -81.061 1.00 90.75 348 ILE A CA 1
ATOM 2781 C C . ILE A 1 348 ? 38.218 5.499 -82.239 1.00 90.75 348 ILE A C 1
ATOM 2783 O O . ILE A 1 348 ? 38.591 5.138 -83.353 1.00 90.75 348 ILE A O 1
ATOM 2787 N N . SER A 1 349 ? 37.881 6.769 -81.988 1.00 89.69 349 SER A N 1
ATOM 2788 C CA . SER A 1 349 ? 37.861 7.824 -83.012 1.00 89.69 349 SER A CA 1
ATOM 2789 C C . SER A 1 349 ? 39.239 8.162 -83.594 1.00 89.69 349 SER A C 1
ATOM 2791 O O . SER A 1 349 ? 39.294 8.784 -84.656 1.00 89.69 349 SER A O 1
ATOM 2793 N N . ALA A 1 350 ? 40.338 7.805 -82.924 1.00 85.06 350 ALA A N 1
ATOM 2794 C CA . ALA A 1 350 ? 41.693 7.916 -83.456 1.00 85.06 350 ALA A CA 1
ATOM 2795 C C . ALA A 1 350 ? 42.040 6.693 -84.319 1.00 85.06 350 ALA A C 1
ATOM 2797 O O . ALA A 1 350 ? 42.486 6.856 -85.454 1.00 85.06 350 ALA A O 1
ATOM 2798 N N . VAL A 1 351 ? 41.742 5.479 -83.838 1.00 83.69 351 VAL A N 1
ATOM 2799 C CA . VAL A 1 351 ? 41.946 4.224 -84.584 1.00 83.69 351 VAL A CA 1
ATOM 2800 C C . VAL A 1 351 ? 41.155 4.214 -85.897 1.00 83.69 351 VAL A C 1
ATOM 2802 O O . VAL A 1 351 ? 41.704 3.854 -86.937 1.00 83.69 351 VAL A O 1
ATOM 2805 N N . THR A 1 352 ? 39.899 4.676 -85.902 1.00 78.88 352 THR A N 1
ATOM 2806 C CA . THR A 1 352 ? 39.076 4.745 -87.124 1.00 78.88 352 THR A CA 1
ATOM 2807 C C . THR A 1 352 ? 39.681 5.655 -88.201 1.00 78.88 352 THR A C 1
ATOM 2809 O O . THR A 1 352 ? 39.539 5.356 -89.383 1.00 78.88 352 THR A O 1
ATOM 2812 N N . ARG A 1 353 ? 40.408 6.721 -87.831 1.00 69.38 353 ARG A N 1
ATOM 2813 C CA . ARG A 1 353 ? 41.059 7.642 -88.791 1.00 69.38 353 ARG A CA 1
ATOM 2814 C C . ARG A 1 353 ? 42.346 7.091 -89.407 1.00 69.38 353 ARG A C 1
ATOM 2816 O O . ARG A 1 353 ? 42.870 7.698 -90.334 1.00 69.38 353 ARG A O 1
ATOM 2823 N N . LEU A 1 354 ? 42.861 5.968 -88.905 1.00 63.53 354 LEU A N 1
ATOM 2824 C CA . LEU A 1 354 ? 44.078 5.319 -89.408 1.00 63.53 354 LEU A CA 1
ATOM 2825 C C . LEU A 1 354 ? 43.790 4.195 -90.419 1.00 63.53 354 LEU A C 1
ATOM 2827 O O . LEU A 1 354 ? 44.715 3.505 -90.845 1.00 63.53 354 LEU A O 1
ATOM 2831 N N . LYS A 1 355 ? 42.526 4.007 -90.824 1.00 53.41 355 LYS A N 1
ATOM 2832 C CA . LYS A 1 355 ? 42.128 3.023 -91.837 1.00 53.41 355 LYS A CA 1
ATOM 2833 C C . LYS A 1 355 ? 41.822 3.728 -93.172 1.00 53.41 355 LYS A C 1
ATOM 2835 O O . LYS A 1 355 ? 40.883 4.519 -93.205 1.00 53.41 355 LYS A O 1
ATOM 2840 N N . PRO A 1 356 ? 42.582 3.474 -94.255 1.00 50.91 356 PRO A N 1
ATOM 2841 C CA . PRO A 1 356 ? 42.317 4.070 -95.565 1.00 50.91 356 PRO A CA 1
ATOM 2842 C C . PRO A 1 356 ? 41.116 3.415 -96.266 1.00 50.91 356 PRO A C 1
ATOM 2844 O O . PRO A 1 356 ? 40.762 2.270 -95.965 1.00 50.91 356 PRO A O 1
ATOM 2847 N N . ASP A 1 357 ? 40.529 4.132 -97.227 1.00 47.75 357 ASP A N 1
ATOM 2848 C CA . ASP A 1 357 ? 39.418 3.650 -98.054 1.00 47.75 357 ASP A CA 1
ATOM 2849 C C . ASP A 1 357 ? 39.794 2.416 -98.897 1.00 47.75 357 ASP A C 1
ATOM 2851 O O . ASP A 1 357 ? 40.783 2.451 -99.638 1.00 47.75 357 ASP A O 1
ATOM 2855 N N . PRO A 1 358 ? 38.966 1.355 -98.902 1.00 48.72 358 PRO A N 1
ATOM 2856 C CA . PRO A 1 358 ? 38.789 0.523 -100.083 1.00 48.72 358 PRO A CA 1
ATOM 2857 C C . PRO A 1 358 ? 37.899 1.272 -101.090 1.00 48.72 358 PRO A C 1
ATOM 2859 O O . PRO A 1 358 ? 36.875 1.845 -100.720 1.00 48.72 358 PRO A O 1
ATOM 2862 N N . GLN A 1 359 ? 38.278 1.285 -102.370 1.00 44.41 359 GLN A N 1
ATOM 2863 C CA . GLN A 1 359 ? 37.564 2.075 -103.377 1.00 44.41 359 GLN A CA 1
ATOM 2864 C C . GLN A 1 359 ? 36.115 1.618 -103.609 1.00 44.41 359 GLN A C 1
ATOM 2866 O O . GLN A 1 359 ? 35.805 0.429 -103.630 1.00 44.41 359 GLN A O 1
ATOM 2871 N N . ASN A 1 360 ? 35.270 2.605 -103.913 1.00 42.69 360 ASN A N 1
ATOM 2872 C CA . ASN A 1 360 ? 34.056 2.465 -104.713 1.00 42.69 360 ASN A CA 1
ATOM 2873 C C . ASN A 1 360 ? 34.259 1.515 -105.912 1.00 42.69 360 ASN A C 1
ATOM 2875 O O . ASN A 1 360 ? 35.066 1.837 -106.784 1.00 42.69 360 ASN A O 1
ATOM 2879 N N . ASP A 1 361 ? 33.428 0.473 -106.035 1.00 40.09 361 ASP A N 1
ATOM 2880 C CA . ASP A 1 361 ? 32.481 0.419 -107.159 1.00 40.09 361 ASP A CA 1
ATOM 2881 C C . ASP A 1 361 ? 31.276 -0.522 -106.938 1.00 40.09 361 ASP A C 1
ATOM 2883 O O . ASP A 1 361 ? 31.235 -1.340 -106.020 1.00 40.09 361 ASP A O 1
ATOM 2887 N N . ARG A 1 362 ? 30.273 -0.315 -107.793 1.00 43.50 362 ARG A N 1
ATOM 2888 C CA . ARG A 1 362 ? 28.908 -0.878 -107.829 1.00 43.50 362 ARG A CA 1
ATOM 2889 C C . ARG A 1 362 ? 28.786 -2.411 -107.755 1.00 43.50 362 ARG A C 1
ATOM 2891 O O . ARG A 1 362 ? 29.587 -3.129 -108.345 1.00 43.50 362 ARG A O 1
ATOM 2898 N N . ASN A 1 363 ? 27.638 -2.885 -107.251 1.00 40.69 363 ASN A N 1
ATOM 2899 C CA . ASN A 1 363 ? 26.577 -3.449 -108.114 1.00 40.69 363 ASN A CA 1
ATOM 2900 C C . ASN A 1 363 ? 25.252 -3.674 -107.364 1.00 40.69 363 ASN A C 1
ATOM 2902 O O . ASN A 1 363 ? 25.247 -4.052 -106.195 1.00 40.69 363 ASN A O 1
ATOM 2906 N N . ASP A 1 364 ? 24.136 -3.477 -108.068 1.00 45.41 364 ASP A N 1
ATOM 2907 C CA . ASP A 1 364 ? 22.797 -3.861 -107.618 1.00 45.41 364 ASP A CA 1
ATOM 2908 C C . ASP A 1 364 ? 22.593 -5.381 -107.698 1.00 45.41 364 ASP A C 1
ATOM 2910 O O . ASP A 1 364 ? 22.950 -6.003 -108.700 1.00 45.41 364 ASP A O 1
ATOM 2914 N N . LEU A 1 365 ? 21.885 -5.955 -106.722 1.00 45.72 365 LEU A N 1
ATOM 2915 C CA . LEU A 1 365 ? 20.802 -6.898 -107.017 1.00 45.72 365 LEU A CA 1
ATOM 2916 C C . LEU A 1 365 ? 19.779 -6.920 -105.872 1.00 45.72 365 LEU A C 1
ATOM 2918 O O . LEU A 1 365 ? 20.048 -6.443 -104.770 1.00 45.72 365 LEU A O 1
ATOM 2922 N N . ALA A 1 366 ? 18.574 -7.396 -106.169 1.00 41.25 366 ALA A N 1
ATOM 2923 C CA . ALA A 1 366 ? 17.386 -7.142 -105.365 1.00 41.25 366 ALA A CA 1
ATOM 2924 C C . ALA A 1 366 ? 16.958 -8.318 -104.465 1.00 41.25 366 ALA A C 1
ATOM 2926 O O . ALA A 1 366 ? 17.389 -9.454 -104.645 1.00 41.25 366 ALA A O 1
ATOM 2927 N N . ASP A 1 367 ? 15.948 -8.004 -103.644 1.00 40.00 367 ASP A N 1
ATOM 2928 C CA . ASP A 1 367 ? 14.710 -8.783 -103.458 1.00 40.00 367 ASP A CA 1
ATOM 2929 C C . ASP A 1 367 ? 14.497 -9.508 -102.102 1.00 40.00 367 ASP A C 1
ATOM 2931 O O . ASP A 1 367 ? 15.251 -10.391 -101.708 1.00 40.00 367 ASP A O 1
ATOM 2935 N N . LYS A 1 368 ? 13.346 -9.162 -101.497 1.00 43.09 368 LYS A N 1
ATOM 2936 C CA . LYS A 1 368 ? 12.455 -9.939 -100.600 1.00 43.09 368 LYS A CA 1
ATOM 2937 C C . LYS A 1 368 ? 12.798 -10.294 -99.139 1.00 43.09 368 LYS A C 1
ATOM 2939 O O . LYS A 1 368 ? 13.786 -10.943 -98.835 1.00 43.09 368 LYS A O 1
ATOM 2944 N N . ASP A 1 369 ? 11.770 -10.011 -98.322 1.00 38.09 369 ASP A N 1
ATOM 2945 C CA . ASP A 1 369 ? 11.152 -10.866 -97.288 1.00 38.09 369 ASP A CA 1
ATOM 2946 C C . ASP A 1 369 ? 11.939 -11.260 -96.017 1.00 38.09 369 ASP A C 1
ATOM 2948 O O . ASP A 1 369 ? 13.144 -11.456 -96.032 1.00 38.09 369 ASP A O 1
ATOM 2952 N N . SER A 1 370 ? 11.301 -11.470 -94.855 1.00 41.84 370 SER A N 1
ATOM 2953 C CA . SER A 1 370 ? 9.972 -11.056 -94.340 1.00 41.84 370 SER A CA 1
ATOM 2954 C C . SER A 1 370 ? 9.924 -11.334 -92.817 1.00 41.84 370 SER A C 1
ATOM 2956 O O . SER A 1 370 ? 10.869 -11.898 -92.267 1.00 41.84 370 SER A O 1
ATOM 2958 N N . SER A 1 371 ? 8.797 -11.017 -92.165 1.00 40.75 371 SER A N 1
ATOM 2959 C CA . SER A 1 371 ? 8.450 -11.304 -90.757 1.00 40.75 371 SER A CA 1
ATOM 2960 C C . SER A 1 371 ? 9.241 -10.483 -89.718 1.00 40.75 371 SER A C 1
ATOM 2962 O O . SER A 1 371 ? 10.457 -10.376 -89.778 1.00 40.75 371 SER A O 1
ATOM 2964 N N . GLN A 1 372 ? 8.637 -9.764 -88.765 1.00 45.78 372 GLN A N 1
ATOM 2965 C CA . GLN A 1 372 ? 7.585 -10.122 -87.794 1.00 45.78 372 GLN A CA 1
ATOM 2966 C C . GLN A 1 372 ? 7.957 -11.262 -86.835 1.00 45.78 372 GLN A C 1
ATOM 2968 O O . GLN A 1 372 ? 7.810 -12.431 -87.173 1.00 45.78 372 GLN A O 1
ATOM 2973 N N . LYS A 1 373 ? 8.301 -10.892 -85.597 1.00 41.91 373 LYS A N 1
ATOM 2974 C CA . LYS A 1 373 ? 7.648 -11.333 -84.346 1.00 41.91 373 LYS A CA 1
ATOM 2975 C C . LYS A 1 373 ? 7.923 -10.266 -83.267 1.00 41.91 373 LYS A C 1
ATOM 2977 O O . LYS A 1 373 ? 8.852 -9.481 -83.430 1.00 41.91 373 LYS A O 1
ATOM 2982 N N . GLU A 1 374 ? 6.995 -9.950 -82.359 1.00 39.81 374 GLU A N 1
ATOM 2983 C CA . GLU A 1 374 ? 6.695 -10.666 -81.097 1.00 39.81 374 GLU A CA 1
ATOM 2984 C C . GLU A 1 374 ? 7.978 -10.918 -80.262 1.00 39.81 374 GLU A C 1
ATOM 2986 O O . GLU A 1 374 ? 9.007 -11.284 -80.811 1.00 39.81 374 GLU A O 1
ATOM 2991 N N . GLU A 1 375 ? 8.015 -10.720 -78.942 1.00 41.81 375 GLU A N 1
ATOM 2992 C CA . GLU A 1 375 ? 6.951 -10.944 -77.958 1.00 41.81 375 GLU A CA 1
ATOM 2993 C C . GLU A 1 375 ? 7.243 -10.190 -76.626 1.00 41.81 375 GLU A C 1
ATOM 2995 O O . GLU A 1 375 ? 8.400 -10.137 -76.234 1.00 41.81 375 GLU A O 1
ATOM 3000 N N . LYS A 1 376 ? 6.203 -9.589 -76.003 1.00 41.22 376 LYS A N 1
ATOM 3001 C CA . LYS A 1 376 ? 5.801 -9.536 -74.558 1.00 41.22 376 LYS A CA 1
ATOM 3002 C C . LYS A 1 376 ? 6.873 -9.569 -73.416 1.00 41.22 376 LYS A C 1
ATOM 3004 O O . LYS A 1 376 ? 7.971 -10.067 -73.577 1.00 41.22 376 LYS A O 1
ATOM 3009 N N . ASP A 1 377 ? 6.621 -9.138 -72.172 1.00 39.44 377 ASP A N 1
ATOM 3010 C CA . ASP A 1 377 ? 5.410 -8.634 -71.497 1.00 39.44 377 ASP A CA 1
ATOM 3011 C C . ASP A 1 377 ? 5.749 -7.878 -70.188 1.00 39.44 377 ASP A C 1
ATOM 3013 O O . ASP A 1 377 ? 6.872 -7.992 -69.709 1.00 39.44 377 ASP A O 1
ATOM 3017 N N . LEU A 1 378 ? 4.724 -7.264 -69.567 1.00 41.31 378 LEU A N 1
ATOM 3018 C CA . LEU A 1 378 ? 4.564 -6.996 -68.113 1.00 41.31 378 LEU A CA 1
ATOM 3019 C C . LEU A 1 378 ? 5.644 -6.136 -67.379 1.00 41.31 378 LEU A C 1
ATOM 3021 O O . LEU A 1 378 ? 6.842 -6.314 -67.522 1.00 41.31 378 LEU A O 1
ATOM 3025 N N . MET A 1 379 ? 5.312 -5.197 -66.483 1.00 37.72 379 MET A N 1
ATOM 3026 C CA . MET A 1 379 ? 4.036 -4.874 -65.827 1.00 37.72 379 MET A CA 1
ATOM 3027 C C . MET A 1 379 ? 3.769 -3.359 -65.800 1.00 37.72 379 MET A C 1
ATOM 3029 O O . MET A 1 379 ? 4.686 -2.539 -65.801 1.00 37.72 379 MET A O 1
ATOM 3033 N N . SER A 1 380 ? 2.490 -2.994 -65.720 1.00 38.12 380 SER A N 1
ATOM 3034 C CA . SER A 1 380 ? 2.032 -1.604 -65.638 1.00 38.12 380 SER A CA 1
ATOM 3035 C C . SER A 1 380 ? 2.016 -1.074 -64.196 1.00 38.12 380 SER A C 1
ATOM 3037 O O . SER A 1 380 ? 1.637 -1.794 -63.280 1.00 38.12 380 SER A O 1
ATOM 3039 N N . SER A 1 381 ? 2.384 0.204 -64.049 1.00 40.81 381 SER A N 1
ATOM 3040 C CA . SER A 1 381 ? 1.786 1.261 -63.203 1.00 40.81 381 SER A CA 1
ATOM 3041 C C . SER A 1 381 ? 0.989 0.899 -61.937 1.00 40.81 381 SER A C 1
ATOM 3043 O O . SER A 1 381 ? 0.060 0.107 -62.012 1.00 40.81 381 SER A O 1
ATOM 3045 N N . HIS A 1 382 ? 1.196 1.662 -60.851 1.00 36.81 382 HIS A N 1
ATOM 3046 C CA . HIS A 1 382 ? 0.187 2.395 -60.033 1.00 36.81 382 HIS A CA 1
ATOM 3047 C C . HIS A 1 382 ? 0.875 2.971 -58.767 1.00 36.81 382 HIS A C 1
ATOM 3049 O O . HIS A 1 382 ? 1.880 2.428 -58.326 1.00 36.81 382 HIS A O 1
ATOM 3055 N N . SER A 1 383 ? 0.380 3.996 -58.058 1.00 37.62 383 SER A N 1
ATOM 3056 C CA . SER A 1 383 ? -0.273 5.257 -58.457 1.00 37.62 383 SER A CA 1
ATOM 3057 C C . SER A 1 383 ? -0.262 6.225 -57.251 1.00 37.62 383 SER A C 1
ATOM 3059 O O . SER A 1 383 ? -0.109 5.815 -56.105 1.00 37.62 383 SER A O 1
ATOM 3061 N N . ASN A 1 384 ? -0.411 7.521 -57.513 1.00 36.66 384 ASN A N 1
ATOM 3062 C CA . ASN A 1 384 ? -0.334 8.649 -56.574 1.00 36.66 384 ASN A CA 1
ATOM 3063 C C . ASN A 1 384 ? -1.260 8.611 -55.320 1.00 36.66 384 ASN A C 1
ATOM 3065 O O . ASN A 1 384 ? -2.463 8.440 -55.452 1.00 36.66 384 ASN A O 1
ATOM 3069 N N . ARG A 1 385 ? -0.691 9.050 -54.177 1.00 37.66 385 ARG A N 1
ATOM 3070 C CA . ARG A 1 385 ? -1.166 10.127 -53.252 1.00 37.66 385 ARG A CA 1
ATOM 3071 C C . ARG A 1 385 ? -2.474 10.030 -52.420 1.00 37.66 385 ARG A C 1
ATOM 3073 O O . ARG A 1 385 ? -3.564 9.885 -52.942 1.00 37.66 385 ARG A O 1
ATOM 3080 N N . TYR A 1 386 ? -2.308 10.408 -51.139 1.00 39.09 386 TYR A N 1
ATOM 3081 C CA . TYR A 1 386 ? -3.167 11.254 -50.269 1.00 39.09 386 TYR A CA 1
ATOM 3082 C C . TYR A 1 386 ? -4.706 11.082 -50.239 1.00 39.09 386 TYR A C 1
ATOM 3084 O O . TYR A 1 386 ? -5.395 11.555 -51.131 1.00 39.09 386 TYR A O 1
ATOM 3092 N N . THR A 1 387 ? -5.250 10.622 -49.098 1.00 36.78 387 THR A N 1
ATOM 3093 C CA . THR A 1 387 ? -6.024 11.385 -48.063 1.00 36.78 387 THR A CA 1
ATOM 3094 C C . THR A 1 387 ? -6.553 10.371 -47.025 1.00 36.78 387 THR A C 1
ATOM 3096 O O . THR A 1 387 ? -7.015 9.309 -47.409 1.00 36.78 387 THR A O 1
ATOM 3099 N N . SER A 1 388 ? -6.310 10.497 -45.716 1.00 42.03 388 SER A N 1
ATOM 3100 C CA . SER A 1 388 ? -6.943 11.406 -44.738 1.00 42.03 388 SER A CA 1
ATOM 3101 C C . SER A 1 388 ? -8.463 11.224 -44.570 1.00 42.03 388 SER A C 1
ATOM 3103 O O . SER A 1 388 ? -9.214 11.839 -45.325 1.00 42.03 388 SER A O 1
ATOM 3105 N N . ARG A 1 389 ? -8.898 10.456 -43.546 1.00 37.12 389 ARG A N 1
ATOM 3106 C CA . ARG A 1 389 ? -10.017 10.821 -42.641 1.00 37.12 389 ARG A CA 1
ATOM 3107 C C . ARG A 1 389 ? -10.256 9.880 -41.438 1.00 37.12 389 ARG A C 1
ATOM 3109 O O . ARG A 1 389 ? -10.269 8.667 -41.582 1.00 37.12 389 ARG A O 1
ATOM 3116 N N . ASP A 1 390 ? -10.485 10.514 -40.287 1.00 36.75 390 ASP A N 1
ATOM 3117 C CA . ASP A 1 390 ? -11.529 10.313 -39.261 1.00 36.75 390 ASP A CA 1
ATOM 3118 C C . ASP A 1 390 ? -12.032 8.908 -38.813 1.00 36.75 390 ASP A C 1
ATOM 3120 O O . ASP A 1 390 ? -12.783 8.237 -39.511 1.00 36.75 390 ASP A O 1
ATOM 3124 N N . ALA A 1 391 ? -11.822 8.668 -37.505 1.00 47.88 391 ALA A N 1
ATOM 3125 C CA . ALA A 1 391 ? -12.763 8.118 -36.500 1.00 47.88 391 ALA A CA 1
ATOM 3126 C C . ALA A 1 391 ? -12.955 6.579 -36.294 1.00 47.88 391 ALA A C 1
ATOM 3128 O O . ALA A 1 391 ? -12.925 5.802 -37.245 1.00 47.88 391 ALA A O 1
ATOM 3129 N N . PRO A 1 392 ? -13.181 6.125 -35.030 1.00 50.03 392 PRO A N 1
ATOM 3130 C CA . PRO A 1 392 ? -13.365 4.713 -34.660 1.00 50.03 392 PRO A CA 1
ATOM 3131 C C . PRO A 1 392 ? -14.839 4.297 -34.422 1.00 50.03 392 PRO A C 1
ATOM 3133 O O . PRO A 1 392 ? -15.681 5.144 -34.108 1.00 50.03 392 PRO A O 1
ATOM 3136 N N . PRO A 1 393 ? -15.163 2.988 -34.457 1.00 55.81 393 PRO A N 1
ATOM 3137 C CA . PRO A 1 393 ? -16.506 2.488 -34.170 1.00 55.81 393 PRO A CA 1
ATOM 3138 C C . PRO A 1 393 ? -16.809 2.355 -32.662 1.00 55.81 393 PRO A C 1
ATOM 3140 O O . PRO A 1 393 ? -16.351 1.439 -31.989 1.00 55.81 393 PRO A O 1
ATOM 3143 N N . HIS A 1 394 ? -17.659 3.264 -32.186 1.00 46.81 394 HIS A N 1
ATOM 3144 C CA . HIS A 1 394 ? -18.765 3.065 -31.233 1.00 46.81 394 HIS A CA 1
ATOM 3145 C C . HIS A 1 394 ? -18.587 2.263 -29.925 1.00 46.81 394 HIS A C 1
ATOM 3147 O O . HIS A 1 394 ? -18.511 1.038 -29.892 1.00 46.81 394 HIS A O 1
ATOM 3153 N N . GLN A 1 395 ? -18.814 2.982 -28.820 1.00 37.91 395 GLN A N 1
ATOM 3154 C CA . GLN A 1 395 ? -19.443 2.437 -27.613 1.00 37.91 395 GLN A CA 1
ATOM 3155 C C . GLN A 1 395 ? -20.852 1.898 -27.930 1.00 37.91 395 GLN A C 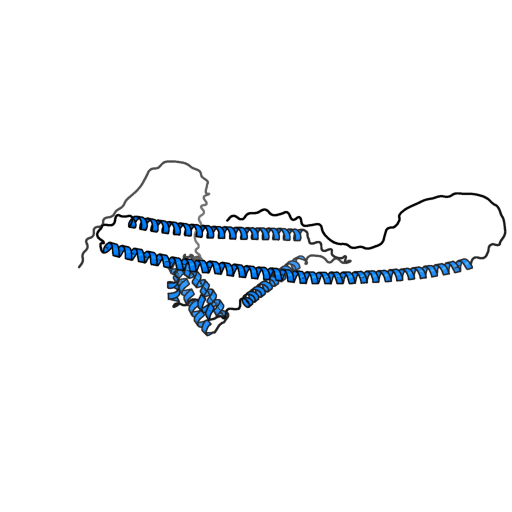1
ATOM 3157 O O . GLN A 1 395 ? -21.631 2.577 -28.603 1.00 37.91 395 GLN A O 1
ATOM 3162 N N . THR A 1 396 ? -21.237 0.762 -27.348 1.00 43.16 396 THR A N 1
ATOM 3163 C CA . THR A 1 396 ? -22.647 0.354 -27.236 1.00 43.16 396 THR A CA 1
ATOM 3164 C C . THR A 1 396 ? -23.181 0.699 -25.847 1.00 43.16 396 THR A C 1
ATOM 3166 O O . THR A 1 396 ? -22.954 -0.043 -24.890 1.00 43.16 396 THR A O 1
ATOM 3169 N N . ASN A 1 397 ? -23.920 1.803 -25.728 1.00 35.88 397 ASN A N 1
ATOM 3170 C CA . ASN A 1 397 ? -24.806 1.995 -24.578 1.00 35.88 397 ASN A CA 1
ATOM 3171 C C . ASN A 1 397 ? -25.953 0.981 -24.651 1.00 35.88 397 ASN A C 1
ATOM 3173 O O . ASN A 1 397 ? -26.487 0.733 -25.731 1.00 35.88 397 ASN A O 1
ATOM 3177 N N . ASN A 1 398 ? -26.383 0.461 -23.503 1.00 39.81 398 ASN A N 1
ATOM 3178 C CA . ASN A 1 398 ? -27.693 -0.168 -23.376 1.00 39.81 398 ASN A CA 1
ATOM 3179 C C . ASN A 1 398 ? -28.330 0.223 -22.036 1.00 39.81 398 ASN A C 1
ATOM 3181 O O . ASN A 1 398 ? -27.627 0.571 -21.088 1.00 39.81 398 ASN A O 1
ATOM 3185 N N . ASP A 1 399 ? -29.657 0.289 -22.002 1.00 37.97 399 ASP A N 1
ATOM 3186 C CA . ASP A 1 399 ? -30.335 1.324 -21.217 1.00 37.97 399 ASP A CA 1
ATOM 3187 C C . ASP A 1 399 ? -30.997 0.838 -19.907 1.00 37.97 399 ASP A C 1
ATOM 3189 O O . ASP A 1 399 ? -31.494 -0.279 -19.812 1.00 37.97 399 ASP A O 1
ATOM 3193 N N . LYS A 1 400 ? -31.034 1.747 -18.919 1.00 42.31 400 LYS A N 1
ATOM 3194 C CA . LYS A 1 400 ? -32.016 1.905 -17.815 1.00 42.31 400 LYS A CA 1
ATOM 3195 C C . LYS A 1 400 ? -32.875 0.687 -17.390 1.00 42.31 400 LYS A C 1
ATOM 3197 O O . LYS A 1 400 ? -33.806 0.325 -18.107 1.00 42.31 400 LYS A O 1
ATOM 3202 N N . ASN A 1 401 ? -32.821 0.282 -16.105 1.00 36.53 401 ASN A N 1
ATOM 3203 C CA . ASN A 1 401 ? -34.051 -0.194 -15.429 1.00 36.53 401 ASN A CA 1
ATOM 3204 C C . ASN A 1 401 ? -34.144 -0.023 -13.884 1.00 36.53 401 ASN A C 1
ATOM 3206 O O . ASN A 1 401 ? -33.774 -0.911 -13.133 1.00 36.53 401 ASN A O 1
ATOM 3210 N N . THR A 1 402 ? -34.728 1.111 -13.466 1.00 39.38 402 THR A N 1
ATOM 3211 C CA . THR A 1 402 ? -35.672 1.366 -12.335 1.00 39.38 402 THR A CA 1
ATOM 3212 C C . THR A 1 402 ? -35.494 0.832 -10.884 1.00 39.38 402 THR A C 1
ATOM 3214 O O . THR A 1 402 ? -34.943 -0.224 -10.619 1.00 39.38 402 THR A O 1
ATOM 3217 N N . LYS A 1 403 ? -36.161 1.560 -9.953 1.00 46.69 403 LYS A N 1
ATOM 3218 C CA . LYS A 1 403 ? -36.426 1.289 -8.509 1.00 46.69 403 LYS A CA 1
ATOM 3219 C C . LYS A 1 403 ? -35.211 1.476 -7.581 1.00 46.69 403 LYS A C 1
ATOM 3221 O O . LYS A 1 403 ? -34.159 0.914 -7.818 1.00 46.69 403 LYS A O 1
ATOM 3226 N N . LYS A 1 404 ? -35.252 2.276 -6.503 1.00 46.16 404 LYS A N 1
ATOM 3227 C CA . LYS A 1 404 ? -36.326 3.022 -5.796 1.00 46.16 404 LYS A CA 1
ATOM 3228 C C . LYS A 1 404 ? -37.369 2.175 -5.042 1.00 46.16 404 LYS A C 1
ATOM 3230 O O . LYS A 1 404 ? -38.528 2.102 -5.442 1.00 46.16 404 LYS A O 1
ATOM 3235 N N . ILE A 1 405 ? -36.933 1.637 -3.905 1.00 49.22 405 ILE A N 1
ATOM 3236 C CA . ILE A 1 405 ? -37.708 1.268 -2.703 1.00 49.22 405 ILE A CA 1
ATOM 3237 C C . ILE A 1 405 ? -36.853 1.859 -1.559 1.00 49.22 405 ILE A C 1
ATOM 3239 O O . ILE A 1 405 ? -35.665 1.553 -1.519 1.00 49.22 405 ILE A O 1
ATOM 3243 N N . LYS A 1 406 ? -37.227 2.951 -0.881 1.00 51.22 406 LYS A N 1
ATOM 3244 C CA . LYS A 1 406 ? -38.381 3.224 0.001 1.00 51.22 406 LYS A CA 1
ATOM 3245 C C . LYS A 1 406 ? -38.224 2.577 1.376 1.00 51.22 406 LYS A C 1
ATOM 3247 O O . LYS A 1 406 ? -38.347 1.341 1.439 1.00 51.22 406 LYS A O 1
#

Solvent-accessible surface area (backbone atoms only — not comparable to full-atom values): 25690 Å² total; per-residue (Å²): 136,87,87,88,88,85,88,86,88,90,81,89,87,85,93,84,88,85,89,85,88,87,87,89,86,87,80,90,78,90,86,79,91,76,91,80,83,91,83,90,77,90,71,81,80,74,82,74,82,72,79,67,49,72,68,55,49,48,55,52,50,51,54,49,39,47,52,37,51,55,49,36,64,52,31,59,75,75,39,85,43,69,69,35,56,52,43,39,49,55,36,46,52,45,48,64,55,44,61,77,77,50,56,68,71,63,57,24,61,75,53,74,69,60,52,54,75,55,53,56,60,71,62,36,82,76,70,48,73,67,54,51,50,50,52,50,48,50,49,51,53,52,49,51,49,51,53,49,55,49,53,54,54,57,55,60,66,68,65,78,78,71,79,93,77,88,81,83,89,72,81,83,75,85,74,73,57,66,65,61,55,48,54,51,48,57,51,49,52,53,51,51,52,51,50,54,51,49,52,54,51,50,51,55,52,50,54,53,52,51,55,50,51,52,52,51,51,50,52,52,49,52,53,50,51,55,50,52,51,51,52,52,59,57,69,71,46,86,74,67,92,66,87,48,70,67,59,56,53,52,50,55,49,53,55,50,54,53,49,52,56,52,50,58,55,46,56,55,50,53,54,50,47,50,51,53,49,49,54,52,52,51,52,51,52,51,49,54,52,49,52,50,53,54,48,49,55,51,50,51,53,52,54,49,50,60,48,51,58,47,56,54,48,52,52,50,51,53,51,54,51,51,49,58,58,47,50,57,50,50,52,54,50,50,53,59,48,52,52,51,52,49,51,52,51,51,52,52,61,50,58,62,72,72,59,79,84,80,78,91,77,88,82,91,83,85,84,82,88,78,83,91,77,87,77,91,78,89,82,82,89,88,82,85,81,91,82,92,84,87,89,80,89,74,85,83,86,82,82,88,84,83,82,90,80,135